Protein AF-0000000074017257 (afdb_homodimer)

InterPro domains:
  IPR003428 Mitochondrial glycoprotein [PF02330] (85-271)
  IPR003428 Mitochondrial glycoprotein [PTHR10826] (44-273)
  IPR036561 Mitochondrial glycoprotein superfamily [G3DSA:3.10.280.10] (73-273)
  IPR036561 Mitochondrial glycoprotein superfamily [SSF54529] (75-273)

Foldseek 3Di:
DDDDDPDPPDDPPPPDDDDDDPCPDDDDDDDPPPPDDPDDPPPDDPDPDDDPPPPPDDPPPPDPPVVPVPQPPQDPVLVVLLVVLVVVLVVLVVVLVVDDAQDDFPQWDWDDDQQKIWTWHDDVQKIKIKIWGQVPQWDQPPPPDDPPPPDRRQTWGWTWIKIWIAGNVQKIKIWTKGFDDPVVVVVVVVPPPPPPDFRMATAKIFMDGDDDDPPGDIDGPVPDDPVVRVVVQVVCVVVVNGRSRSVSVRSNSSSSVSVSVSVVSVVSSVVSSD/DDDPPDDDDDDDDPDDDDDDDDDDDDDDPPPDDDDDDDDDPDDDDDDDDDPPPPPPPDDDPPPPPPPVPVQPPQDPVLVVLLVVLVVVLVVLVVVLVVDDAQADFPQWDWDDDQQKIWTWHDDVQKIKIKIWGQVPQWDQPPPPDDDDPPDRGQTWGWTWIKIWIAGNVQKIKIWTKGFDDVVVVVVVVPPPDPPPDFRMATAKIFIDGDDDDPVGDIDGPVPDDPVVRVVVLVVCVVVVNGRSRSVSVRSNSSSSVSVSVSVVSVVSSVVSSD

Structure (mmCIF, N/CA/C/O backbone):
data_AF-0000000074017257-model_v1
#
loop_
_entity.id
_entity.type
_entity.pdbx_description
1 polymer 'Complement component 1 Q subcomponent-binding protein, mitochondrial'
#
loop_
_atom_site.group_PDB
_atom_site.id
_atom_site.type_symbol
_atom_site.label_atom_id
_atom_site.label_alt_id
_atom_site.label_comp_id
_atom_site.label_asym_id
_atom_site.label_entity_id
_atom_site.label_seq_id
_atom_site.pdbx_PDB_ins_code
_atom_site.Cartn_x
_atom_site.Cartn_y
_atom_site.Cartn_z
_atom_site.occupancy
_atom_site.B_iso_or_equiv
_atom_site.auth_seq_id
_atom_site.auth_comp_id
_atom_site.auth_asym_id
_atom_site.auth_atom_id
_atom_site.pdbx_PDB_model_num
ATOM 1 N N . MET A 1 1 ? 19.688 -17.719 0.436 1 17.77 1 MET A N 1
ATOM 2 C CA . MET A 1 1 ? 20.25 -18.703 1.352 1 17.77 1 MET A CA 1
ATOM 3 C C . MET A 1 1 ? 20.469 -18.094 2.736 1 17.77 1 MET A C 1
ATOM 5 O O . MET A 1 1 ? 20.266 -18.766 3.748 1 17.77 1 MET A O 1
ATOM 9 N N . ALA A 1 2 ? 21.375 -17.062 2.719 1 17.25 2 ALA A N 1
ATOM 10 C CA . ALA A 1 2 ? 22.328 -17.031 3.818 1 17.25 2 ALA A CA 1
ATOM 11 C C . ALA A 1 2 ? 21.625 -16.828 5.156 1 17.25 2 ALA A C 1
ATOM 13 O O . ALA A 1 2 ? 21.859 -17.594 6.102 1 17.25 2 ALA A O 1
ATOM 14 N N . ARG A 1 3 ? 21.875 -15.477 5.41 1 19.27 3 ARG A N 1
ATOM 15 C CA . ARG A 1 3 ? 22.281 -15.078 6.75 1 19.27 3 ARG A CA 1
ATOM 16 C C . ARG A 1 3 ? 21.219 -15.438 7.777 1 19.27 3 ARG A C 1
ATOM 18 O O . ARG A 1 3 ? 20.016 -15.227 7.539 1 19.27 3 ARG A O 1
ATOM 25 N N . CYS A 1 4 ? 21.656 -16.25 8.742 1 18.67 4 CYS A N 1
ATOM 26 C CA . CYS A 1 4 ? 21.375 -16.922 10.008 1 18.67 4 CYS A CA 1
ATOM 27 C C . CYS A 1 4 ? 20.562 -16.047 10.938 1 18.67 4 CYS A C 1
ATOM 29 O O . CYS A 1 4 ? 20.438 -14.836 10.711 1 18.67 4 CYS A O 1
ATOM 31 N N . MET A 1 5 ? 20.609 -16.5 12.227 1 19.69 5 MET A N 1
ATOM 32 C CA . MET A 1 5 ? 19.984 -16.891 13.484 1 19.69 5 MET A CA 1
ATOM 33 C C . MET A 1 5 ? 20 -15.734 14.477 1 19.69 5 MET A C 1
ATOM 35 O O . MET A 1 5 ? 21.078 -15.312 14.922 1 19.69 5 MET A O 1
ATOM 39 N N . ARG A 1 6 ? 19.344 -14.648 14.227 1 18.31 6 ARG A N 1
ATOM 40 C CA . ARG A 1 6 ? 19.359 -13.648 15.289 1 18.31 6 ARG A CA 1
ATOM 41 C C . ARG A 1 6 ? 19.188 -14.305 16.656 1 18.31 6 ARG A C 1
ATOM 43 O O . ARG A 1 6 ? 18.344 -15.188 16.828 1 18.31 6 ARG A O 1
ATOM 50 N N . TYR A 1 7 ? 20.391 -14.406 17.406 1 19.06 7 TYR A N 1
ATOM 51 C CA . TYR A 1 7 ? 20.703 -14.891 18.75 1 19.06 7 TYR A CA 1
ATOM 52 C C . TYR A 1 7 ? 19.625 -14.469 19.734 1 19.06 7 TYR A C 1
ATOM 54 O O . TYR A 1 7 ? 19 -13.422 19.562 1 19.06 7 TYR A O 1
ATOM 62 N N . SER A 1 8 ? 19.094 -15.539 20.469 1 19.53 8 SER A N 1
ATOM 63 C CA . SER A 1 8 ? 18.078 -15.75 21.5 1 19.53 8 SER A CA 1
ATOM 64 C C . SER A 1 8 ? 18.406 -14.961 22.75 1 19.53 8 SER A C 1
ATOM 66 O O . SER A 1 8 ? 19.406 -15.227 23.422 1 19.53 8 SER A O 1
ATOM 68 N N . LEU A 1 9 ? 18.562 -13.672 22.625 1 20.11 9 LEU A N 1
ATOM 69 C CA . LEU A 1 9 ? 18.969 -13.016 23.875 1 20.11 9 LEU A CA 1
ATOM 70 C C . LEU A 1 9 ? 18.062 -13.438 25.031 1 20.11 9 LEU A C 1
ATOM 72 O O . LEU A 1 9 ? 16.844 -13.445 24.891 1 20.11 9 LEU A O 1
ATOM 76 N N . PRO A 1 10 ? 18.625 -14.305 25.891 1 19.89 10 PRO A N 1
ATOM 77 C CA . PRO A 1 10 ? 17.969 -14.852 27.094 1 19.89 10 PRO A CA 1
ATOM 78 C C . PRO A 1 10 ? 17.297 -13.781 27.938 1 19.89 10 PRO A C 1
ATOM 80 O O . PRO A 1 10 ? 17.688 -12.609 27.875 1 19.89 10 PRO A O 1
ATOM 83 N N . ALA A 1 11 ? 16.109 -14.188 28.375 1 20.3 11 ALA A N 1
ATOM 84 C CA . ALA A 1 11 ? 15.016 -13.641 29.172 1 20.3 11 ALA A CA 1
ATOM 85 C C . ALA A 1 11 ? 15.484 -13.273 30.562 1 20.3 11 ALA A C 1
ATOM 87 O O . ALA A 1 11 ? 15.938 -14.141 31.328 1 20.3 11 ALA A O 1
ATOM 88 N N . VAL A 1 12 ? 16.344 -12.281 30.562 1 18.66 12 VAL A N 1
ATOM 89 C CA . VAL A 1 12 ? 16.781 -11.859 31.906 1 18.66 12 VAL A CA 1
ATOM 90 C C . VAL A 1 12 ? 15.555 -11.672 32.812 1 18.66 12 VAL A C 1
ATOM 92 O O . VAL A 1 12 ? 14.547 -11.102 32.375 1 18.66 12 VAL A O 1
ATOM 95 N N . SER A 1 13 ? 15.43 -12.516 33.781 1 19.48 13 SER A N 1
ATOM 96 C CA . SER A 1 13 ? 14.461 -12.781 34.844 1 19.48 13 SER A CA 1
ATOM 97 C C . SER A 1 13 ? 14.273 -11.555 35.75 1 19.48 13 SER A C 1
ATOM 99 O O . SER A 1 13 ? 14.367 -11.656 36.969 1 19.48 13 SER A O 1
ATOM 101 N N . LYS A 1 14 ? 14.352 -10.367 35.219 1 18.89 14 LYS A N 1
ATOM 102 C CA . LYS A 1 14 ? 14.445 -9.414 36.312 1 18.89 14 LYS A CA 1
ATOM 103 C C . LYS A 1 14 ? 13.188 -9.453 37.188 1 18.89 14 LYS A C 1
ATOM 105 O O . LYS A 1 14 ? 12.07 -9.422 36.688 1 18.89 14 LYS A O 1
ATOM 110 N N . TYR A 1 15 ? 13.219 -10 38.375 1 19.12 15 TYR A N 1
ATOM 111 C CA . TYR A 1 15 ? 12.25 -10.195 39.469 1 19.12 15 TYR A CA 1
ATOM 112 C C . TYR A 1 15 ? 11.758 -8.859 40 1 19.12 15 TYR A C 1
ATOM 114 O O . TYR A 1 15 ? 10.766 -8.805 40.719 1 19.12 15 TYR A O 1
ATOM 122 N N . VAL A 1 16 ? 12.07 -7.703 39.438 1 19.38 16 VAL A N 1
ATOM 123 C CA . VAL A 1 16 ? 12.016 -6.762 40.562 1 19.38 16 VAL A CA 1
ATOM 124 C C . VAL A 1 16 ? 10.578 -6.617 41.031 1 19.38 16 VAL A C 1
ATOM 126 O O . VAL A 1 16 ? 9.641 -6.602 40.219 1 19.38 16 VAL A O 1
ATOM 129 N N . PHE A 1 17 ? 10.32 -6.691 42.375 1 19.02 17 PHE A N 1
ATOM 130 C CA . PHE A 1 17 ? 9.242 -6.82 43.344 1 19.02 17 PHE A CA 1
ATOM 131 C C . PHE A 1 17 ? 8.383 -5.562 43.375 1 19.02 17 PHE A C 1
ATOM 133 O O . PHE A 1 17 ? 7.164 -5.637 43.531 1 19.02 17 PHE A O 1
ATOM 140 N N . GLY A 1 18 ? 8.914 -4.336 43.125 1 19.23 18 GLY A N 1
ATOM 141 C CA . GLY A 1 18 ? 8.43 -3.457 44.188 1 19.23 18 GLY A CA 1
ATOM 142 C C . GLY A 1 18 ? 6.957 -3.115 44.062 1 19.23 18 GLY A C 1
ATOM 143 O O . GLY A 1 18 ? 6.387 -3.215 42.969 1 19.23 18 GLY A O 1
ATOM 144 N N . SER A 1 19 ? 6.156 -2.879 45.188 1 18.86 19 SER A N 1
ATOM 145 C CA . SER A 1 19 ? 4.824 -2.885 45.75 1 18.86 19 SER A CA 1
ATOM 146 C C . SER A 1 19 ? 3.996 -1.7 45.281 1 18.86 19 SER A C 1
ATOM 148 O O . SER A 1 19 ? 2.768 -1.784 45.188 1 18.86 19 SER A O 1
ATOM 150 N N . ASN A 1 20 ? 4.594 -0.517 44.938 1 20.14 20 ASN A N 1
ATOM 151 C CA . ASN A 1 20 ? 3.883 0.557 45.625 1 20.14 20 ASN A CA 1
ATOM 152 C C . ASN A 1 20 ? 2.512 0.811 45 1 20.14 20 ASN A C 1
ATOM 154 O O . ASN A 1 20 ? 2.307 0.551 43.812 1 20.14 20 ASN A O 1
ATOM 158 N N . SER A 1 21 ? 1.463 1.253 45.844 1 21.31 21 SER A N 1
ATOM 159 C CA . SER A 1 21 ? 0.037 1.425 46.125 1 21.31 21 SER A CA 1
ATOM 160 C C . SER A 1 21 ? -0.552 2.533 45.25 1 21.31 21 SER A C 1
ATOM 162 O O . SER A 1 21 ? -0.272 3.715 45.469 1 21.31 21 SER A O 1
ATOM 164 N N . LEU A 1 22 ? -0.389 2.453 43.938 1 20.66 22 LEU A N 1
ATOM 165 C CA . LEU A 1 22 ? -0.933 3.559 43.156 1 20.66 22 LEU A CA 1
ATOM 166 C C . LEU A 1 22 ? -2.43 3.711 43.406 1 20.66 22 LEU A C 1
ATOM 168 O O . LEU A 1 22 ? -3.197 2.771 43.188 1 20.66 22 LEU A O 1
ATOM 172 N N . ARG A 1 23 ? -2.826 4.609 44.344 1 20.91 23 ARG A N 1
ATOM 173 C CA . ARG A 1 23 ? -4.145 5.066 44.75 1 20.91 23 ARG A CA 1
ATOM 174 C C . ARG A 1 23 ? -4.914 5.676 43.594 1 20.91 23 ARG A C 1
ATOM 176 O O . ARG A 1 23 ? -4.562 6.75 43.094 1 20.91 23 ARG A O 1
ATOM 183 N N . LEU A 1 24 ? -5.27 4.867 42.625 1 21.98 24 LEU A N 1
ATOM 184 C CA . LEU A 1 24 ? -6.055 5.305 41.469 1 21.98 24 LEU A CA 1
ATOM 185 C C . LEU A 1 24 ? -7.336 6 41.906 1 21.98 24 LEU A C 1
ATOM 187 O O . LEU A 1 24 ? -8.195 5.383 42.531 1 21.98 24 LEU A O 1
ATOM 191 N N . THR A 1 25 ? -7.215 7.23 42.375 1 21.48 25 THR A N 1
ATOM 192 C CA . THR A 1 25 ? -8.43 7.934 42.781 1 21.48 25 THR A CA 1
ATOM 193 C C . THR A 1 25 ? -9.422 7.98 41.594 1 21.48 25 THR A C 1
ATOM 195 O O . THR A 1 25 ? -9.023 7.934 40.438 1 21.48 25 THR A O 1
ATOM 198 N N . GLN A 1 26 ? -10.688 7.711 41.844 1 20.47 26 GLN A N 1
ATOM 199 C CA . GLN A 1 26 ? -12.016 7.398 41.344 1 20.47 26 GLN A CA 1
ATOM 200 C C . GLN A 1 26 ? -12.594 8.562 40.531 1 20.47 26 GLN A C 1
ATOM 202 O O . GLN A 1 26 ? -13.32 9.398 41.094 1 20.47 26 GLN A O 1
ATOM 207 N N . SER A 1 27 ? -11.867 9.352 39.656 1 20.64 27 SER A N 1
ATOM 208 C CA . SER A 1 27 ? -12.688 10.508 39.312 1 20.64 27 SER A CA 1
ATOM 209 C C . SER A 1 27 ? -13.938 10.078 38.531 1 20.64 27 SER A C 1
ATOM 211 O O . SER A 1 27 ? -13.883 9.156 37.719 1 20.64 27 SER A O 1
ATOM 213 N N . PRO A 1 28 ? -15.211 10.523 38.844 1 23.34 28 PRO A N 1
ATOM 214 C CA . PRO A 1 28 ? -16.578 10.219 38.469 1 23.34 28 PRO A CA 1
ATOM 215 C C . PRO A 1 28 ? -16.891 10.617 37.031 1 23.34 28 PRO A C 1
ATOM 217 O O . PRO A 1 28 ? -16.453 11.68 36.562 1 23.34 28 PRO A O 1
ATOM 220 N N . LEU A 1 29 ? -16.938 9.672 36.062 1 20.06 29 LEU A N 1
ATOM 221 C CA . LEU A 1 29 ? -17.359 9.695 34.656 1 20.06 29 LEU A CA 1
ATOM 222 C C . LEU A 1 29 ? -18.672 10.461 34.5 1 20.06 29 LEU A C 1
ATOM 224 O O . LEU A 1 29 ? -19.484 10.508 35.438 1 20.06 29 LEU A O 1
ATOM 228 N N . LYS A 1 30 ? -18.766 11.195 33.312 1 21.41 30 LYS A N 1
ATOM 229 C CA . LYS A 1 30 ? -19.625 12.023 32.469 1 21.41 30 LYS A CA 1
ATOM 230 C C . LYS A 1 30 ? -21 11.383 32.281 1 21.41 30 LYS A C 1
ATOM 232 O O . LYS A 1 30 ? -21.125 10.156 32.281 1 21.41 30 LYS A O 1
ATOM 237 N N . PHE A 1 31 ? -22.047 12.273 32.125 1 20.7 31 PHE A N 1
ATOM 238 C CA . PHE A 1 31 ? -23.5 12.5 32.094 1 20.7 31 PHE A CA 1
ATOM 239 C C . PHE A 1 31 ? -24.109 11.898 30.828 1 20.7 31 PHE A C 1
ATOM 241 O O . PHE A 1 31 ? -23.875 12.391 29.719 1 20.7 31 PHE A O 1
ATOM 248 N N . ILE A 1 32 ? -24.188 10.633 30.625 1 21.11 32 ILE A N 1
ATOM 249 C CA . ILE A 1 32 ? -24.875 9.992 29.5 1 21.11 32 ILE A CA 1
ATOM 250 C C . ILE A 1 32 ? -26.344 10.383 29.516 1 21.11 32 ILE A C 1
ATOM 252 O O . ILE A 1 32 ? -27.094 9.961 30.406 1 21.11 32 ILE A O 1
ATOM 256 N N . THR A 1 33 ? -26.719 11.656 29.281 1 20.84 33 THR A N 1
ATOM 257 C CA . THR A 1 33 ? -28.141 11.945 29.234 1 20.84 33 THR A CA 1
ATOM 258 C C . THR A 1 33 ? -28.859 11.055 28.219 1 20.84 33 THR A C 1
ATOM 260 O O . THR A 1 33 ? -28.453 11 27.047 1 20.84 33 THR A O 1
ATOM 263 N N . GLN A 1 34 ? -29.5 10 28.578 1 22.12 34 GLN A N 1
ATOM 264 C CA . GLN A 1 34 ? -30.375 9 28 1 22.12 34 GLN A CA 1
ATOM 265 C C . GLN A 1 34 ? -31.625 9.648 27.391 1 22.12 34 GLN A C 1
ATOM 267 O O . GLN A 1 34 ? -32.531 10.086 28.109 1 22.12 34 GLN A O 1
ATOM 272 N N . ILE A 1 35 ? -31.531 10.633 26.469 1 20.78 35 ILE A N 1
ATOM 273 C CA . ILE A 1 35 ? -32.812 11.148 25.984 1 20.78 35 ILE A CA 1
ATOM 274 C C . ILE A 1 35 ? -33.625 10.008 25.391 1 20.78 35 ILE A C 1
ATOM 276 O O . ILE A 1 35 ? -33.156 9.273 24.531 1 20.78 35 ILE A O 1
ATOM 280 N N . GLN A 1 36 ? -34.812 9.742 26.094 1 19.66 36 GLN A N 1
ATOM 281 C CA . GLN A 1 36 ? -35.938 8.82 26 1 19.66 36 GLN A CA 1
ATOM 282 C C . GLN A 1 36 ? -36.531 8.844 24.594 1 19.66 36 GLN A C 1
ATOM 284 O O . GLN A 1 36 ? -36.406 9.828 23.875 1 19.66 36 GLN A O 1
ATOM 289 N N . ASN A 1 37 ? -37.094 7.652 24.188 1 20.09 37 ASN A N 1
ATOM 290 C CA . ASN A 1 37 ? -37.719 6.844 23.141 1 20.09 37 ASN A CA 1
ATOM 291 C C . ASN A 1 37 ? -39.031 7.422 22.688 1 20.09 37 ASN A C 1
ATOM 293 O O . ASN A 1 37 ? -40.062 7.215 23.344 1 20.09 37 ASN A O 1
ATOM 297 N N . LEU A 1 38 ? -39.094 8.742 22.281 1 20.69 38 LEU A N 1
ATOM 298 C CA . LEU A 1 38 ? -40.375 9.266 21.844 1 20.69 38 LEU A CA 1
ATOM 299 C C . LEU A 1 38 ? -41.031 8.32 20.844 1 20.69 38 LEU A C 1
ATOM 301 O O . LEU A 1 38 ? -40.375 7.793 19.953 1 20.69 38 LEU A O 1
ATOM 305 N N . GLY A 1 39 ? -42.344 7.93 21.172 1 20.42 39 GLY A N 1
ATOM 306 C CA . GLY A 1 39 ? -43.438 7.086 20.75 1 20.42 39 GLY A CA 1
ATOM 307 C C . GLY A 1 39 ? -43.812 7.273 19.297 1 20.42 39 GLY A C 1
ATOM 308 O O . GLY A 1 39 ? -43.469 8.281 18.688 1 20.42 39 GLY A O 1
ATOM 309 N N . MET A 1 40 ? -44.438 6.148 18.75 1 20.31 40 MET A N 1
ATOM 310 C CA . MET A 1 40 ? -44.875 5.477 17.531 1 20.31 40 MET A CA 1
ATOM 311 C C . MET A 1 40 ? -46.031 6.246 16.859 1 20.31 40 MET A C 1
ATOM 313 O O . MET A 1 40 ? -47.188 6.172 17.312 1 20.31 40 MET A O 1
ATOM 317 N N . ARG A 1 41 ? -45.875 7.508 16.594 1 21.33 41 ARG A N 1
ATOM 318 C CA . ARG A 1 41 ? -47.094 8.148 16.078 1 21.33 41 ARG A CA 1
ATOM 319 C C . ARG A 1 41 ? -47.5 7.523 14.75 1 21.33 41 ARG A C 1
ATOM 321 O O . ARG A 1 41 ? -46.781 7.605 13.758 1 21.33 41 ARG A O 1
ATOM 328 N N . GLN A 1 42 ? -48.25 6.348 14.828 1 20.09 42 GLN A N 1
ATOM 329 C CA . GLN A 1 42 ? -48.781 5.66 13.648 1 20.09 42 GLN A CA 1
ATOM 330 C C . GLN A 1 42 ? -49.688 6.57 12.844 1 20.09 42 GLN A C 1
ATOM 332 O O . GLN A 1 42 ? -50.594 7.191 13.398 1 20.09 42 GLN A O 1
ATOM 337 N N . SER A 1 43 ? -49.156 7.195 11.781 1 22.34 43 SER A N 1
ATOM 338 C CA . SER A 1 43 ? -49.781 8.07 10.789 1 22.34 43 SER A CA 1
ATOM 339 C C . SER A 1 43 ? -50.938 7.363 10.078 1 22.34 43 SER A C 1
ATOM 341 O O . SER A 1 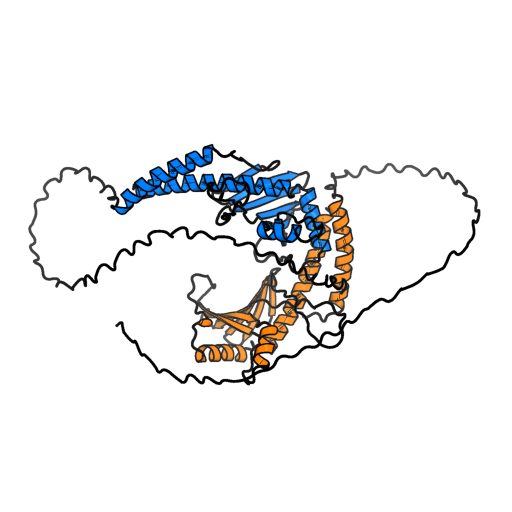43 ? -50.75 6.336 9.422 1 22.34 43 SER A O 1
ATOM 343 N N . SER A 1 44 ? -52.125 7.176 10.914 1 21.16 44 SER A N 1
ATOM 344 C CA . SER A 1 44 ? -53.25 6.598 10.203 1 21.16 44 SER A CA 1
ATOM 345 C C . SER A 1 44 ? -53.562 7.391 8.938 1 21.16 44 SER A C 1
ATOM 347 O O . SER A 1 44 ? -53.188 8.562 8.828 1 21.16 44 SER A O 1
ATOM 349 N N . SER A 1 45 ? -54.156 6.637 7.945 1 22.98 45 SER A N 1
ATOM 350 C CA . SER A 1 45 ? -54.5 6.578 6.531 1 22.98 45 SER A CA 1
ATOM 351 C C . SER A 1 45 ? -55.656 7.504 6.211 1 22.98 45 SER A C 1
ATOM 353 O O . SER A 1 45 ? -56.812 7.066 6.18 1 22.98 45 SER A O 1
ATOM 355 N N . ALA A 1 46 ? -55.688 8.758 6.848 1 24.11 46 AL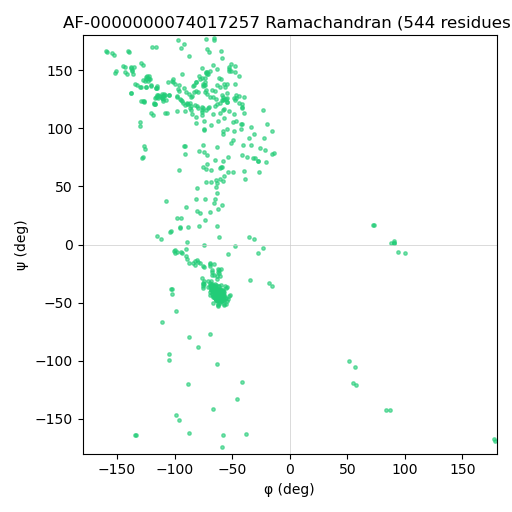A A N 1
ATOM 356 C CA . ALA A 1 46 ? -56.969 9.438 6.625 1 24.11 46 ALA A CA 1
ATOM 357 C C . ALA A 1 46 ? -57.281 9.562 5.133 1 24.11 46 ALA A C 1
ATOM 359 O O . ALA A 1 46 ? -56.344 9.773 4.324 1 24.11 46 ALA A O 1
ATOM 360 N N . LEU A 1 47 ? -58.469 9.031 4.875 1 24.69 47 LEU A N 1
ATOM 361 C CA . LEU A 1 47 ? -59.281 8.844 3.68 1 24.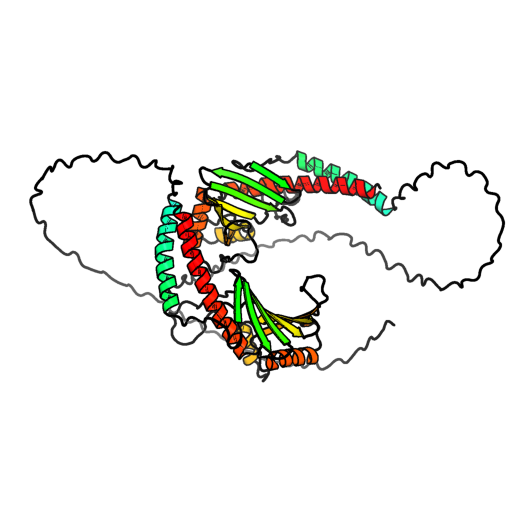69 47 LEU A CA 1
ATOM 362 C C . LEU A 1 47 ? -59.5 10.164 2.951 1 24.69 47 LEU A C 1
ATOM 364 O O . LEU A 1 47 ? -59.531 11.227 3.578 1 24.69 47 LEU A O 1
ATOM 368 N N . PHE A 1 48 ? -59.25 10.18 1.631 1 26.16 48 PHE A N 1
ATOM 369 C CA . PHE A 1 48 ? -59.094 11.016 0.448 1 26.16 48 PHE A CA 1
ATOM 370 C C . PHE A 1 48 ? -60.375 11.773 0.135 1 26.16 48 PHE A C 1
ATOM 372 O O . PHE A 1 48 ? -60.75 11.93 -1.032 1 26.16 48 PHE A O 1
ATOM 379 N N . GLY A 1 49 ? -61.219 12.133 1.259 1 23.69 49 GLY A N 1
ATOM 380 C CA . GLY A 1 49 ? -62.5 12.375 0.62 1 23.69 49 GLY A CA 1
ATOM 381 C C . GLY A 1 49 ? -62.5 13.625 -0.244 1 23.69 49 GLY A C 1
ATOM 382 O O . GLY A 1 49 ? -63.125 13.641 -1.31 1 23.69 49 GLY A O 1
ATOM 383 N N . PRO A 1 50 ? -61.875 14.922 0.202 1 24.67 50 PRO A N 1
ATOM 384 C CA . PRO A 1 50 ? -62.781 16.062 0.064 1 24.67 50 PRO A CA 1
ATOM 385 C C . PRO A 1 50 ? -63 16.484 -1.391 1 24.67 50 PRO A C 1
ATOM 387 O O . PRO A 1 50 ? -62.219 16.078 -2.27 1 24.67 50 PRO A O 1
ATOM 390 N N . PHE A 1 51 ? -63.969 17.594 -1.574 1 26.38 51 PHE A N 1
ATOM 391 C CA . PHE A 1 51 ? -64.938 18.422 -2.25 1 26.38 51 PHE A CA 1
ATOM 392 C C . PHE A 1 51 ? -64.312 19.359 -3.244 1 26.38 51 PHE A C 1
ATOM 394 O O . PHE A 1 51 ? -63.281 19.969 -2.938 1 26.38 51 PHE A O 1
ATOM 401 N N . LEU A 1 52 ? -64.688 19.094 -4.508 1 25.89 52 LEU A N 1
ATOM 402 C CA . LEU A 1 52 ? -64.25 19.641 -5.801 1 25.89 52 LEU A CA 1
ATOM 403 C C . LEU A 1 52 ? -64.562 21.125 -5.906 1 25.89 52 LEU A C 1
ATOM 405 O O . LEU A 1 52 ? -64.438 21.719 -6.973 1 25.89 52 LEU A O 1
ATOM 409 N N . ARG A 1 53 ? -64.875 21.906 -4.848 1 25.67 53 ARG A N 1
ATOM 410 C CA . ARG A 1 53 ? -65.562 23.141 -5.254 1 25.67 53 ARG A CA 1
ATOM 411 C C . ARG A 1 53 ? -64.625 24.047 -6.047 1 25.67 53 ARG A C 1
ATOM 413 O O . ARG A 1 53 ? -63.562 24.391 -5.578 1 25.67 53 ARG A O 1
ATOM 420 N N . LYS A 1 54 ? -65 24.156 -7.344 1 25.94 54 LYS A N 1
ATOM 421 C CA . LYS A 1 54 ? -64.312 24.922 -8.375 1 25.94 54 LYS A CA 1
ATOM 422 C C . LYS A 1 54 ? -64.375 26.422 -8.07 1 25.94 54 LYS A C 1
ATOM 424 O O . LYS A 1 54 ? -65.188 27.141 -8.609 1 25.94 54 LYS A O 1
ATOM 429 N N . LYS A 1 55 ? -64.312 26.891 -6.809 1 29.17 55 LYS A N 1
ATOM 430 C CA . LYS A 1 55 ? -64.5 28.328 -6.738 1 29.17 55 LYS A CA 1
ATOM 431 C C . LYS A 1 55 ? -63.531 29.078 -7.629 1 29.17 55 LYS A C 1
ATOM 433 O O . LYS A 1 55 ? -62.375 28.672 -7.754 1 29.17 55 LYS A O 1
ATOM 438 N N . SER A 1 56 ? -64 29.875 -8.539 1 27.88 56 SER A N 1
ATOM 439 C CA . SER A 1 56 ? -63.469 30.75 -9.555 1 27.88 56 SER A CA 1
ATOM 440 C C . SER A 1 56 ? -62.656 31.891 -8.922 1 27.88 56 SER A C 1
ATOM 442 O O . SER A 1 56 ? -63.219 32.781 -8.297 1 27.88 56 SER A O 1
ATOM 444 N N . ALA A 1 57 ? -61.812 31.688 -7.957 1 30.92 57 ALA A N 1
ATOM 445 C CA . ALA A 1 57 ? -61.25 32.812 -7.227 1 30.92 57 ALA A CA 1
ATOM 446 C C . ALA A 1 57 ? -60.531 33.781 -8.172 1 30.92 57 ALA A C 1
ATOM 448 O O . ALA A 1 57 ? -59.938 33.344 -9.156 1 30.92 57 ALA A O 1
ATOM 449 N N . THR A 1 58 ? -61.062 35 -8.227 1 35.12 58 THR A N 1
ATOM 450 C CA . THR A 1 58 ? -60.594 36.25 -8.766 1 35.12 58 THR A CA 1
ATOM 451 C C . THR A 1 58 ? -59.125 36.469 -8.453 1 35.12 58 THR A C 1
ATOM 453 O O . THR A 1 58 ? -58.656 36.188 -7.344 1 35.12 58 THR A O 1
ATOM 456 N N . LEU A 1 59 ? -58.344 36.562 -9.523 1 33.75 59 LEU A N 1
ATOM 457 C CA . LEU A 1 59 ? -56.906 36.719 -9.57 1 33.75 59 LEU A CA 1
ATOM 458 C C . LEU A 1 59 ? -56.5 38.062 -8.938 1 33.75 59 LEU A C 1
ATOM 460 O O . LEU A 1 59 ? -56.781 39.125 -9.484 1 33.75 59 LEU A O 1
ATOM 464 N N . THR A 1 60 ? -56.906 38.312 -7.691 1 33.06 60 THR A N 1
ATOM 465 C CA . THR A 1 60 ? -56.344 39.5 -7.113 1 33.06 60 THR A CA 1
ATOM 466 C C . THR A 1 60 ? -54.844 39.594 -7.398 1 33.06 60 THR A C 1
ATOM 468 O O . THR A 1 60 ? -54.188 38.562 -7.547 1 33.06 60 THR A O 1
ATOM 471 N N . ALA A 1 61 ? -54.469 40.719 -8.062 1 38.41 61 ALA A N 1
ATOM 472 C CA . ALA A 1 61 ? -53.094 41.156 -8.297 1 38.41 61 ALA A CA 1
ATOM 473 C C . ALA A 1 61 ? -52.219 40.938 -7.055 1 38.41 61 ALA A C 1
ATOM 475 O O . ALA A 1 61 ? -52.469 41.5 -5.996 1 38.41 61 ALA A O 1
ATOM 476 N N . VAL A 1 62 ? -51.844 39.812 -6.836 1 34.75 62 VAL A N 1
ATOM 477 C CA . VAL A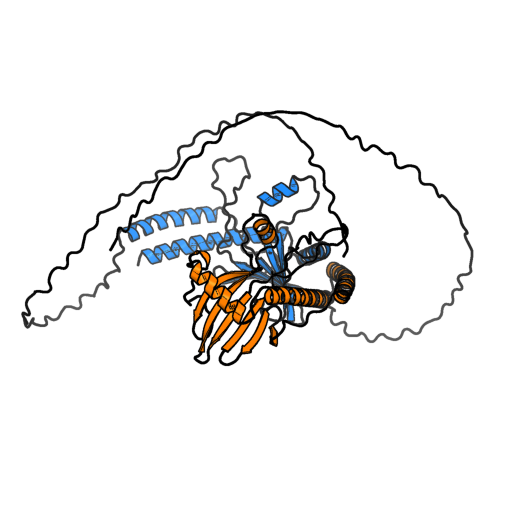 1 62 ? -50.906 39.531 -5.734 1 34.75 62 VAL A CA 1
ATOM 478 C C . VAL A 1 62 ? -49.719 40.5 -5.82 1 34.75 62 VAL A C 1
ATOM 480 O O . VAL A 1 62 ? -49.125 40.656 -6.879 1 34.75 62 VAL A O 1
ATOM 483 N N . LYS A 1 63 ? -49.844 41.719 -5.129 1 37.91 63 LYS A N 1
ATOM 484 C CA . LYS A 1 63 ? -48.656 42.469 -4.738 1 37.91 63 LYS A CA 1
ATOM 485 C C . LYS A 1 63 ? -47.438 41.531 -4.637 1 37.91 63 LYS A C 1
ATOM 487 O O . LYS A 1 63 ? -47.562 40.375 -4.215 1 37.91 63 LYS A O 1
ATOM 492 N N . SER A 1 64 ? -46.5 41.844 -5.547 1 38.62 64 SER A N 1
ATOM 493 C CA . SER A 1 64 ? -45.188 41.188 -5.496 1 38.62 64 SER A CA 1
ATOM 494 C C . SER A 1 64 ? -44.719 41.031 -4.059 1 38.62 64 SER A C 1
ATOM 496 O O . SER A 1 64 ? -44.469 42 -3.354 1 38.62 64 SER A O 1
ATOM 498 N N . SER A 1 65 ? -45.469 40.25 -3.268 1 37.5 65 SER A N 1
ATOM 499 C CA . SER A 1 65 ? -44.781 39.844 -2.055 1 37.5 65 SER A CA 1
ATOM 500 C C . SER A 1 65 ? -43.312 39.5 -2.336 1 37.5 65 SER A C 1
ATOM 502 O O . SER A 1 65 ? -43 38.781 -3.293 1 37.5 65 SER A O 1
ATOM 504 N N . THR A 1 66 ? -42.438 40.594 -2.311 1 40.25 66 THR A N 1
ATOM 505 C CA . THR A 1 66 ? -41.062 40.125 -2.135 1 40.25 66 THR A CA 1
ATOM 506 C C . THR A 1 66 ? -41.062 38.719 -1.537 1 40.25 66 THR A C 1
ATOM 508 O O . THR A 1 66 ? -41.594 38.5 -0.451 1 40.25 66 THR A O 1
ATOM 511 N N . CYS A 1 67 ? -41.469 37.75 -2.348 1 39.88 67 CYS A N 1
ATOM 512 C CA . CYS A 1 67 ? -41.219 36.375 -1.937 1 39.88 67 CYS A CA 1
ATOM 513 C C . CYS A 1 67 ? -40 36.281 -1.02 1 39.88 67 CYS A C 1
ATOM 515 O O . CYS A 1 67 ? -38.875 36.531 -1.454 1 39.88 67 CYS A O 1
ATOM 517 N N . ASP A 1 68 ? -40.094 36.938 0.144 1 40.19 68 ASP A N 1
ATOM 518 C CA . ASP A 1 68 ? -39.094 36.469 1.087 1 40.19 68 ASP A CA 1
ATOM 519 C C . ASP A 1 68 ? -38.719 35.031 0.796 1 40.19 68 ASP A C 1
ATOM 521 O O . ASP A 1 68 ? -39.562 34.156 0.783 1 40.19 68 ASP A O 1
ATOM 525 N N . TYR A 1 69 ? -37.969 34.75 -0.323 1 44.72 69 TYR A N 1
ATOM 526 C CA . TYR A 1 69 ? -37.406 33.406 -0.28 1 44.72 69 TYR A CA 1
ATOM 527 C C . TYR A 1 69 ? -37.469 32.812 1.124 1 44.72 69 TYR A C 1
ATOM 529 O O . TYR A 1 69 ? -37.156 33.5 2.107 1 44.72 69 TYR A O 1
ATOM 537 N N . PRO A 1 70 ? -38.469 32 1.42 1 45.88 70 PRO A N 1
ATOM 538 C CA . PRO A 1 70 ? -38.375 31.438 2.77 1 45.88 70 PRO A CA 1
ATOM 539 C C . PRO A 1 70 ? -36.906 31.375 3.27 1 45.88 70 PRO A C 1
ATOM 541 O O . PRO A 1 70 ? -36.031 30.891 2.559 1 45.88 70 PRO A O 1
ATOM 544 N N . ARG A 1 71 ? -36.219 32.344 3.809 1 48.69 71 ARG A N 1
ATOM 545 C CA . ARG A 1 71 ? -35.031 32.062 4.613 1 48.69 71 ARG A CA 1
ATOM 546 C C . ARG A 1 71 ? -34.969 30.594 5.023 1 48.69 71 ARG A C 1
ATOM 548 O O . ARG A 1 71 ? -35.906 30.078 5.641 1 48.69 71 ARG A O 1
ATOM 555 N N . ALA A 1 72 ? -34.594 29.781 4.184 1 54.28 72 ALA A N 1
ATOM 556 C CA . ALA A 1 72 ? -34.406 28.391 4.633 1 54.28 72 ALA A CA 1
ATOM 557 C C . ALA A 1 72 ? -34.406 28.312 6.156 1 54.28 72 ALA A C 1
ATOM 559 O O . ALA A 1 72 ? -33.594 28.953 6.816 1 54.28 72 ALA A O 1
ATOM 560 N N . LEU A 1 73 ? -35.469 28.344 6.785 1 60.78 73 LEU A N 1
ATOM 561 C CA . LEU A 1 73 ? -35.781 28.312 8.211 1 60.78 73 LEU A CA 1
ATOM 562 C C . LEU A 1 73 ? -34.781 27.391 8.953 1 60.78 73 LEU A C 1
ATOM 564 O O . LEU A 1 73 ? -34.719 26.203 8.648 1 60.78 73 LEU A O 1
ATOM 568 N N . GLN A 1 74 ? -33.719 27.891 9.453 1 75.31 74 GLN A N 1
ATOM 569 C CA . GLN A 1 74 ? -32.844 27.188 10.391 1 75.31 74 GLN A CA 1
ATOM 570 C C . GLN A 1 74 ? -33.688 26.406 11.422 1 75.31 74 GLN A C 1
ATOM 572 O O . GLN A 1 74 ? -34.594 26.969 12.031 1 75.31 74 GLN A O 1
ATOM 577 N N . THR A 1 75 ? -33.531 25.172 11.398 1 88.62 75 THR A N 1
ATOM 578 C CA . THR A 1 75 ? -34.125 24.406 12.469 1 88.62 75 THR A CA 1
ATOM 579 C C . THR A 1 75 ? -33.594 24.844 13.828 1 88.62 75 THR A C 1
ATOM 581 O O . THR A 1 75 ? -32.656 25.625 13.906 1 88.62 75 THR A O 1
ATOM 584 N N . GLU A 1 76 ? -34.25 24.547 14.805 1 91.5 76 GLU A N 1
ATOM 585 C CA . GLU A 1 76 ? -33.781 24.844 16.156 1 91.5 76 GLU A CA 1
ATOM 586 C C . GLU A 1 76 ? -32.406 24.266 16.391 1 91.5 76 GLU A C 1
ATOM 588 O O . GLU A 1 76 ? -31.578 24.891 17.062 1 91.5 76 GLU A O 1
ATOM 593 N N . VAL A 1 77 ? -32.219 23.109 15.82 1 95.06 77 VAL A N 1
ATOM 594 C CA . VAL A 1 77 ? -30.906 22.469 15.984 1 95.06 77 VAL A CA 1
ATOM 595 C C . VAL A 1 77 ? -29.844 23.25 15.219 1 95.06 77 VAL A C 1
ATOM 597 O O . VAL A 1 77 ? -28.703 23.391 15.68 1 95.06 77 VAL A O 1
ATOM 600 N N . ASP A 1 78 ? -30.172 23.812 14.102 1 96.12 78 ASP A N 1
ATOM 601 C CA . ASP A 1 78 ? -29.234 24.641 13.352 1 96.12 78 ASP A CA 1
ATOM 602 C C . ASP A 1 78 ? -28.812 25.859 14.156 1 96.12 78 ASP A C 1
ATOM 604 O O . ASP A 1 78 ? -27.641 26.266 14.125 1 96.12 78 ASP A O 1
ATOM 608 N N . LYS A 1 79 ? -29.672 26.375 14.805 1 94.69 79 LYS A N 1
ATOM 609 C CA . LYS A 1 79 ? -29.375 27.547 15.625 1 94.69 79 LYS A CA 1
ATOM 610 C C . LYS A 1 79 ? -28.438 27.188 16.781 1 94.69 79 LYS A C 1
ATOM 612 O O . LYS A 1 79 ? -27.5 27.922 17.062 1 94.69 79 LYS A O 1
ATOM 617 N N . GLU A 1 80 ? -28.766 26.078 17.406 1 97.12 80 GLU A N 1
ATOM 618 C CA . GLU A 1 80 ? -27.906 25.609 18.484 1 97.12 80 GLU A CA 1
ATOM 619 C C . GLU A 1 80 ? -26.5 25.297 17.984 1 97.12 80 GLU A C 1
ATOM 621 O O . GLU A 1 80 ? -25.516 25.609 18.656 1 97.12 80 GLU A O 1
ATOM 626 N N . LEU A 1 81 ? -26.469 24.688 16.812 1 97.81 81 LEU A N 1
ATOM 627 C CA . LEU A 1 81 ? -25.188 24.344 16.203 1 97.81 81 LEU A CA 1
ATOM 628 C C . LEU A 1 81 ? -24.375 25.594 15.898 1 97.81 81 LEU A C 1
ATOM 630 O O . LEU A 1 81 ? -23.172 25.656 16.203 1 97.81 81 LEU A O 1
ATOM 634 N N . THR A 1 82 ? -24.984 26.562 15.422 1 97.31 82 THR A N 1
ATOM 635 C CA . THR A 1 82 ? -24.328 27.812 15.07 1 97.31 82 THR A CA 1
ATOM 636 C C . THR A 1 82 ? -23.734 28.484 16.312 1 97.31 82 THR A C 1
ATOM 638 O O . THR A 1 82 ? -22.609 28.953 16.297 1 97.31 82 THR A O 1
ATOM 641 N N . LYS A 1 83 ? -24.469 28.453 17.359 1 97.12 83 LYS A N 1
ATOM 642 C CA . LYS A 1 83 ? -24 29.047 18.609 1 97.12 83 LYS A CA 1
ATOM 643 C C . LYS A 1 83 ? -22.797 28.297 19.172 1 97.12 83 LYS A C 1
ATOM 645 O O . LYS A 1 83 ? -21.828 28.906 19.625 1 97.12 83 LYS A O 1
ATOM 650 N N . PHE A 1 84 ? -22.938 27.016 19.125 1 98.25 84 PHE A N 1
ATOM 651 C CA . PHE A 1 84 ? -21.828 26.188 19.578 1 98.25 84 PHE A CA 1
ATOM 652 C C . PHE A 1 84 ? -20.562 26.453 18.766 1 98.25 84 PHE A C 1
ATOM 654 O O . PHE A 1 84 ? -19.484 26.609 19.312 1 98.25 84 PHE A O 1
ATOM 661 N N . LEU A 1 85 ? -20.734 26.578 17.438 1 98.5 85 LEU A N 1
ATOM 662 C CA . LEU A 1 85 ? -19.609 26.734 16.531 1 98.5 85 LEU A CA 1
ATOM 663 C C . LEU A 1 85 ? -18.938 28.094 16.719 1 98.5 85 LEU A C 1
ATOM 665 O O . LEU A 1 85 ? -17.719 28.203 16.609 1 98.5 85 LEU A O 1
ATOM 669 N N . GLU A 1 86 ? -19.688 29.062 17.047 1 97.81 86 GLU A N 1
ATOM 670 C CA . GLU A 1 86 ? -19.125 30.375 17.328 1 97.81 86 GLU A CA 1
ATOM 671 C C . GLU A 1 86 ? -18.156 30.312 18.5 1 97.81 86 GLU A C 1
ATOM 673 O O . GLU A 1 86 ? -17.047 30.844 18.422 1 97.81 86 GLU A O 1
ATOM 678 N N . LYS A 1 87 ? -18.547 29.625 19.516 1 97.75 87 LYS A N 1
ATOM 679 C CA . LYS A 1 87 ? -17.688 29.469 20.688 1 97.75 87 LYS A CA 1
ATOM 680 C C . LYS A 1 87 ? -16.453 28.625 20.359 1 97.75 87 LYS A C 1
ATOM 682 O O . LYS A 1 87 ? -15.344 28.969 20.766 1 97.75 87 LYS A O 1
ATOM 687 N N . GLU A 1 88 ? -16.625 27.547 19.609 1 97.88 88 GLU A N 1
ATOM 688 C CA . GLU A 1 88 ? -15.547 26.625 19.281 1 97.88 88 GLU A CA 1
ATOM 689 C C . GLU A 1 88 ? -14.508 27.297 18.391 1 97.88 88 GLU A C 1
ATOM 691 O O . GLU A 1 88 ? -13.305 27.109 18.578 1 97.88 88 GLU A O 1
ATOM 696 N N . ILE A 1 89 ? -15 28.062 17.469 1 98 89 ILE A N 1
ATOM 697 C CA . ILE A 1 89 ? -14.102 28.781 16.562 1 98 89 ILE A CA 1
ATOM 698 C C . ILE A 1 89 ? -13.227 29.75 17.359 1 98 89 ILE A C 1
ATOM 700 O O . ILE A 1 89 ? -12.008 29.781 17.172 1 98 89 ILE A O 1
ATOM 704 N N . THR A 1 90 ? -13.828 30.453 18.266 1 97.25 90 THR A N 1
ATOM 705 C CA . THR A 1 90 ? -13.094 31.406 19.094 1 97.25 90 THR A CA 1
ATOM 706 C C . THR A 1 90 ? -12.039 30.703 19.938 1 97.25 90 THR A C 1
ATOM 708 O O . THR A 1 90 ? -10.898 31.156 20.031 1 97.25 90 THR A O 1
ATOM 711 N N . PHE A 1 91 ? -12.398 29.609 20.422 1 95.38 91 PHE A N 1
ATOM 712 C CA . PHE A 1 91 ? -11.484 28.828 21.25 1 95.38 91 PHE A CA 1
ATOM 713 C C . PHE A 1 91 ? -10.305 28.328 20.422 1 95.38 91 PHE A C 1
ATOM 715 O O . PHE A 1 91 ? -9.148 28.516 20.797 1 95.38 91 PHE A O 1
ATOM 722 N N . GLU A 1 92 ? -10.594 27.719 19.297 1 94.94 92 GLU A N 1
ATOM 723 C CA . GLU A 1 92 ? -9.562 27.141 18.453 1 94.94 92 GLU A CA 1
ATOM 724 C C . GLU A 1 92 ? -8.633 28.203 17.891 1 94.94 92 GLU A C 1
ATOM 726 O O . GLU A 1 92 ? -7.426 27.969 17.75 1 94.94 92 GLU A O 1
ATOM 731 N N . GLU A 1 93 ? -9.18 29.312 17.594 1 94.69 93 GLU A N 1
ATOM 732 C CA . GLU A 1 93 ? -8.352 30.406 17.094 1 94.69 93 GLU A CA 1
ATOM 733 C C . GLU A 1 93 ? -7.41 30.922 18.188 1 94.69 93 GLU A C 1
ATOM 735 O O . GLU A 1 93 ? -6.266 31.297 17.891 1 94.69 93 GLU A O 1
ATOM 740 N N . SER A 1 94 ? -7.852 30.938 19.375 1 92.62 94 SER A N 1
ATOM 741 C CA . SER A 1 94 ? -7.012 31.375 20.484 1 92.62 94 SER A CA 1
ATOM 742 C C . SER A 1 94 ? -5.871 30.391 20.75 1 92.62 94 SER A C 1
ATOM 744 O O . SER A 1 94 ? -4.758 30.797 21.062 1 92.62 94 SER A O 1
ATOM 746 N N . GLU A 1 95 ? -6.168 29.156 20.562 1 88.56 95 GLU A N 1
ATOM 747 C CA . GLU A 1 95 ? -5.148 28.125 20.734 1 88.56 95 GLU A CA 1
ATOM 748 C C . GLU A 1 95 ? -4.117 28.172 19.609 1 88.56 95 GLU A C 1
ATOM 750 O O . GLU A 1 95 ? -2.928 27.938 19.844 1 88.56 95 GLU A O 1
ATOM 755 N N . ARG A 1 96 ? -4.582 28.469 18.453 1 87.06 96 ARG A N 1
ATOM 756 C CA . ARG A 1 96 ? -3.703 28.562 17.281 1 87.06 96 ARG A CA 1
ATOM 757 C C . ARG A 1 96 ? -2.717 29.719 17.438 1 87.06 96 ARG A C 1
ATOM 759 O O . ARG A 1 96 ? -1.556 29.594 17.031 1 87.06 96 ARG A O 1
ATOM 766 N N . LYS A 1 97 ? -3.197 30.766 18 1 83.62 97 LYS A N 1
ATOM 767 C CA . LYS A 1 97 ? -2.373 31.953 18.156 1 83.62 97 LYS A CA 1
ATOM 768 C C . LYS A 1 97 ? -1.236 31.703 19.156 1 83.62 97 LYS A C 1
ATOM 770 O O . LYS A 1 97 ? -0.178 32.344 19.062 1 83.62 97 LYS A O 1
ATOM 775 N N . LYS A 1 98 ? -1.464 30.703 20 1 80.12 98 LYS A N 1
ATOM 776 C CA . LYS A 1 98 ? -0.456 30.391 21 1 80.12 98 LYS A CA 1
ATOM 777 C C . LYS A 1 98 ? 0.65 29.516 20.406 1 80.12 98 LYS A C 1
ATOM 779 O O . LYS A 1 98 ? 1.734 29.406 20.984 1 80.12 98 LYS A O 1
ATOM 784 N N . GLN A 1 99 ? 0.375 29 19.297 1 79.81 99 GLN A N 1
ATOM 785 C CA . GLN A 1 99 ? 1.313 28.062 18.703 1 79.81 99 GLN A CA 1
ATOM 786 C C . GLN A 1 99 ? 2.141 28.719 17.594 1 79.81 99 GLN A C 1
ATOM 788 O O . GLN A 1 99 ? 1.674 29.641 16.938 1 79.81 99 GLN A O 1
ATOM 793 N N . VAL A 1 100 ? 3.434 28.328 17.609 1 76.38 100 VAL A N 1
ATOM 794 C CA . VAL A 1 100 ? 4.262 28.75 16.484 1 76.38 100 VAL A CA 1
ATOM 795 C C . VAL A 1 100 ? 3.732 28.141 15.195 1 76.38 100 VAL A C 1
ATOM 797 O O . VAL A 1 100 ? 3.547 26.922 15.109 1 76.38 100 VAL A O 1
ATOM 800 N N . GLN A 1 101 ? 3.395 29.094 14.297 1 80 101 GLN A N 1
ATOM 801 C CA . GLN A 1 101 ? 2.91 28.594 13.016 1 80 101 GLN A CA 1
ATOM 802 C C . GLN A 1 101 ? 4.07 28.188 12.109 1 80 101 GLN A C 1
ATOM 804 O O . GLN A 1 101 ? 4.965 29 11.844 1 80 101 GLN A O 1
ATOM 809 N N . VAL A 1 102 ? 4.047 26.906 11.781 1 85.31 102 VAL A N 1
ATOM 810 C CA . VAL A 1 102 ? 5.066 26.359 10.891 1 85.31 102 VAL A CA 1
ATOM 811 C C . VAL A 1 102 ? 4.566 26.406 9.445 1 85.31 102 VAL A C 1
ATOM 813 O O . VAL A 1 102 ? 3.506 25.859 9.133 1 85.31 102 VAL A O 1
ATOM 816 N N . LYS A 1 103 ? 5.348 27.109 8.609 1 84.75 103 LYS A N 1
ATOM 817 C CA . LYS A 1 103 ? 4.832 27.375 7.27 1 84.75 103 LYS A CA 1
ATOM 818 C C . LYS A 1 103 ? 5.387 26.375 6.262 1 84.75 103 LYS A C 1
ATOM 820 O O . LYS A 1 103 ? 4.934 26.328 5.117 1 84.75 103 LYS A O 1
ATOM 825 N N . GLY A 1 104 ? 6.273 25.609 6.738 1 92.94 104 GLY A N 1
ATOM 826 C CA . GLY A 1 104 ? 6.816 24.656 5.785 1 92.94 104 GLY A CA 1
ATOM 827 C C . GLY A 1 104 ? 7.914 23.797 6.375 1 92.94 104 GLY A C 1
ATOM 828 O O . GLY A 1 104 ? 8.016 23.656 7.594 1 92.94 104 GLY A O 1
ATOM 829 N N . VAL A 1 105 ? 8.617 23.094 5.512 1 95.94 105 VAL A N 1
ATOM 830 C CA . VAL A 1 105 ? 9.766 22.25 5.828 1 95.94 105 VAL A CA 1
ATOM 831 C C . VAL A 1 105 ? 11.016 22.797 5.145 1 95.94 105 VAL A C 1
ATOM 833 O O . VAL A 1 105 ? 10.984 23.125 3.955 1 95.94 105 VAL A O 1
ATOM 836 N N . ASP A 1 106 ? 12.109 22.875 5.871 1 95.06 106 ASP A N 1
ATOM 837 C CA . ASP A 1 106 ? 13.32 23.516 5.367 1 95.06 106 ASP A CA 1
ATOM 838 C C . ASP A 1 106 ? 13.797 22.844 4.078 1 95.06 106 ASP A C 1
ATOM 840 O O . ASP A 1 106 ? 13.898 21.625 4.008 1 95.06 106 ASP A O 1
ATOM 844 N N . GLY A 1 107 ? 13.984 23.672 3.062 1 95.44 107 GLY A N 1
ATOM 845 C CA . GLY A 1 107 ? 14.562 23.203 1.815 1 95.44 107 GLY A CA 1
ATOM 846 C C . GLY A 1 107 ? 13.523 22.734 0.818 1 95.44 107 GLY A C 1
ATOM 847 O O . GLY A 1 107 ? 13.859 22.328 -0.297 1 95.44 107 GLY A O 1
ATOM 848 N N . PHE A 1 108 ? 12.297 22.844 1.201 1 97.94 108 PHE A N 1
ATOM 849 C CA . PHE A 1 108 ? 11.258 22.344 0.318 1 97.94 108 PHE A CA 1
ATOM 850 C C . PHE A 1 108 ? 10.25 23.438 -0.022 1 97.94 108 PHE A C 1
ATOM 852 O O . PHE A 1 108 ? 9.906 24.25 0.833 1 97.94 108 PHE A O 1
ATOM 859 N N . GLU A 1 109 ? 9.836 23.422 -1.244 1 98.06 109 GLU A N 1
ATOM 860 C CA . GLU A 1 109 ? 8.672 24.203 -1.655 1 98.06 109 GLU A CA 1
ATOM 861 C C . GLU A 1 109 ? 7.379 23.453 -1.354 1 98.06 109 GLU A C 1
ATOM 863 O O . GLU A 1 109 ? 7.258 22.266 -1.651 1 98.06 109 GLU A O 1
ATOM 868 N N . VAL A 1 110 ? 6.383 24.219 -0.825 1 98.25 110 VAL A N 1
ATOM 869 C CA . VAL A 1 110 ? 5.145 23.594 -0.387 1 98.25 110 VAL A CA 1
ATOM 870 C C . VAL A 1 110 ? 4.031 23.875 -1.394 1 98.25 110 VAL A C 1
ATOM 872 O O . VAL A 1 110 ? 3.822 25.031 -1.782 1 98.25 110 VAL A O 1
ATOM 875 N N . THR A 1 111 ? 3.352 22.891 -1.839 1 98.31 111 THR A N 1
ATOM 876 C CA . THR A 1 111 ? 2.109 23 -2.596 1 98.31 111 THR A CA 1
ATOM 877 C C . THR A 1 111 ? 0.996 22.203 -1.927 1 98.31 111 THR A C 1
ATOM 879 O O . THR A 1 111 ? 1.224 21.078 -1.462 1 98.31 111 THR A O 1
ATOM 882 N N . THR A 1 112 ? -0.184 22.828 -1.852 1 97.56 112 THR A N 1
ATOM 883 C CA . THR A 1 112 ? -1.28 22.156 -1.17 1 97.56 112 THR A CA 1
ATOM 884 C C . THR A 1 112 ? -2.5 22.047 -2.08 1 97.56 112 THR A C 1
ATOM 886 O O . THR A 1 112 ? -2.725 22.906 -2.93 1 97.56 112 THR A O 1
ATOM 889 N N . ALA A 1 113 ? -3.205 20.984 -2.025 1 98.12 113 ALA A N 1
ATOM 890 C CA . ALA A 1 113 ? -4.543 20.781 -2.566 1 98.12 113 ALA A CA 1
ATOM 891 C C . ALA A 1 113 ? -5.496 20.266 -1.485 1 98.12 113 ALA A C 1
ATOM 893 O O . ALA A 1 113 ? -5.77 19.078 -1.398 1 98.12 113 ALA A O 1
ATOM 894 N N . ASP A 1 114 ? -6.023 21.234 -0.684 1 97.56 114 ASP A N 1
ATOM 895 C CA . ASP A 1 114 ? -6.855 20.984 0.487 1 97.56 114 ASP A CA 1
ATOM 896 C C . ASP A 1 114 ? -6.141 20.078 1.483 1 97.56 114 ASP A C 1
ATOM 898 O O . ASP A 1 114 ? -5.156 20.484 2.109 1 97.56 114 ASP A O 1
ATOM 902 N N . ALA A 1 115 ? -6.531 18.812 1.585 1 98.5 115 ALA A N 1
ATOM 903 C CA . ALA A 1 115 ? -5.918 17.969 2.6 1 98.5 115 ALA A CA 1
ATOM 904 C C . ALA A 1 115 ? -4.578 17.422 2.117 1 98.5 115 ALA A C 1
ATOM 906 O O . ALA A 1 115 ? -3.793 16.891 2.912 1 98.5 115 ALA A O 1
ATOM 907 N N . ASP A 1 116 ? -4.336 17.453 0.793 1 98.75 116 ASP A N 1
ATOM 908 C CA . ASP A 1 116 ? -3.143 16.859 0.206 1 98.75 116 ASP A CA 1
ATOM 909 C C . ASP A 1 116 ? -2.014 17.875 0.096 1 98.75 116 ASP A C 1
ATOM 911 O O . ASP A 1 116 ? -2.23 19.016 -0.357 1 98.75 116 ASP A O 1
ATOM 915 N N . ILE A 1 117 ? -0.771 17.484 0.496 1 98.69 117 ILE A N 1
ATOM 916 C CA . ILE A 1 117 ? 0.391 18.359 0.468 1 98.69 117 ILE A CA 1
ATOM 917 C C . ILE A 1 117 ? 1.523 17.703 -0.313 1 98.69 117 ILE A C 1
ATOM 919 O O . ILE A 1 117 ? 1.726 16.484 -0.216 1 98.69 117 ILE A O 1
ATOM 923 N N . THR A 1 118 ? 2.246 18.484 -1.096 1 98.75 118 THR A N 1
ATOM 924 C CA . THR A 1 118 ? 3.465 18.047 -1.772 1 98.75 118 THR A CA 1
ATOM 925 C C . THR A 1 118 ? 4.621 19 -1.457 1 98.75 118 THR A C 1
ATOM 927 O O . THR A 1 118 ? 4.512 20.203 -1.659 1 98.75 118 THR A O 1
ATOM 930 N N . LEU A 1 119 ? 5.664 18.438 -0.918 1 98.75 119 LEU A N 1
ATOM 931 C CA . LEU A 1 119 ? 6.934 19.141 -0.77 1 98.75 119 LEU A CA 1
ATOM 932 C C . LEU A 1 119 ? 7.871 18.812 -1.925 1 98.75 119 LEU A C 1
ATOM 934 O O . LEU A 1 119 ? 8.062 17.656 -2.266 1 98.75 119 LEU A O 1
ATOM 938 N N . THR A 1 120 ? 8.453 19.859 -2.496 1 98.69 120 THR A N 1
ATOM 939 C CA . THR A 1 120 ? 9.312 19.625 -3.654 1 98.69 120 THR A CA 1
ATOM 940 C C . THR A 1 120 ? 10.664 20.297 -3.463 1 98.69 120 THR A C 1
ATOM 942 O O . THR A 1 120 ? 10.742 21.438 -2.99 1 98.69 120 THR A O 1
ATOM 945 N N . ARG A 1 121 ? 11.734 19.594 -3.787 1 98.12 121 ARG A N 1
ATOM 946 C CA . ARG A 1 121 ? 13.094 20.125 -3.801 1 98.12 121 ARG A CA 1
ATOM 947 C C . ARG A 1 121 ? 13.859 19.641 -5.027 1 98.12 121 ARG A C 1
ATOM 949 O O . ARG A 1 121 ? 13.852 18.453 -5.34 1 98.12 121 ARG A O 1
ATOM 956 N N . LYS A 1 122 ? 14.445 20.562 -5.672 1 95.75 122 LYS A N 1
ATOM 957 C CA . LYS A 1 122 ? 15.352 20.219 -6.766 1 95.75 122 LYS A CA 1
ATOM 958 C C . LYS A 1 122 ? 16.797 20.156 -6.281 1 95.75 122 LYS A C 1
ATOM 960 O O . LYS A 1 122 ? 17.266 21.078 -5.598 1 95.75 122 LYS A O 1
ATOM 965 N N . SER A 1 123 ? 17.438 19.078 -6.488 1 88.19 123 SER A N 1
ATOM 966 C CA . SER A 1 123 ? 18.828 18.891 -6.109 1 88.19 123 SER A CA 1
ATOM 967 C C . SER A 1 123 ? 19.656 18.344 -7.273 1 88.19 123 SER A C 1
ATOM 969 O O . SER A 1 123 ? 19.719 17.125 -7.488 1 88.19 123 SER A O 1
ATOM 971 N N . GLY A 1 124 ? 20.391 19.203 -7.902 1 86.88 124 GLY A N 1
ATOM 972 C CA . GLY A 1 124 ? 21.125 18.766 -9.07 1 86.88 124 GLY A CA 1
ATOM 973 C C . GLY A 1 124 ? 20.234 18.188 -10.156 1 86.88 124 GLY A C 1
ATOM 974 O O . GLY A 1 124 ? 19.328 18.859 -10.641 1 86.88 124 GLY A O 1
ATOM 975 N N . ASN A 1 125 ? 20.578 16.953 -10.406 1 89 125 ASN A N 1
ATOM 976 C CA . ASN A 1 125 ? 19.828 16.281 -11.469 1 89 125 ASN A CA 1
ATOM 977 C C . ASN A 1 125 ? 18.672 15.469 -10.914 1 89 125 ASN A C 1
ATOM 979 O O . ASN A 1 125 ? 18.109 14.617 -11.602 1 89 125 ASN A O 1
ATOM 983 N N . GLU A 1 126 ? 18.312 15.719 -9.672 1 95.62 126 GLU A N 1
ATOM 984 C CA . GLU A 1 126 ? 17.219 14.992 -9.039 1 95.62 126 GLU A CA 1
ATOM 985 C C . GLU A 1 126 ? 16.125 15.938 -8.57 1 95.62 126 GLU A C 1
ATOM 987 O O . GLU A 1 126 ? 16.406 17.094 -8.227 1 95.62 126 GLU A O 1
ATOM 992 N N . ILE A 1 127 ? 14.961 15.492 -8.711 1 97.62 127 ILE A N 1
ATOM 993 C CA . ILE A 1 127 ? 13.828 16.141 -8.062 1 97.62 127 ILE A CA 1
ATOM 994 C C . ILE A 1 127 ? 13.297 15.25 -6.945 1 97.62 127 ILE A C 1
ATOM 996 O O . ILE A 1 127 ? 12.984 14.078 -7.172 1 97.62 127 ILE A O 1
ATOM 1000 N N . ILE A 1 128 ? 13.227 15.805 -5.758 1 98.31 128 ILE A N 1
ATOM 1001 C CA . ILE A 1 128 ? 12.703 15.07 -4.609 1 98.31 128 ILE A CA 1
ATOM 1002 C C . ILE A 1 128 ? 11.328 15.609 -4.23 1 98.31 128 ILE A C 1
ATOM 1004 O O . ILE A 1 128 ? 11.172 16.812 -4 1 98.31 128 ILE A O 1
ATOM 1008 N N . LYS A 1 129 ? 10.344 14.734 -4.191 1 98.62 129 LYS A N 1
ATOM 1009 C CA . LYS A 1 129 ? 9 15.094 -3.758 1 98.62 129 LYS A CA 1
ATOM 1010 C C . LYS A 1 129 ? 8.578 14.266 -2.543 1 98.62 129 LYS A C 1
ATOM 1012 O O . LYS A 1 129 ? 8.844 13.07 -2.477 1 98.62 129 LYS A O 1
ATOM 1017 N N . VAL A 1 130 ? 7.984 14.914 -1.628 1 98.81 130 VAL A N 1
ATOM 1018 C CA . VAL A 1 130 ? 7.328 14.25 -0.51 1 98.81 130 VAL A CA 1
ATOM 1019 C C . VAL A 1 130 ? 5.828 14.539 -0.546 1 98.81 130 VAL A C 1
ATOM 1021 O O . VAL A 1 130 ? 5.41 15.695 -0.482 1 98.81 130 VAL A O 1
ATOM 1024 N N . LYS A 1 131 ? 5.047 13.484 -0.631 1 98.81 131 LYS A N 1
ATOM 1025 C CA . LYS A 1 131 ? 3.598 13.602 -0.743 1 98.81 131 LYS A CA 1
ATOM 1026 C C . LYS A 1 131 ? 2.9 13.008 0.475 1 98.81 131 LYS A C 1
ATOM 1028 O O . LYS A 1 131 ? 3.254 11.914 0.925 1 98.81 131 LYS A O 1
ATOM 1033 N N . PHE A 1 132 ? 1.909 13.727 1.003 1 98.69 132 PHE A N 1
ATOM 1034 C CA . PHE A 1 132 ? 1.126 13.211 2.119 1 98.69 132 PHE A CA 1
ATOM 1035 C C . PHE A 1 132 ? -0.209 13.938 2.225 1 98.69 132 PHE A C 1
ATOM 1037 O O . PHE A 1 132 ? -0.437 14.93 1.534 1 98.69 132 PHE A O 1
ATOM 1044 N N . THR A 1 133 ? -1.111 13.359 3.016 1 98.75 133 THR A N 1
ATOM 1045 C CA . THR A 1 133 ? -2.404 13.961 3.32 1 98.75 133 THR A CA 1
ATOM 1046 C C . THR A 1 133 ? -2.592 14.109 4.828 1 98.75 133 THR A C 1
ATOM 1048 O O . THR A 1 133 ? -2.15 13.25 5.598 1 98.75 133 THR A O 1
ATOM 1051 N N . VAL A 1 134 ? -3.234 15.125 5.262 1 98 134 VAL A N 1
ATOM 1052 C CA . VAL A 1 134 ? -3.445 15.312 6.695 1 98 134 VAL A CA 1
ATOM 1053 C C . VAL A 1 134 ? -4.746 14.633 7.117 1 98 134 VAL A C 1
ATOM 1055 O O . VAL A 1 134 ? -5.027 14.5 8.312 1 98 134 VAL A O 1
ATOM 1058 N N . ASN A 1 135 ? -5.551 14.18 6.164 1 97.88 135 ASN A N 1
ATOM 1059 C CA . ASN A 1 135 ? -6.754 13.43 6.52 1 97.88 135 ASN A CA 1
ATOM 1060 C C . ASN A 1 135 ? -6.414 12.172 7.324 1 97.88 135 ASN A C 1
ATOM 1062 O O . ASN A 1 135 ? -5.582 11.367 6.902 1 97.88 135 ASN A O 1
ATOM 1066 N N . GLY A 1 136 ? -7.039 12.078 8.539 1 95.75 136 GLY A N 1
ATOM 1067 C CA . GLY A 1 136 ? -6.867 10.875 9.336 1 95.75 136 GLY A CA 1
ATOM 1068 C C . GLY A 1 136 ? -5.484 10.758 9.945 1 95.75 136 GLY A C 1
ATOM 1069 O O . GLY A 1 136 ? -5.082 9.672 10.375 1 95.75 136 GLY A O 1
ATOM 1070 N N . SER A 1 137 ? -4.723 11.758 10.023 1 95.5 137 SER A N 1
ATOM 1071 C CA . SER A 1 137 ? -3.32 11.672 10.422 1 95.5 137 SER A CA 1
ATOM 1072 C C . SER A 1 137 ? -3.137 12.055 11.883 1 95.5 137 SER A C 1
ATOM 1074 O O . SER A 1 137 ? -2.025 11.992 12.414 1 95.5 137 SER A O 1
ATOM 1076 N N . VAL A 1 138 ? -4.152 12.492 12.57 1 93.19 138 VAL A N 1
ATOM 1077 C CA . VAL A 1 138 ? -4.012 13.039 13.914 1 93.19 138 VAL A CA 1
ATOM 1078 C C . VAL A 1 138 ? -4.184 11.93 14.953 1 93.19 138 VAL A C 1
ATOM 1080 O O . VAL A 1 138 ? -5.148 11.164 14.891 1 93.19 138 VAL A O 1
ATOM 1083 N N . ASP A 1 139 ? -3.137 11.719 15.594 1 80.69 139 ASP A N 1
ATOM 1084 C CA . ASP A 1 139 ? -3.229 10.859 16.766 1 80.69 139 ASP A CA 1
ATOM 1085 C C . ASP A 1 139 ? -3.285 11.688 18.047 1 80.69 139 ASP A C 1
ATOM 1087 O O . ASP A 1 139 ? -2.814 12.828 18.078 1 80.69 139 ASP A O 1
ATOM 1091 N N . ALA A 1 140 ? -4.168 11.219 18.938 1 64.31 140 ALA A N 1
ATOM 1092 C CA . ALA A 1 140 ? -4.176 11.898 20.234 1 64.31 140 ALA A CA 1
ATOM 1093 C C . ALA A 1 140 ? -2.941 11.539 21.047 1 64.31 140 ALA A C 1
ATOM 1095 O O . ALA A 1 140 ? -2.643 10.359 21.25 1 64.31 140 ALA A O 1
ATOM 1096 N N . GLU A 1 141 ? -1.777 11.914 20.594 1 58.25 141 GLU A N 1
ATOM 1097 C CA . GLU A 1 141 ? -0.585 11.609 21.391 1 58.25 141 GLU A CA 1
ATOM 1098 C C . GLU A 1 141 ? -0.734 12.094 22.828 1 58.25 141 GLU A C 1
ATOM 1100 O O . GLU A 1 141 ? -1.171 13.219 23.062 1 58.25 141 GLU A O 1
ATOM 1105 N N . ALA A 1 142 ? -0.757 11.039 23.703 1 49.09 142 ALA A N 1
ATOM 1106 C CA . ALA A 1 142 ? -0.681 11.336 25.125 1 49.09 142 ALA A CA 1
ATOM 1107 C C . ALA A 1 142 ? 0.577 12.133 25.453 1 49.09 142 ALA A C 1
ATOM 1109 O O . ALA A 1 142 ? 1.695 11.664 25.219 1 49.09 142 ALA A O 1
ATOM 1110 N N . SER A 1 143 ? 0.716 13.281 24.844 1 44.81 143 SER A N 1
ATOM 1111 C CA . SER A 1 143 ? 1.882 14.023 25.312 1 44.81 143 SER A CA 1
ATOM 1112 C C . SER A 1 143 ? 2.164 13.742 26.781 1 44.81 143 SER A C 1
ATOM 1114 O O . SER A 1 143 ? 1.376 14.117 27.656 1 44.81 143 SER A O 1
ATOM 1116 N N . MET A 1 144 ? 2.656 12.641 26.984 1 41.66 144 MET A N 1
ATOM 1117 C CA . MET A 1 144 ? 3.166 12.406 28.328 1 41.66 144 MET A CA 1
ATOM 1118 C C . MET A 1 144 ? 4.152 13.492 28.734 1 41.66 144 MET A C 1
ATOM 1120 O O . MET A 1 144 ? 5.008 13.273 29.594 1 41.66 144 MET A O 1
ATOM 1124 N N . GLN A 1 145 ? 4.566 14.359 27.891 1 40.47 145 GLN A N 1
ATOM 1125 C CA . GLN A 1 145 ? 5.641 15.109 28.531 1 40.47 145 GLN A CA 1
ATOM 1126 C C . GLN A 1 145 ? 5.25 15.523 29.953 1 40.47 145 GLN A C 1
ATOM 1128 O O . GLN A 1 145 ? 5.953 15.203 30.922 1 40.47 145 GLN A O 1
ATOM 1133 N N . ALA A 1 146 ? 5.559 17.062 30.312 1 41.12 146 ALA A N 1
ATOM 1134 C CA . ALA A 1 146 ? 5.918 17.688 31.578 1 41.12 146 ALA A CA 1
ATOM 1135 C C . ALA A 1 146 ? 4.836 17.469 32.625 1 41.12 146 ALA A C 1
ATOM 1137 O O . ALA A 1 146 ? 3.695 17.141 32.281 1 41.12 146 ALA A O 1
ATOM 1138 N N . ASP A 1 147 ? 5.105 17.734 33.969 1 41.22 147 ASP A N 1
ATOM 1139 C CA . ASP A 1 147 ? 4.531 17.891 35.312 1 41.22 147 ASP A CA 1
ATOM 1140 C C . ASP A 1 147 ? 3.145 18.531 35.219 1 41.22 147 ASP A C 1
ATOM 1142 O O . ASP A 1 147 ? 2.516 18.781 36.25 1 41.22 147 ASP A O 1
ATOM 1146 N N . ASP A 1 148 ? 2.854 19.406 34.219 1 42.25 148 ASP A N 1
ATOM 1147 C CA . ASP A 1 148 ? 1.614 20.141 34.438 1 42.25 148 ASP A CA 1
ATOM 1148 C C . ASP A 1 148 ? 0.396 19.281 34.094 1 42.25 148 ASP A C 1
ATOM 1150 O O . ASP A 1 148 ? 0.148 18.984 32.906 1 42.25 148 ASP A O 1
ATOM 1154 N N . GLN A 1 149 ? -0.108 18.391 34.875 1 47.19 149 GLN A N 1
ATOM 1155 C CA . GLN A 1 149 ? -1.333 17.609 35 1 47.19 149 GLN A CA 1
ATOM 1156 C C . GLN A 1 149 ? -2.451 18.188 34.125 1 47.19 149 GLN A C 1
ATOM 1158 O O . GLN A 1 149 ? -3.393 17.484 33.781 1 47.19 149 GLN A O 1
ATOM 1163 N N . GLU A 1 150 ? -2.621 19.516 33.906 1 49 150 GLU A N 1
ATOM 1164 C CA . GLU A 1 150 ? -3.852 20.125 33.406 1 49 150 GLU A CA 1
ATOM 1165 C C . GLU A 1 150 ? -3.807 20.281 31.891 1 49 150 GLU A C 1
ATOM 1167 O O . GLU A 1 150 ? -4.797 20.688 31.281 1 49 150 GLU A O 1
ATOM 1172 N N . ALA A 1 151 ? -2.709 20.031 31.203 1 51.22 151 ALA A N 1
ATOM 1173 C CA . ALA A 1 151 ? -2.73 20.438 29.797 1 51.22 151 ALA A CA 1
ATOM 1174 C C . ALA A 1 151 ? -3.344 19.359 28.906 1 51.22 151 ALA A C 1
ATOM 1176 O O . ALA A 1 151 ? -3.084 18.172 29.109 1 51.22 151 ALA A O 1
ATOM 1177 N N . GLU A 1 152 ? -4.477 19.609 28.25 1 58.56 152 GLU A N 1
ATOM 1178 C CA . GLU A 1 152 ? -5.148 18.766 27.266 1 58.56 152 GLU A CA 1
ATOM 1179 C C . GLU A 1 152 ? -4.152 18.188 26.281 1 58.56 152 GLU A C 1
ATOM 1181 O O . GLU A 1 152 ? -3.209 18.859 25.859 1 58.56 152 GLU A O 1
ATOM 1186 N N . PRO A 1 153 ? -4.145 16.938 26.094 1 65.94 153 PRO A N 1
ATOM 1187 C CA . PRO A 1 153 ? -3.234 16.281 25.156 1 65.94 153 PRO A CA 1
ATOM 1188 C C . PRO A 1 153 ? -3.203 16.969 23.797 1 65.94 153 PRO A C 1
ATOM 1190 O O . PRO A 1 153 ? -4.242 17.406 23.297 1 65.94 153 PRO A O 1
ATOM 1193 N N . GLU A 1 154 ? -1.989 17.328 23.438 1 74.25 154 GLU A N 1
ATOM 1194 C CA . GLU A 1 154 ? -1.834 17.984 22.141 1 74.25 154 GLU A CA 1
ATOM 1195 C C . GLU A 1 154 ? -2.088 17 21 1 74.25 154 GLU A C 1
ATOM 1197 O O . GLU A 1 154 ? -1.64 15.859 21.031 1 74.25 154 GLU A O 1
ATOM 1202 N N . MET A 1 155 ? -2.982 17.344 20.062 1 85.19 155 MET A N 1
ATOM 1203 C CA . MET A 1 155 ? -3.236 16.594 18.828 1 85.19 155 MET A CA 1
ATOM 1204 C C . MET A 1 155 ? -2.086 16.75 17.844 1 85.19 155 MET A C 1
ATOM 1206 O O . MET A 1 155 ? -1.686 17.875 17.531 1 85.19 155 MET A O 1
ATOM 1210 N N . VAL A 1 156 ? -1.416 15.633 17.562 1 91.62 156 VAL A N 1
ATOM 1211 C CA . VAL A 1 156 ? -0.245 15.672 16.688 1 91.62 156 VAL A CA 1
ATOM 1212 C C . VAL A 1 156 ? -0.538 14.906 15.398 1 91.62 156 VAL A C 1
ATOM 1214 O O . VAL A 1 156 ? -1.044 13.781 15.438 1 91.62 156 VAL A O 1
ATOM 1217 N N . SER A 1 157 ? -0.322 15.602 14.289 1 94.56 157 SER A N 1
ATOM 1218 C CA . SER A 1 157 ? -0.498 14.984 12.977 1 94.56 157 SER A CA 1
ATOM 1219 C C . SER A 1 157 ? 0.774 14.273 12.531 1 94.56 157 SER A C 1
ATOM 1221 O O . SER A 1 157 ? 1.83 14.898 12.406 1 94.56 157 SER A O 1
ATOM 1223 N N . ARG A 1 158 ? 0.673 12.969 12.273 1 95.69 158 ARG A N 1
ATOM 1224 C CA . ARG A 1 158 ? 1.759 12.133 11.773 1 95.69 158 ARG A CA 1
ATOM 1225 C C . ARG A 1 158 ? 1.329 11.367 10.523 1 95.69 158 ARG A C 1
ATOM 1227 O O . ARG A 1 158 ? 1.145 10.148 10.57 1 95.69 158 ARG A O 1
ATOM 1234 N N . PRO A 1 159 ? 1.253 12.031 9.406 1 97.56 159 PRO A N 1
ATOM 1235 C CA . PRO A 1 159 ? 0.75 11.375 8.203 1 97.56 159 PRO A CA 1
ATOM 1236 C C . PRO A 1 159 ? 1.757 10.398 7.602 1 97.56 159 PRO A C 1
ATOM 1238 O O . PRO A 1 159 ? 2.959 10.672 7.586 1 97.56 159 PRO A O 1
ATOM 1241 N N . PRO A 1 160 ? 1.258 9.242 7.188 1 98.06 160 PRO A N 1
ATOM 1242 C CA . PRO A 1 160 ? 2.129 8.531 6.246 1 98.06 160 PRO A CA 1
ATOM 1243 C C . PRO A 1 160 ? 2.553 9.406 5.066 1 98.06 160 PRO A C 1
ATOM 1245 O O . PRO A 1 160 ? 1.828 10.328 4.684 1 98.06 160 PRO A O 1
ATOM 1248 N N . PHE A 1 161 ? 3.736 9.141 4.555 1 98.75 161 PHE A N 1
ATOM 1249 C CA . PHE A 1 161 ? 4.215 9.969 3.455 1 98.75 161 PHE A CA 1
ATOM 1250 C C . PHE A 1 161 ? 4.996 9.141 2.445 1 98.75 161 PHE A C 1
ATOM 1252 O O . PHE A 1 161 ? 5.543 8.094 2.789 1 98.75 161 PHE A O 1
ATOM 1259 N N . THR A 1 162 ? 5.008 9.578 1.233 1 98.88 162 THR A N 1
ATOM 1260 C CA . THR A 1 162 ? 5.754 8.938 0.156 1 98.88 162 THR A CA 1
ATOM 1261 C C . THR A 1 162 ? 6.855 9.852 -0.362 1 98.88 162 THR A C 1
ATOM 1263 O O . THR A 1 162 ? 6.598 11.008 -0.707 1 98.88 162 THR A O 1
ATOM 1266 N N . VAL A 1 163 ? 8.047 9.352 -0.392 1 98.88 163 VAL A N 1
ATOM 1267 C CA . VAL A 1 163 ? 9.172 10.07 -0.968 1 98.88 163 VAL A CA 1
ATOM 1268 C C . VAL A 1 163 ? 9.422 9.594 -2.396 1 98.88 163 VAL A C 1
ATOM 1270 O O . VAL A 1 163 ? 9.555 8.391 -2.641 1 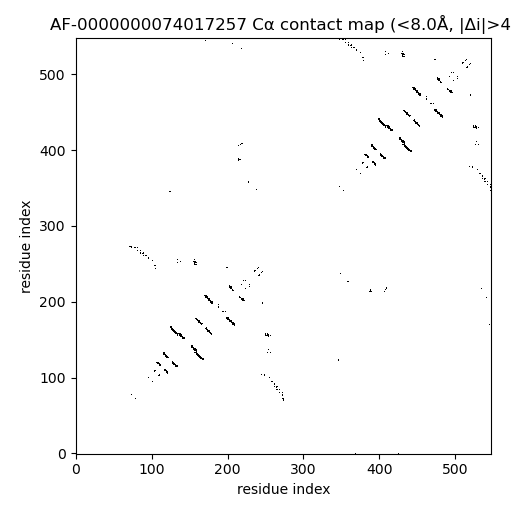98.88 163 VAL A O 1
ATOM 1273 N N . GLU A 1 164 ? 9.477 10.531 -3.273 1 98.75 164 GLU A N 1
ATOM 1274 C CA . GLU A 1 164 ? 9.781 10.227 -4.668 1 98.75 164 GLU A CA 1
ATOM 1275 C C . GLU A 1 164 ? 11.07 10.906 -5.113 1 98.75 164 GLU A C 1
ATOM 1277 O O . GLU A 1 164 ? 11.195 12.133 -5.035 1 98.75 164 GLU A O 1
ATOM 1282 N N . ILE A 1 165 ? 12.008 10.148 -5.531 1 98.25 165 ILE A N 1
ATOM 1283 C CA . ILE A 1 165 ? 13.258 10.641 -6.102 1 98.25 165 ILE A CA 1
ATOM 1284 C C . ILE A 1 165 ? 13.266 10.414 -7.613 1 98.25 165 ILE A C 1
ATOM 1286 O O . ILE A 1 165 ? 13.305 9.266 -8.07 1 98.25 165 ILE A O 1
ATOM 1290 N N . THR A 1 166 ? 13.242 11.445 -8.359 1 98.06 166 THR A N 1
ATOM 1291 C CA . THR A 1 166 ? 13.211 11.344 -9.82 1 98.06 166 THR A CA 1
ATOM 1292 C C . THR A 1 166 ? 14.539 11.789 -10.422 1 98.06 166 THR A C 1
ATOM 1294 O O . THR A 1 166 ? 15.047 12.867 -10.094 1 98.06 166 THR A O 1
ATOM 1297 N N . LYS A 1 167 ? 15.031 10.938 -11.266 1 95.75 167 LYS A N 1
ATOM 1298 C CA . LYS A 1 167 ? 16.281 11.266 -11.945 1 95.75 167 LYS A CA 1
ATOM 1299 C C . LYS A 1 167 ? 16.016 11.906 -13.305 1 95.75 167 LYS A C 1
ATOM 1301 O O . LYS A 1 167 ? 14.875 11.953 -13.758 1 95.75 167 LYS A O 1
ATOM 1306 N N . GLY A 1 168 ? 17.078 12.445 -13.914 1 92.88 168 GLY A N 1
ATOM 1307 C CA . GLY A 1 168 ? 16.984 13.172 -15.172 1 92.88 168 GLY A CA 1
ATOM 1308 C C . GLY A 1 168 ? 16.422 12.328 -16.297 1 92.88 168 GLY A C 1
ATOM 1309 O O . GLY A 1 168 ? 15.867 12.867 -17.266 1 92.88 168 GLY A O 1
ATOM 1310 N N . ASP A 1 169 ? 16.469 11.008 -16.203 1 93 169 ASP A N 1
ATOM 1311 C CA . ASP A 1 169 ? 15.969 10.133 -17.25 1 93 169 ASP A CA 1
ATOM 1312 C C . ASP A 1 169 ? 14.492 9.812 -17.062 1 93 169 ASP A C 1
ATOM 1314 O O . ASP A 1 169 ? 13.922 9.016 -17.812 1 93 169 ASP A O 1
ATOM 1318 N N . GLY A 1 170 ? 13.914 10.359 -16.078 1 94.88 170 GLY A N 1
ATOM 1319 C CA . GLY A 1 170 ? 12.477 10.234 -15.875 1 94.88 170 GLY A CA 1
ATOM 1320 C C . GLY A 1 170 ? 12.102 9.094 -14.945 1 94.88 170 GLY A C 1
ATOM 1321 O O . GLY A 1 170 ? 10.938 8.953 -14.57 1 94.88 170 GLY A O 1
ATOM 1322 N N . ARG A 1 171 ? 13.055 8.266 -14.523 1 97.25 171 ARG A N 1
ATOM 1323 C CA . ARG A 1 171 ? 12.773 7.188 -13.586 1 97.25 171 ARG A CA 1
ATOM 1324 C C . ARG A 1 171 ? 12.609 7.719 -12.172 1 97.25 171 ARG A C 1
ATOM 1326 O O . ARG A 1 171 ? 13.344 8.617 -11.75 1 97.25 171 ARG A O 1
ATOM 1333 N N . THR A 1 172 ? 11.664 7.098 -11.445 1 98.56 172 THR A N 1
ATOM 1334 C CA . THR A 1 172 ? 11.344 7.559 -10.102 1 98.56 172 THR A CA 1
ATOM 1335 C C . THR A 1 172 ? 11.375 6.402 -9.102 1 98.56 172 THR A C 1
ATOM 1337 O O . THR A 1 172 ? 10.742 5.367 -9.328 1 98.56 172 THR A O 1
ATOM 1340 N N . LEU A 1 173 ? 12.172 6.543 -8.086 1 98.62 173 LEU A N 1
ATOM 1341 C CA . LEU A 1 173 ? 12.109 5.66 -6.922 1 98.62 173 LEU A CA 1
ATOM 1342 C C . LEU A 1 173 ? 11.125 6.191 -5.887 1 98.62 173 LEU A C 1
ATOM 1344 O O . LEU A 1 173 ? 11.273 7.312 -5.398 1 98.62 173 LEU A O 1
ATOM 1348 N N . SER A 1 174 ? 10.141 5.383 -5.598 1 98.88 174 SER A N 1
ATOM 1349 C CA . SER A 1 174 ? 9.117 5.777 -4.637 1 98.88 174 SER A CA 1
ATOM 1350 C C . SER A 1 174 ? 9.227 4.957 -3.354 1 98.88 174 SER A C 1
ATOM 1352 O O . SER A 1 174 ? 9.227 3.727 -3.393 1 98.88 174 SER A O 1
ATOM 1354 N N . LEU A 1 175 ? 9.328 5.617 -2.232 1 98.88 175 LEU A N 1
ATOM 1355 C CA . LEU A 1 175 ? 9.391 4.992 -0.917 1 98.88 175 LEU A CA 1
ATOM 1356 C C . LEU A 1 175 ? 8.219 5.434 -0.049 1 98.88 175 LEU A C 1
ATOM 1358 O O . LEU A 1 175 ? 8.117 6.605 0.322 1 98.88 175 LEU A O 1
ATOM 1362 N N . HIS A 1 176 ? 7.352 4.469 0.201 1 98.69 176 HIS A N 1
ATOM 1363 C CA . HIS A 1 176 ? 6.23 4.746 1.095 1 98.69 176 HIS A CA 1
ATOM 1364 C C . HIS A 1 176 ? 6.633 4.559 2.555 1 98.69 176 HIS A C 1
ATOM 1366 O O . HIS A 1 176 ? 7.102 3.484 2.938 1 98.69 176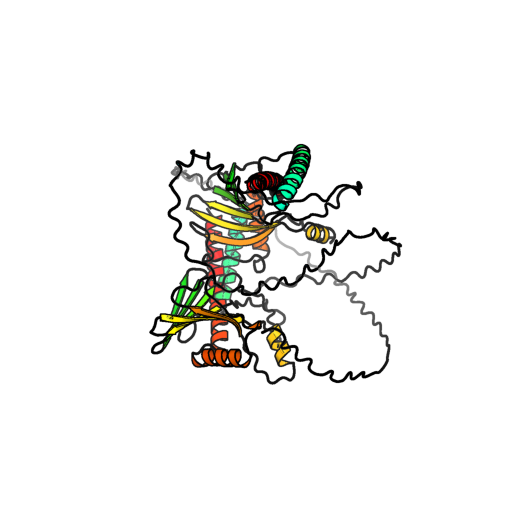 HIS A O 1
ATOM 1372 N N . CYS A 1 177 ? 6.355 5.598 3.346 1 98.56 177 CYS A N 1
ATOM 1373 C CA . CYS A 1 177 ? 6.875 5.613 4.707 1 98.56 177 CYS A CA 1
ATOM 1374 C C . CYS A 1 177 ? 5.766 5.906 5.711 1 98.56 177 CYS A C 1
ATOM 1376 O O . CYS A 1 177 ? 4.742 6.496 5.355 1 98.56 177 CYS A O 1
ATOM 1378 N N . THR A 1 178 ? 6.023 5.449 6.949 1 97.5 178 THR A N 1
ATOM 1379 C CA . THR A 1 178 ? 5.141 5.746 8.07 1 97.5 178 THR A CA 1
ATOM 1380 C C . THR A 1 178 ? 5.945 6.113 9.312 1 97.5 178 THR A C 1
ATOM 1382 O O . THR A 1 178 ? 7.082 5.668 9.477 1 97.5 178 THR A O 1
ATOM 1385 N N . PHE A 1 179 ? 5.328 6.938 10.086 1 95.5 179 PHE A N 1
ATOM 1386 C CA . PHE A 1 179 ? 5.973 7.285 11.344 1 95.5 179 PHE A CA 1
ATOM 1387 C C . PHE A 1 179 ? 5.895 6.125 12.328 1 95.5 179 PHE A C 1
ATOM 1389 O O . PHE A 1 179 ? 4.898 5.398 12.367 1 95.5 179 PHE A O 1
ATOM 1396 N N . VAL A 1 180 ? 6.922 5.98 13.07 1 90 180 VAL A N 1
ATOM 1397 C CA . VAL A 1 180 ? 6.938 5.004 14.148 1 90 180 VAL A CA 1
ATOM 1398 C C . VAL A 1 180 ? 6.281 5.598 15.398 1 90 180 VAL A C 1
ATOM 1400 O O . VAL A 1 180 ? 6.539 6.75 15.75 1 90 180 VAL A O 1
ATOM 1403 N N . SER A 1 181 ? 5.418 4.848 15.938 1 78.38 181 SER A N 1
ATOM 1404 C CA . SER A 1 181 ? 4.707 5.367 17.109 1 78.38 181 SER A CA 1
ATOM 1405 C C . SER A 1 181 ? 5.672 5.656 18.25 1 78.38 181 SER A C 1
ATOM 1407 O O . SER A 1 181 ? 6.656 4.941 18.438 1 78.38 181 SER A O 1
ATOM 1409 N N . PRO A 1 182 ? 5.383 6.715 18.969 1 70.25 182 PRO A N 1
ATOM 1410 C CA . PRO A 1 182 ? 6.23 7.035 20.109 1 70.25 182 PRO A CA 1
ATOM 1411 C C . PRO A 1 182 ? 6.34 5.879 21.109 1 70.25 182 PRO A C 1
ATOM 1413 O O . PRO A 1 182 ? 7.406 5.656 21.688 1 70.25 182 PRO A O 1
ATOM 1416 N N . ALA A 1 183 ? 5.207 5.188 21.234 1 65.38 183 ALA A N 1
ATOM 1417 C CA . ALA A 1 183 ? 5.227 4.047 22.156 1 65.38 183 ALA A CA 1
ATOM 1418 C C . ALA A 1 183 ? 6.246 3.006 21.703 1 65.38 183 ALA A C 1
ATOM 1420 O O . ALA A 1 183 ? 6.941 2.412 22.531 1 65.38 183 ALA A O 1
ATOM 1421 N N . GLU A 1 184 ? 6.34 2.881 20.484 1 65.31 184 GLU A N 1
ATOM 1422 C CA . GLU A 1 184 ? 7.289 1.917 19.938 1 65.31 184 GLU A CA 1
ATOM 1423 C C . GLU A 1 184 ? 8.727 2.426 20.062 1 65.31 184 GLU A C 1
ATOM 1425 O O . GLU A 1 184 ? 9.656 1.642 20.266 1 65.31 184 GLU A O 1
ATOM 1430 N N . LEU A 1 185 ? 8.914 3.721 19.938 1 63.5 185 LEU A N 1
ATOM 1431 C CA . LEU A 1 185 ? 10.227 4.332 20.062 1 63.5 185 LEU A CA 1
ATOM 1432 C C . LEU A 1 185 ? 10.773 4.176 21.484 1 63.5 185 LEU A C 1
ATOM 1434 O O . LEU A 1 185 ? 11.969 3.939 21.672 1 63.5 185 LEU A O 1
ATOM 1438 N N . GLU A 1 186 ? 9.883 4.301 22.438 1 62.81 186 GLU A N 1
ATOM 1439 C CA . GLU A 1 186 ? 10.273 4.168 23.844 1 62.81 186 GLU A CA 1
ATOM 1440 C C . GLU A 1 186 ? 10.672 2.732 24.172 1 62.81 186 GLU A C 1
ATOM 1442 O O . GLU A 1 186 ? 11.609 2.5 24.938 1 62.81 186 GLU A O 1
ATOM 1447 N N . GLN A 1 187 ? 9.914 1.853 23.594 1 57.62 187 GLN A N 1
ATOM 1448 C CA . GLN A 1 187 ? 10.188 0.446 23.875 1 57.62 187 GLN A CA 1
ATOM 1449 C C . GLN A 1 187 ? 11.523 0.017 23.281 1 57.62 187 GLN A C 1
ATOM 1451 O O . GLN A 1 187 ? 12.258 -0.773 23.875 1 57.62 187 GLN A O 1
ATOM 1456 N N . GLU A 1 188 ? 11.766 0.531 22.203 1 57.69 188 GLU A N 1
ATOM 1457 C CA . GLU A 1 188 ? 13.008 0.14 21.531 1 57.69 188 GLU A CA 1
ATOM 1458 C C . GLU A 1 188 ? 14.211 0.806 22.188 1 57.69 188 GLU A C 1
ATOM 1460 O O . GLU A 1 188 ? 15.305 0.229 22.219 1 57.69 188 GLU A O 1
ATOM 1465 N N . THR A 1 189 ? 14.07 2.055 22.656 1 55.25 189 THR A N 1
ATOM 1466 C CA . THR A 1 189 ? 15.172 2.736 23.328 1 55.25 189 THR A CA 1
ATOM 1467 C C . THR A 1 189 ? 15.469 2.096 24.672 1 55.25 189 THR A C 1
ATOM 1469 O O . THR A 1 189 ? 16.594 2.17 25.172 1 55.25 189 THR A O 1
ATOM 1472 N N . SER A 1 190 ? 14.328 1.626 25.328 1 49.53 190 SER A N 1
ATOM 1473 C CA . SER A 1 190 ? 14.57 1.009 26.625 1 49.53 190 SER A CA 1
ATOM 1474 C C . SER A 1 190 ? 15.359 -0.291 26.469 1 49.53 190 SER A C 1
ATOM 1476 O O . SER A 1 190 ? 15.938 -0.783 27.453 1 49.53 190 SER A O 1
ATOM 1478 N N . GLN A 1 191 ? 15.023 -0.889 25.391 1 48.38 191 GLN A N 1
ATOM 1479 C CA . GLN A 1 191 ? 15.852 -2.086 25.266 1 48.38 191 GLN A CA 1
ATOM 1480 C C . GLN A 1 191 ? 17.266 -1.732 24.812 1 48.38 191 GLN A C 1
ATOM 1482 O O . GLN A 1 191 ? 17.469 -0.749 24.109 1 48.38 191 GLN A O 1
ATOM 1487 N N . ASP A 1 192 ? 18.266 -1.908 25.734 1 46.47 192 ASP A N 1
ATOM 1488 C CA . ASP A 1 192 ? 19.703 -1.654 25.688 1 46.47 192 ASP A CA 1
ATOM 1489 C C . ASP A 1 192 ? 20.203 -1.653 24.25 1 46.47 192 ASP A C 1
ATOM 1491 O O . ASP A 1 192 ? 21.406 -1.777 24 1 46.47 192 ASP A O 1
ATOM 1495 N N . THR A 1 193 ? 19.297 -1.944 23.297 1 47.84 193 THR A N 1
ATOM 1496 C CA . THR A 1 193 ? 19.953 -2.061 22 1 47.84 193 THR A CA 1
ATOM 1497 C C . THR A 1 193 ? 20.172 -0.685 21.375 1 47.84 193 THR A C 1
ATOM 1499 O O . THR A 1 193 ? 19.25 0.141 21.344 1 47.84 193 THR A O 1
ATOM 1502 N N . GLU A 1 194 ? 21.359 -0.121 21.359 1 47.53 194 GLU A N 1
ATOM 1503 C CA . GLU A 1 194 ? 21.984 1.006 20.672 1 47.53 194 GLU A CA 1
ATOM 1504 C C . GLU A 1 194 ? 21.375 1.21 19.281 1 47.53 194 GLU A C 1
ATOM 1506 O O . GLU A 1 194 ? 21.922 1.961 18.469 1 47.53 194 GLU A O 1
ATOM 1511 N N . ALA A 1 195 ? 20.328 0.384 19.031 1 50.12 195 ALA A N 1
ATOM 1512 C CA . ALA A 1 195 ? 19.906 0.578 17.641 1 50.12 195 ALA A CA 1
ATOM 1513 C C . ALA A 1 195 ? 19.156 1.901 17.469 1 50.12 195 ALA A C 1
ATOM 1515 O O . ALA A 1 195 ? 18.266 2.217 18.25 1 50.12 195 ALA A O 1
ATOM 1516 N N . ILE A 1 196 ? 19.828 2.963 16.984 1 56.41 196 ILE A N 1
ATOM 1517 C CA . ILE A 1 196 ? 19.219 4.238 16.609 1 56.41 196 ILE A CA 1
ATOM 1518 C C . ILE A 1 196 ? 17.922 3.99 15.859 1 56.41 196 ILE A C 1
ATOM 1520 O O . ILE A 1 196 ? 17.922 3.395 14.781 1 56.41 196 ILE A O 1
ATOM 1524 N N . VAL A 1 197 ? 16.812 4.102 16.578 1 68.56 197 VAL A N 1
ATOM 1525 C CA . VAL A 1 197 ? 15.492 3.912 15.977 1 68.56 197 VAL A CA 1
ATOM 1526 C C . VAL A 1 197 ? 15.047 5.203 15.289 1 68.56 197 VAL A C 1
ATOM 1528 O O . VAL A 1 197 ? 15.008 6.266 15.914 1 68.56 197 VAL A O 1
ATOM 1531 N N . ASP A 1 198 ? 14.812 5.137 14.023 1 85.69 198 ASP A N 1
ATOM 1532 C CA . ASP A 1 198 ? 14.344 6.262 13.227 1 85.69 198 ASP A CA 1
ATOM 1533 C C . ASP A 1 198 ? 12.875 6.578 13.523 1 85.69 198 ASP A C 1
ATOM 1535 O O . ASP A 1 198 ? 12.125 5.699 13.953 1 85.69 198 ASP A O 1
ATOM 1539 N N . ASN A 1 199 ? 12.539 7.809 13.43 1 91.75 199 ASN A N 1
ATOM 1540 C CA . ASN A 1 199 ? 11.18 8.289 13.68 1 91.75 199 ASN A CA 1
ATOM 1541 C C . ASN A 1 199 ? 10.203 7.766 12.641 1 91.75 199 ASN A C 1
ATOM 1543 O O . ASN A 1 199 ? 8.984 7.891 12.805 1 91.75 199 ASN A O 1
ATOM 1547 N N . PHE A 1 200 ? 10.766 7.297 11.57 1 97.06 200 PHE A N 1
ATOM 1548 C CA . PHE A 1 200 ? 9.906 6.75 10.523 1 97.06 200 PHE A CA 1
ATOM 1549 C C . PHE A 1 200 ? 10.508 5.484 9.93 1 97.06 200 PHE A C 1
ATOM 1551 O O . PHE A 1 200 ? 11.68 5.176 10.172 1 97.06 200 PHE A O 1
ATOM 1558 N N . GLU A 1 201 ? 9.656 4.766 9.188 1 97.06 201 GLU A N 1
ATOM 1559 C CA . GLU A 1 201 ? 10.086 3.529 8.547 1 97.06 201 GLU A CA 1
ATOM 1560 C C . GLU A 1 201 ? 9.555 3.438 7.117 1 97.06 201 GLU A C 1
ATOM 1562 O O . GLU A 1 201 ? 8.5 4 6.805 1 97.06 201 GLU A O 1
ATOM 1567 N N . ILE A 1 202 ? 10.32 2.771 6.281 1 98.25 202 ILE A N 1
ATOM 1568 C CA . ILE A 1 202 ? 9.867 2.451 4.93 1 98.25 202 ILE A CA 1
ATOM 1569 C C . ILE A 1 202 ? 8.945 1.237 4.969 1 98.25 202 ILE A C 1
ATOM 1571 O O . ILE A 1 202 ? 9.266 0.223 5.594 1 98.25 202 ILE A O 1
ATOM 1575 N N . GLN A 1 203 ? 7.84 1.354 4.332 1 97.81 203 GLN A N 1
ATOM 1576 C CA . GLN A 1 203 ? 6.902 0.239 4.273 1 97.81 203 GLN A CA 1
ATOM 1577 C C . GLN A 1 203 ? 6.98 -0.476 2.928 1 97.81 203 GLN A C 1
ATOM 1579 O O . GLN A 1 203 ? 6.836 -1.699 2.859 1 97.81 203 GLN A O 1
ATOM 1584 N N . GLU A 1 204 ? 7.141 0.292 1.943 1 98.12 204 GLU A N 1
ATOM 1585 C CA . GLU A 1 204 ? 7.098 -0.229 0.581 1 98.12 204 GLU A CA 1
ATOM 1586 C C . GLU A 1 204 ? 7.965 0.606 -0.358 1 98.12 204 GLU A C 1
ATOM 1588 O O . GLU A 1 204 ? 8.078 1.822 -0.19 1 98.12 204 GLU A O 1
ATOM 1593 N N . VAL A 1 205 ? 8.531 -0.069 -1.395 1 98.75 205 VAL A N 1
ATOM 1594 C CA . VAL A 1 205 ? 9.398 0.602 -2.357 1 98.75 205 VAL A CA 1
ATOM 1595 C C . VAL A 1 205 ? 9.016 0.183 -3.775 1 98.75 205 VAL A C 1
ATOM 1597 O O . VAL A 1 205 ? 8.766 -0.996 -4.035 1 98.75 205 VAL A O 1
ATOM 1600 N N . ALA A 1 206 ? 8.992 1.108 -4.688 1 98.75 206 ALA A N 1
ATOM 1601 C CA . ALA A 1 206 ? 8.688 0.834 -6.09 1 98.75 206 ALA A CA 1
ATOM 1602 C C . ALA A 1 206 ? 9.539 1.708 -7.016 1 98.75 206 ALA A C 1
ATOM 1604 O O . ALA A 1 206 ? 9.93 2.818 -6.641 1 98.75 206 ALA A O 1
ATOM 1605 N N . LEU A 1 207 ? 9.867 1.233 -8.125 1 98.69 207 LEU A N 1
ATOM 1606 C CA . LEU A 1 207 ? 10.555 1.96 -9.188 1 98.69 207 LEU A CA 1
ATOM 1607 C C . LEU A 1 207 ? 9.68 2.051 -10.438 1 98.69 207 LEU A C 1
ATOM 1609 O O . LEU A 1 207 ? 9.156 1.037 -10.914 1 98.69 207 LEU A O 1
ATOM 1613 N N . HIS A 1 208 ? 9.469 3.238 -10.938 1 98.06 208 HIS A N 1
ATOM 1614 C CA . HIS A 1 208 ? 8.523 3.395 -12.039 1 98.06 208 HIS A CA 1
ATOM 1615 C C . HIS A 1 208 ? 8.883 4.598 -12.906 1 98.06 208 HIS A C 1
ATOM 1617 O O . HIS A 1 208 ? 9.734 5.406 -12.531 1 98.06 208 HIS A O 1
ATOM 1623 N N . THR A 1 209 ? 8.312 4.578 -14.055 1 96.44 209 THR A N 1
ATOM 1624 C CA . THR A 1 209 ? 8.297 5.742 -14.93 1 96.44 209 THR A CA 1
ATOM 1625 C C . THR A 1 209 ? 6.891 6.316 -15.047 1 96.44 209 THR A C 1
ATOM 1627 O O . THR A 1 209 ? 5.926 5.578 -15.234 1 96.44 209 THR A O 1
ATOM 1630 N N . GLY A 1 210 ? 6.723 7.562 -14.859 1 93.06 210 GLY A N 1
ATOM 1631 C CA . GLY A 1 210 ? 5.395 8.156 -14.875 1 93.06 210 GLY A CA 1
ATOM 1632 C C . GLY A 1 210 ? 4.676 8.047 -13.547 1 93.06 210 GLY A C 1
ATOM 1633 O O . GLY A 1 210 ? 5.301 8.133 -12.484 1 93.06 210 GLY A O 1
ATOM 1634 N N . GLU A 1 211 ? 3.4 7.828 -13.641 1 93.38 211 GLU A N 1
ATOM 1635 C CA . GLU A 1 211 ? 2.592 7.812 -12.422 1 93.38 211 GLU A CA 1
ATOM 1636 C C . GLU A 1 211 ? 2.691 6.469 -11.711 1 93.38 211 GLU A C 1
ATOM 1638 O O . GLU A 1 211 ? 2.703 5.418 -12.359 1 93.38 211 GLU A O 1
ATOM 1643 N N . LEU A 1 212 ? 2.758 6.582 -10.414 1 95.44 212 LEU A N 1
ATOM 1644 C CA . LEU A 1 212 ? 2.717 5.363 -9.609 1 95.44 212 LEU A CA 1
ATOM 1645 C C . LEU A 1 212 ? 1.299 4.812 -9.523 1 95.44 212 LEU A C 1
ATOM 1647 O O . LEU A 1 212 ? 0.398 5.473 -9.008 1 95.44 212 LEU A O 1
ATOM 1651 N N . THR A 1 213 ? 1.09 3.625 -10.016 1 95.69 213 THR A N 1
ATOM 1652 C CA . THR A 1 213 ? -0.197 2.939 -9.953 1 95.69 213 THR A CA 1
ATOM 1653 C C . THR A 1 213 ? -0.077 1.63 -9.18 1 95.69 213 THR A C 1
ATOM 1655 O O . THR A 1 213 ? 1.03 1.188 -8.867 1 95.69 213 THR A O 1
ATOM 1658 N N . GLU A 1 214 ? -1.248 1.05 -8.906 1 94.69 214 GLU A N 1
ATOM 1659 C CA . GLU A 1 214 ? -1.257 -0.196 -8.141 1 94.69 214 GLU A CA 1
ATOM 1660 C C . GLU A 1 214 ? -0.669 -1.344 -8.961 1 94.69 214 GLU A C 1
ATOM 1662 O O . GLU A 1 214 ? -0.292 -2.377 -8.406 1 94.69 214 GLU A O 1
ATOM 1667 N N . THR A 1 215 ? -0.607 -1.166 -10.281 1 96.81 215 THR A N 1
ATOM 1668 C CA . THR A 1 215 ? -0.122 -2.221 -11.164 1 96.81 215 THR A CA 1
ATOM 1669 C C . THR A 1 215 ? 1.401 -2.295 -11.133 1 96.81 215 THR A C 1
ATOM 1671 O O . THR A 1 215 ? 1.988 -3.291 -11.555 1 96.81 215 THR A O 1
ATOM 1674 N N . VAL A 1 216 ? 2.008 -1.245 -10.617 1 98.38 216 VAL A N 1
ATOM 1675 C CA . VAL A 1 216 ? 3.465 -1.214 -10.555 1 98.38 216 VAL A CA 1
ATOM 1676 C C . VAL A 1 216 ? 3.955 -2.172 -9.469 1 98.38 216 VAL A C 1
ATOM 1678 O O . VAL A 1 216 ? 3.43 -2.178 -8.352 1 98.38 216 VAL A O 1
ATOM 1681 N N . TYR A 1 217 ? 4.93 -2.963 -9.82 1 98.31 217 TYR A N 1
ATOM 1682 C CA . TYR A 1 217 ? 5.516 -3.873 -8.844 1 98.31 217 TYR A CA 1
ATOM 1683 C C . TYR A 1 217 ? 6.172 -3.104 -7.707 1 98.31 217 TYR A C 1
ATOM 1685 O O . TYR A 1 217 ? 6.855 -2.104 -7.938 1 98.31 217 TYR A O 1
ATOM 1693 N N . SER A 1 218 ? 5.953 -3.588 -6.484 1 98.5 218 SER A N 1
ATOM 1694 C CA . SER A 1 218 ? 6.543 -2.99 -5.293 1 98.5 218 SER A CA 1
ATOM 1695 C C . SER A 1 218 ? 7.051 -4.062 -4.332 1 98.5 218 SER A C 1
ATOM 1697 O O . SER A 1 218 ? 6.57 -5.195 -4.348 1 98.5 218 SER A O 1
ATOM 1699 N N . VAL A 1 219 ? 8.016 -3.689 -3.59 1 97.62 219 VAL A N 1
ATOM 1700 C CA . VAL A 1 219 ? 8.594 -4.586 -2.592 1 97.62 219 VAL A CA 1
ATOM 1701 C C . VAL A 1 219 ? 8.211 -4.109 -1.19 1 97.62 219 VAL A C 1
ATOM 1703 O O . VAL A 1 219 ? 8.445 -2.951 -0.839 1 97.62 219 VAL A O 1
ATOM 1706 N N . SER A 1 220 ? 7.656 -5.051 -0.43 1 96.25 220 SER A N 1
ATOM 1707 C CA . SER A 1 220 ? 7.391 -4.75 0.974 1 96.25 220 SER A CA 1
ATOM 1708 C C . SER A 1 220 ? 8.672 -4.777 1.799 1 96.25 220 SER A C 1
ATOM 1710 O O . SER A 1 220 ? 9.492 -5.688 1.655 1 96.25 220 SER A O 1
ATOM 1712 N N . ALA A 1 221 ? 8.75 -3.816 2.668 1 95.56 221 ALA A N 1
ATOM 1713 C CA . ALA A 1 221 ? 9.914 -3.777 3.555 1 95.56 221 ALA A CA 1
ATOM 1714 C C . ALA A 1 221 ? 9.953 -5.004 4.461 1 95.56 221 ALA A C 1
ATOM 1716 O O . ALA A 1 221 ? 11.023 -5.422 4.906 1 95.56 221 ALA A O 1
ATOM 1717 N N . ASP A 1 222 ? 8.867 -5.598 4.758 1 92.19 222 ASP A N 1
ATOM 1718 C CA . ASP A 1 222 ? 8.75 -6.727 5.672 1 92.19 222 ASP A CA 1
ATOM 1719 C C . ASP A 1 222 ? 9.555 -7.922 5.18 1 92.19 222 ASP A C 1
ATOM 1721 O O . ASP A 1 222 ? 9.992 -8.758 5.977 1 92.19 222 ASP A O 1
ATOM 1725 N N . ILE A 1 223 ? 9.75 -8.031 3.896 1 89 223 ILE A N 1
ATOM 1726 C CA . ILE A 1 223 ? 10.445 -9.195 3.346 1 89 223 ILE A CA 1
ATOM 1727 C C . ILE A 1 223 ? 11.758 -8.758 2.703 1 89 223 ILE A C 1
ATOM 1729 O O . ILE A 1 223 ? 12.391 -9.531 1.981 1 89 223 ILE A O 1
ATOM 1733 N N . MET A 1 224 ? 12.078 -7.527 2.881 1 92.94 224 MET A N 1
ATOM 1734 C CA . MET A 1 224 ? 13.281 -6.961 2.273 1 92.94 224 MET A CA 1
ATOM 1735 C C . MET A 1 224 ? 14.523 -7.344 3.066 1 92.94 224 MET A C 1
ATOM 1737 O O . MET A 1 224 ? 14.484 -7.426 4.297 1 92.94 224 MET A O 1
ATOM 1741 N N . ASP A 1 225 ? 15.602 -7.547 2.42 1 93.5 225 ASP A N 1
ATOM 1742 C CA . ASP A 1 225 ? 16.891 -7.742 3.072 1 93.5 225 ASP A CA 1
ATOM 1743 C C . ASP A 1 225 ? 17.234 -6.559 3.973 1 93.5 225 ASP A C 1
ATOM 1745 O O . ASP A 1 225 ? 17.109 -5.402 3.564 1 93.5 225 ASP A O 1
ATOM 1749 N N . GLY A 1 226 ? 17.766 -6.852 5.16 1 95.62 226 GLY A N 1
ATOM 1750 C CA . GLY A 1 226 ? 18.062 -5.801 6.121 1 95.62 226 GLY A CA 1
ATOM 1751 C C . GLY A 1 226 ? 19.125 -4.828 5.633 1 95.62 226 GLY A C 1
ATOM 1752 O O . GLY A 1 226 ? 19.047 -3.631 5.91 1 95.62 226 GLY A O 1
ATOM 1753 N N . ASN A 1 227 ? 20.156 -5.328 4.984 1 96.44 227 ASN A N 1
ATOM 1754 C CA . ASN A 1 227 ? 21.188 -4.438 4.465 1 96.44 227 ASN A CA 1
ATOM 1755 C C . ASN A 1 227 ? 20.625 -3.506 3.391 1 96.44 227 ASN A C 1
ATOM 1757 O O . ASN A 1 227 ? 20.984 -2.324 3.344 1 96.44 227 ASN A O 1
ATOM 1761 N N . LEU A 1 228 ? 19.859 -4.055 2.498 1 97.69 228 LEU A N 1
ATOM 1762 C CA . LEU A 1 228 ? 19.203 -3.215 1.498 1 97.69 228 LEU A CA 1
ATOM 1763 C C . LEU A 1 228 ? 18.359 -2.137 2.162 1 97.69 228 LEU A C 1
ATOM 1765 O O . LEU A 1 228 ? 18.422 -0.967 1.773 1 97.69 228 LEU A O 1
ATOM 1769 N N . TYR A 1 229 ? 17.594 -2.518 3.131 1 97.56 229 TYR A N 1
ATOM 1770 C CA . TYR A 1 229 ? 16.781 -1.573 3.879 1 97.56 229 TYR A CA 1
ATOM 1771 C C . TYR A 1 229 ? 17.625 -0.446 4.449 1 97.56 229 TYR A C 1
ATOM 1773 O O . TYR A 1 229 ? 17.312 0.732 4.285 1 97.56 229 TYR A O 1
ATOM 1781 N N . ASP A 1 230 ? 18.688 -0.778 5.07 1 97.19 230 ASP A N 1
ATOM 1782 C CA . ASP A 1 230 ? 19.578 0.205 5.688 1 97.19 230 ASP A CA 1
ATOM 1783 C C . ASP A 1 230 ? 20.156 1.157 4.641 1 97.19 230 ASP A C 1
ATOM 1785 O O . ASP A 1 230 ? 20.25 2.363 4.879 1 97.19 230 ASP A O 1
ATOM 1789 N N . LEU A 1 231 ? 20.531 0.603 3.561 1 97.94 231 LEU A N 1
ATOM 1790 C CA . LEU A 1 231 ? 21.125 1.423 2.504 1 97.94 231 LEU A CA 1
ATOM 1791 C C . LEU A 1 231 ? 20.078 2.373 1.916 1 97.94 231 LEU A C 1
ATOM 1793 O O . LEU A 1 231 ? 20.406 3.498 1.532 1 97.94 231 LEU A O 1
ATOM 1797 N N . LEU A 1 232 ? 18.844 1.939 1.813 1 98.44 232 LEU A N 1
ATOM 1798 C CA . LEU A 1 232 ? 17.781 2.82 1.354 1 98.44 232 LEU A CA 1
ATOM 1799 C C . LEU A 1 232 ? 17.531 3.938 2.359 1 98.44 232 LEU A C 1
ATOM 1801 O O . LEU A 1 232 ? 17.312 5.09 1.975 1 98.44 232 LEU A O 1
ATOM 1805 N N . MET A 1 233 ? 17.562 3.639 3.611 1 97.69 233 MET A N 1
ATOM 1806 C CA . MET A 1 233 ? 17.438 4.66 4.648 1 97.69 233 MET A CA 1
ATOM 1807 C C . MET A 1 233 ? 18.594 5.66 4.57 1 97.69 233 MET A C 1
ATOM 1809 O O . MET A 1 233 ? 18.375 6.863 4.715 1 97.69 233 MET A O 1
ATOM 1813 N N . ASP A 1 234 ? 19.75 5.129 4.395 1 97.56 234 ASP A N 1
ATOM 1814 C CA . ASP A 1 234 ? 20.906 6.004 4.23 1 97.56 234 ASP A CA 1
ATOM 1815 C C . ASP A 1 234 ? 20.75 6.895 3.002 1 97.56 234 ASP A C 1
ATOM 1817 O O . ASP A 1 234 ? 21.172 8.055 3.01 1 97.56 234 ASP A O 1
ATOM 1821 N N . MET A 1 235 ? 20.219 6.332 1.943 1 97.56 235 MET A N 1
ATOM 1822 C CA . MET A 1 235 ? 19.984 7.113 0.733 1 97.56 235 MET A CA 1
ATOM 1823 C C . MET A 1 235 ? 19.031 8.273 1.02 1 97.56 235 MET A C 1
ATOM 1825 O O . MET A 1 235 ? 19.266 9.398 0.555 1 97.56 235 MET A O 1
ATOM 1829 N N . LEU A 1 236 ? 18.016 8.008 1.755 1 97.81 236 LEU A N 1
ATOM 1830 C CA . LEU A 1 236 ? 17.109 9.07 2.168 1 97.81 236 LEU A CA 1
ATOM 1831 C C . LEU A 1 236 ? 17.844 10.109 3.006 1 97.81 236 LEU A C 1
ATOM 1833 O O . LEU A 1 236 ? 17.703 11.312 2.77 1 97.81 236 LEU A O 1
ATOM 1837 N N . ASP A 1 237 ? 18.578 9.68 3.936 1 97.19 237 ASP A N 1
ATOM 1838 C CA . ASP A 1 237 ? 19.312 10.578 4.824 1 97.19 237 ASP A CA 1
ATOM 1839 C C . ASP A 1 237 ? 20.234 11.508 4.035 1 97.19 237 ASP A C 1
ATOM 1841 O O . ASP A 1 237 ? 20.266 12.719 4.293 1 97.19 237 ASP A O 1
ATOM 1845 N N . GLU A 1 238 ? 20.875 10.969 3.119 1 95.44 238 GLU A N 1
ATOM 1846 C CA . GLU A 1 238 ? 21.781 11.742 2.285 1 95.44 238 GLU A CA 1
ATOM 1847 C C . GLU A 1 238 ? 21.031 12.828 1.512 1 95.44 238 GLU A C 1
ATOM 1849 O O . GLU A 1 238 ? 21.625 13.828 1.104 1 95.44 238 GLU A O 1
ATOM 1854 N N . ARG A 1 239 ? 19.812 12.648 1.317 1 95.62 239 ARG A N 1
ATOM 1855 C CA . ARG A 1 239 ? 19 13.586 0.554 1 95.62 239 ARG A CA 1
ATOM 1856 C C . ARG A 1 239 ? 18.141 14.445 1.478 1 95.62 239 ARG A C 1
ATOM 1858 O O . ARG A 1 239 ? 17.203 15.102 1.027 1 95.62 239 ARG A O 1
ATOM 1865 N N . GLY A 1 240 ? 18.406 14.414 2.744 1 95.75 240 GLY A N 1
ATOM 1866 C CA . GLY A 1 240 ? 17.797 15.312 3.711 1 95.75 240 GLY A CA 1
ATOM 1867 C C . GLY A 1 240 ? 16.516 14.766 4.312 1 95.75 240 GLY A C 1
ATOM 1868 O O . GLY A 1 240 ? 15.805 15.477 5.023 1 95.75 240 GLY A O 1
ATOM 1869 N N . ILE A 1 241 ? 16.172 13.586 3.908 1 97.94 241 ILE A N 1
ATOM 1870 C CA . ILE A 1 241 ? 15.016 12.93 4.516 1 97.94 241 ILE A CA 1
ATOM 1871 C C . ILE A 1 241 ? 15.469 12.094 5.711 1 97.94 241 ILE A C 1
ATOM 1873 O O . ILE A 1 241 ? 15.75 10.898 5.57 1 97.94 241 ILE A O 1
ATOM 1877 N N . ASN A 1 242 ? 15.586 12.734 6.836 1 96.94 242 ASN A N 1
ATOM 1878 C CA . ASN A 1 242 ? 16.078 12.141 8.078 1 96.94 242 ASN A CA 1
ATOM 1879 C C . ASN A 1 242 ? 15.195 12.508 9.266 1 96.94 242 ASN A C 1
ATOM 1881 O O . ASN A 1 242 ? 14.07 12.984 9.086 1 96.94 242 ASN A O 1
ATOM 1885 N N . ASP A 1 243 ? 15.688 12.32 10.461 1 94.81 243 ASP A N 1
ATOM 1886 C CA . ASP A 1 243 ? 14.875 12.562 11.648 1 94.81 243 ASP A CA 1
ATOM 1887 C C . ASP A 1 243 ? 14.531 14.039 11.797 1 94.81 243 ASP A C 1
ATOM 1889 O O . ASP A 1 243 ? 13.445 14.391 12.258 1 94.81 243 ASP A O 1
ATOM 1893 N N . GLU A 1 244 ? 15.477 14.867 11.5 1 95.5 244 GLU A N 1
ATOM 1894 C CA . GLU A 1 244 ? 15.203 16.297 11.531 1 95.5 244 GLU A CA 1
ATOM 1895 C C . GLU A 1 244 ? 14.07 16.656 10.57 1 95.5 244 GLU A C 1
ATOM 1897 O O . GLU A 1 244 ? 13.156 17.406 10.938 1 95.5 244 GLU A O 1
ATOM 1902 N N . PHE A 1 245 ? 14.156 16.172 9.406 1 97.31 245 PHE A N 1
ATOM 1903 C CA . PHE A 1 245 ? 13.086 16.359 8.438 1 97.31 245 PHE A CA 1
ATOM 1904 C C . PHE A 1 245 ? 11.766 15.836 8.984 1 97.31 245 PHE A C 1
ATOM 1906 O O . PHE A 1 245 ? 10.734 16.5 8.891 1 97.31 245 PHE A O 1
ATOM 1913 N N . ALA A 1 246 ? 11.773 14.625 9.438 1 96.5 246 ALA A N 1
ATOM 1914 C CA . ALA A 1 246 ? 10.57 14 9.984 1 96.5 246 ALA A CA 1
ATOM 1915 C C . ALA A 1 246 ? 9.93 14.883 11.055 1 96.5 246 ALA A C 1
ATOM 1917 O O . ALA A 1 246 ? 8.711 15.062 11.078 1 96.5 246 ALA A O 1
ATOM 1918 N N . ASN A 1 247 ? 10.719 15.422 11.898 1 94.5 247 ASN A N 1
ATOM 1919 C CA . ASN A 1 247 ? 10.211 16.312 12.938 1 94.5 247 ASN A CA 1
ATOM 1920 C C . ASN A 1 247 ? 9.586 17.578 12.352 1 94.5 247 ASN A C 1
ATOM 1922 O O . ASN A 1 247 ? 8.516 18.016 12.789 1 94.5 247 ASN A O 1
ATOM 1926 N N . GLN A 1 248 ? 10.258 18.125 11.438 1 96.88 248 GLN A N 1
ATOM 1927 C CA . GLN A 1 248 ? 9.703 19.297 10.773 1 96.88 248 GLN A CA 1
ATOM 1928 C C . GLN A 1 248 ? 8.391 18.969 10.07 1 96.88 248 GLN A C 1
ATOM 1930 O O . GLN A 1 248 ? 7.465 19.781 10.07 1 96.88 248 GLN A O 1
ATOM 1935 N N . LEU A 1 249 ? 8.352 17.812 9.469 1 97.62 249 LEU A N 1
ATOM 1936 C CA . LEU A 1 249 ? 7.137 17.391 8.781 1 97.62 249 LEU A CA 1
ATOM 1937 C C . LEU A 1 249 ? 5.977 17.25 9.766 1 97.62 249 LEU A C 1
ATOM 1939 O O . LEU A 1 249 ? 4.859 17.688 9.477 1 97.62 249 LEU A O 1
ATOM 1943 N N . VAL A 1 250 ? 6.23 16.703 10.859 1 95 250 VAL A N 1
ATOM 1944 C CA . VAL A 1 250 ? 5.211 16.547 11.898 1 95 250 VAL A CA 1
ATOM 1945 C C . VAL A 1 250 ? 4.734 17.922 12.359 1 95 250 VAL A C 1
ATOM 1947 O O . VAL A 1 250 ? 3.527 18.156 12.469 1 95 250 VAL A O 1
ATOM 1950 N N . ASP A 1 251 ? 5.68 18.844 12.641 1 94.19 251 ASP A N 1
ATOM 1951 C CA . ASP A 1 251 ? 5.328 20.188 13.062 1 94.19 251 ASP A CA 1
ATOM 1952 C C . ASP A 1 251 ? 4.473 20.891 12.008 1 94.19 251 ASP A C 1
ATOM 1954 O O . ASP A 1 251 ? 3.439 21.484 12.328 1 94.19 251 ASP A O 1
ATOM 1958 N N . PHE A 1 252 ? 4.895 20.812 10.852 1 97 252 PHE A N 1
ATOM 1959 C CA . PHE A 1 252 ? 4.172 21.453 9.758 1 97 252 PHE A CA 1
ATOM 1960 C C . PHE A 1 252 ? 2.783 20.859 9.602 1 97 252 PHE A C 1
ATOM 1962 O O . PHE A 1 252 ? 1.79 21.578 9.523 1 97 252 PHE A O 1
ATOM 1969 N N . SER A 1 253 ? 2.748 19.531 9.508 1 96.81 253 SER A N 1
ATOM 1970 C CA . SER A 1 253 ? 1.478 18.844 9.305 1 96.81 253 SER A CA 1
ATOM 1971 C C . SER A 1 253 ? 0.499 19.141 10.43 1 96.81 253 SER A C 1
ATOM 1973 O O . SER A 1 253 ? -0.702 19.297 10.195 1 96.81 253 SER A O 1
ATOM 1975 N N . SER A 1 254 ? 1.007 19.203 11.633 1 94.19 254 SER A N 1
ATOM 1976 C CA . SER A 1 254 ? 0.149 19.516 12.773 1 94.19 254 SER A CA 1
ATOM 1977 C C . SER A 1 254 ? -0.438 20.922 12.664 1 94.19 254 SER A C 1
ATOM 1979 O O . SER A 1 254 ? -1.636 21.109 12.875 1 94.19 254 SER A O 1
ATOM 1981 N N . SER A 1 255 ? 0.392 21.828 12.383 1 94.44 255 SER A N 1
ATOM 1982 C CA . SER A 1 255 ? -0.054 23.203 12.211 1 94.44 255 SER A CA 1
ATOM 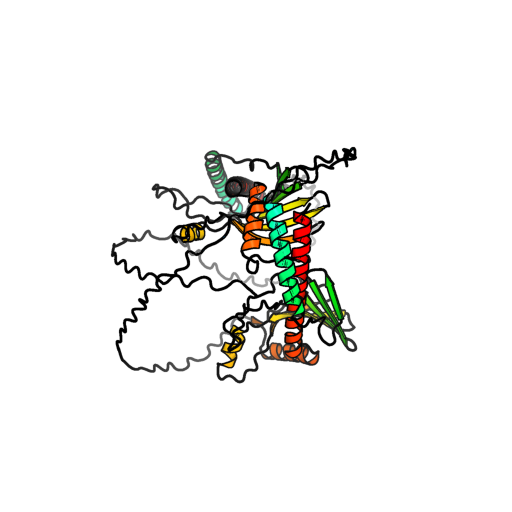1983 C C . SER A 1 255 ? -1.045 23.328 11.062 1 94.44 255 SER A C 1
ATOM 1985 O O . SER A 1 255 ? -2.084 23.984 11.195 1 94.44 255 SER A O 1
ATOM 1987 N N . TYR A 1 256 ? -0.75 22.719 9.969 1 96.38 256 TYR A N 1
ATOM 1988 C CA . TYR A 1 256 ? -1.595 22.781 8.781 1 96.38 256 TYR A CA 1
ATOM 1989 C C . TYR A 1 256 ? -2.949 22.141 9.039 1 96.38 256 TYR A C 1
ATOM 1991 O O . TYR A 1 256 ? -3.99 22.688 8.688 1 96.38 256 TYR A O 1
ATOM 1999 N N . GLU A 1 257 ? -2.93 20.953 9.625 1 96 257 GLU A N 1
ATOM 2000 C CA . GLU A 1 257 ? -4.164 20.25 9.961 1 96 257 GLU A CA 1
ATOM 2001 C C . GLU A 1 257 ? -5.051 21.094 10.867 1 96 257 GLU A C 1
ATOM 2003 O O . GLU A 1 257 ? -6.27 21.156 10.68 1 96 257 GLU A O 1
ATOM 2008 N N . HIS A 1 258 ? -4.477 21.719 11.867 1 94.19 258 HIS A N 1
ATOM 2009 C CA . HIS A 1 258 ? -5.25 22.578 12.758 1 94.19 258 HIS A CA 1
ATOM 2010 C C . HIS A 1 258 ? -5.863 23.75 11.992 1 94.19 258 HIS A C 1
ATOM 2012 O O . HIS A 1 258 ? -7.02 24.109 12.234 1 94.19 258 HIS A O 1
ATOM 2018 N N . SER A 1 259 ? -5.156 24.328 11.172 1 95.31 259 SER A N 1
ATOM 2019 C CA . SER A 1 259 ? -5.684 25.422 10.352 1 95.31 259 SER A CA 1
ATOM 2020 C C . SER A 1 259 ? -6.871 24.953 9.516 1 95.31 259 SER A C 1
ATOM 2022 O O . SER A 1 259 ? -7.867 25.672 9.398 1 95.31 259 SER A O 1
ATOM 2024 N N . LYS A 1 260 ? -6.758 23.812 8.938 1 96.69 260 LYS A N 1
ATOM 2025 C CA . LYS A 1 260 ? -7.848 23.25 8.148 1 96.69 260 LYS A CA 1
ATOM 2026 C C . LYS A 1 260 ? -9.07 22.953 9.023 1 96.69 260 LYS A C 1
ATOM 2028 O O . LYS A 1 260 ? -10.211 23.125 8.578 1 96.69 260 LYS A O 1
ATOM 2033 N N . TYR A 1 261 ? -8.789 22.547 10.227 1 96.69 261 TYR A N 1
ATOM 2034 C CA . TYR A 1 261 ? -9.875 22.281 11.172 1 96.69 261 TYR A CA 1
ATOM 2035 C C . TYR A 1 261 ? -10.648 23.562 11.477 1 96.69 261 TYR A C 1
ATOM 2037 O O . TYR A 1 261 ? -11.883 23.578 11.414 1 96.69 261 TYR A O 1
ATOM 2045 N N . VAL A 1 262 ? -9.984 24.609 11.75 1 96.94 262 VAL A N 1
ATOM 2046 C CA . VAL A 1 262 ? -10.633 25.891 12.031 1 96.94 262 VAL A CA 1
ATOM 2047 C C . VAL A 1 262 ? -11.438 26.344 10.812 1 96.94 262 VAL A C 1
ATOM 2049 O O . VAL A 1 262 ? -12.578 26.797 10.945 1 96.94 262 VAL A O 1
ATOM 2052 N N . GLU A 1 263 ? -10.836 26.219 9.625 1 97.88 263 GLU A N 1
ATOM 2053 C CA . GLU A 1 263 ? -11.539 26.547 8.391 1 97.88 263 GLU A CA 1
ATOM 2054 C C . GLU A 1 263 ? -12.812 25.719 8.242 1 97.88 263 GLU A C 1
ATOM 2056 O O . GLU A 1 263 ? -13.852 26.234 7.828 1 97.88 263 GLU A O 1
ATOM 2061 N N . PHE A 1 264 ? -12.68 24.5 8.547 1 98.31 264 PHE A N 1
ATOM 2062 C CA . PHE A 1 264 ? -13.82 23.594 8.492 1 98.31 264 PHE A CA 1
ATOM 2063 C C . PHE A 1 264 ? -14.938 24.078 9.414 1 98.31 264 PHE A C 1
ATOM 2065 O O . PHE A 1 264 ? -16.094 24.141 9.008 1 98.31 264 PHE A O 1
ATOM 2072 N N . LEU A 1 265 ? -14.641 24.438 10.664 1 98.5 265 LEU A N 1
ATOM 2073 C CA . LEU A 1 265 ? -15.617 24.938 11.625 1 98.5 265 LEU A CA 1
ATOM 2074 C C . LEU A 1 265 ? -16.312 26.188 11.109 1 98.5 265 LEU A C 1
ATOM 2076 O O . LEU A 1 265 ? -17.531 26.312 11.227 1 98.5 265 LEU A O 1
ATOM 2080 N N . LYS A 1 266 ? -15.602 27.031 10.531 1 98.38 266 LYS A N 1
ATOM 2081 C CA . LYS A 1 266 ? -16.172 28.25 9.984 1 98.38 266 LYS A CA 1
ATOM 2082 C C . LYS A 1 266 ? -17.141 27.953 8.836 1 98.38 266 LYS A C 1
ATOM 2084 O O . LYS A 1 266 ? -18.219 28.516 8.773 1 98.38 266 LYS A O 1
ATOM 2089 N N . ASN A 1 267 ? -16.703 27.094 7.973 1 98.31 267 ASN A N 1
ATOM 2090 C CA . ASN A 1 267 ? -17.562 26.719 6.848 1 98.31 267 ASN A CA 1
ATOM 2091 C C . ASN A 1 267 ? -18.828 26 7.316 1 98.31 267 ASN A C 1
ATOM 2093 O O . ASN A 1 267 ? -19.891 26.203 6.746 1 98.31 267 ASN A O 1
ATOM 2097 N N . LEU A 1 268 ? -18.641 25.172 8.312 1 98.25 268 LEU A N 1
ATOM 2098 C CA . LEU A 1 268 ? -19.781 24.484 8.883 1 98.25 268 LEU A CA 1
ATOM 2099 C C . LEU A 1 268 ? -20.781 25.469 9.484 1 98.25 268 LEU A C 1
ATOM 2101 O O . LEU A 1 268 ? -21.984 25.312 9.344 1 98.25 268 LEU A O 1
ATOM 2105 N N . LYS A 1 269 ? -20.312 26.422 10.188 1 98 269 LYS A N 1
ATOM 2106 C CA . LYS A 1 269 ? -21.172 27.469 10.727 1 98 269 LYS A CA 1
ATOM 2107 C C . LYS A 1 269 ? -21.953 28.172 9.617 1 98 269 LYS A C 1
ATOM 2109 O O . LYS A 1 269 ? -23.156 28.344 9.719 1 98 269 LYS A O 1
ATOM 2114 N N . SER A 1 270 ? -21.281 28.531 8.594 1 97.44 270 SER A N 1
ATOM 2115 C CA . SER A 1 270 ? -21.922 29.188 7.457 1 97.44 270 SER A CA 1
ATOM 2116 C C . SER A 1 270 ? -22.984 28.297 6.82 1 97.44 270 SER A C 1
ATOM 2118 O O . SER A 1 270 ? -24.031 28.797 6.398 1 97.44 270 SER A O 1
ATOM 2120 N N . PHE A 1 271 ? -22.625 27.078 6.699 1 97.56 271 PHE A N 1
ATOM 2121 C CA . PHE A 1 271 ? -23.562 26.109 6.168 1 97.56 271 PHE A CA 1
ATOM 2122 C C . PHE A 1 271 ? -24.844 26.062 7.004 1 97.56 271 PHE A C 1
ATOM 2124 O O . PHE A 1 271 ? -25.938 26.078 6.457 1 97.56 271 PHE A O 1
ATOM 2131 N N . ALA A 1 272 ? -24.672 25.984 8.328 1 96.12 272 ALA A N 1
ATOM 2132 C CA . ALA A 1 272 ? -25.797 25.859 9.258 1 96.12 272 ALA A CA 1
ATOM 2133 C C . ALA A 1 272 ? -26.641 27.141 9.281 1 96.12 272 ALA A C 1
ATOM 2135 O O . ALA A 1 272 ? -27.828 27.094 9.578 1 96.12 272 ALA A O 1
ATOM 2136 N N . GLU A 1 273 ? -26.094 28.156 8.992 1 93.56 273 GLU A N 1
ATOM 2137 C CA . GLU A 1 273 ? -26.781 29.438 9.023 1 93.56 273 GLU A CA 1
ATOM 2138 C C . GLU A 1 273 ? -27.719 29.594 7.824 1 93.56 273 GLU A C 1
ATOM 2140 O O . GLU A 1 273 ? -28.594 30.469 7.824 1 93.56 273 GLU A O 1
ATOM 2145 N N . LYS A 1 274 ? -27.531 28.797 6.762 1 86.94 274 LYS A N 1
ATOM 2146 C CA . LYS A 1 274 ? -28.344 28.922 5.555 1 86.94 274 LYS A CA 1
ATOM 2147 C C . LYS A 1 274 ? -29.469 27.906 5.547 1 86.94 274 LYS A C 1
ATOM 2149 O O . LYS A 1 274 ? -30.547 28.172 5.027 1 86.94 274 LYS A O 1
ATOM 2154 N N . MET B 1 1 ? -44.281 -6.535 9.203 1 15.85 1 MET B N 1
ATOM 2155 C CA . MET B 1 1 ? -44.344 -7.906 9.711 1 15.85 1 MET B CA 1
ATOM 2156 C C . MET B 1 1 ? -43.062 -8.25 10.477 1 15.85 1 MET B C 1
ATOM 2158 O O . MET B 1 1 ? -42 -8.344 9.883 1 15.85 1 MET B O 1
ATOM 2162 N N . ALA B 1 2 ? -42.906 -7.902 11.828 1 18.12 2 ALA B N 1
ATOM 2163 C CA . ALA B 1 2 ? -41.969 -7.723 12.938 1 18.12 2 ALA B CA 1
ATOM 2164 C C . ALA B 1 2 ? -41.406 -9.062 13.391 1 18.12 2 ALA B C 1
ATOM 2166 O O . ALA B 1 2 ? -40.188 -9.234 13.461 1 18.12 2 ALA B O 1
ATOM 2167 N N . ARG B 1 3 ? -42.094 -9.953 14.164 1 16.81 3 ARG B N 1
ATOM 2168 C CA . ARG B 1 3 ? -41.781 -10.516 15.469 1 16.81 3 ARG B CA 1
ATOM 2169 C C . ARG B 1 3 ? -41.156 -11.898 15.336 1 16.81 3 ARG B C 1
ATOM 2171 O O . ARG B 1 3 ? -41.594 -12.844 16 1 16.81 3 ARG B O 1
ATOM 2178 N N . CYS B 1 4 ? -40.562 -12.375 14.336 1 17.98 4 CYS B N 1
ATOM 2179 C CA . CYS B 1 4 ? -40.375 -13.812 14.438 1 17.98 4 CYS B CA 1
ATOM 2180 C C . CYS B 1 4 ? -39.312 -14.148 15.477 1 17.98 4 CYS B C 1
ATOM 2182 O O . CYS B 1 4 ? -38.125 -13.891 15.273 1 17.98 4 CYS B O 1
ATOM 2184 N N . MET B 1 5 ? -39.594 -14.102 16.844 1 17.55 5 MET B N 1
ATOM 2185 C CA . MET B 1 5 ? -38.844 -14.211 18.094 1 17.55 5 MET B CA 1
ATOM 2186 C C . MET B 1 5 ? -38.438 -15.648 18.359 1 17.55 5 MET B C 1
ATOM 2188 O O . MET B 1 5 ? -37.969 -15.977 19.453 1 17.55 5 MET B O 1
ATOM 2192 N N . ARG B 1 6 ? -38.344 -16.641 17.469 1 16.98 6 ARG B N 1
ATOM 2193 C CA . ARG B 1 6 ? -38.406 -17.938 18.109 1 16.98 6 ARG B CA 1
ATOM 2194 C C . ARG B 1 6 ? -37.188 -18.172 18.984 1 16.98 6 ARG B C 1
ATOM 2196 O O . ARG B 1 6 ? -36.062 -17.891 18.562 1 16.98 6 ARG B O 1
ATOM 2203 N N . TYR B 1 7 ? -37.25 -18.562 20.391 1 17.38 7 TYR B N 1
ATOM 2204 C CA . TYR B 1 7 ? -36.656 -18.766 21.719 1 17.38 7 TYR B CA 1
ATOM 2205 C C . TYR B 1 7 ? -35.906 -20.094 21.781 1 17.38 7 TYR B C 1
ATOM 2207 O O . TYR B 1 7 ? -35.406 -20.469 22.828 1 17.38 7 TYR B O 1
ATOM 2215 N N . SER B 1 8 ? -35.312 -20.734 20.797 1 18.06 8 SER B N 1
ATOM 2216 C CA . SER B 1 8 ? -35.188 -22.141 21.156 1 18.06 8 SER B CA 1
ATOM 2217 C C . SER B 1 8 ? -34.25 -22.328 22.344 1 18.06 8 SER B C 1
ATOM 2219 O O . SER B 1 8 ? -33.438 -21.438 22.641 1 18.06 8 SER B O 1
ATOM 2221 N N . LEU B 1 9 ? -34.062 -23.594 22.844 1 18.19 9 LEU B N 1
ATOM 2222 C CA . LEU B 1 9 ? -33.969 -24.328 24.094 1 18.19 9 LEU B CA 1
ATOM 2223 C C . LEU B 1 9 ? -32.531 -24.328 24.594 1 18.19 9 LEU B C 1
ATOM 2225 O O . LEU B 1 9 ? -31.578 -24.188 23.812 1 18.19 9 LEU B O 1
ATOM 2229 N N . PRO B 1 10 ? -32.219 -24.625 25.922 1 19.08 10 PRO B N 1
ATOM 2230 C CA . PRO B 1 10 ? -31.359 -24.422 27.094 1 19.08 10 PRO B CA 1
ATOM 2231 C C . PRO B 1 10 ? -30.234 -25.438 27.219 1 19.08 10 PRO B C 1
ATOM 2233 O O . PRO B 1 10 ? -29.422 -25.375 28.141 1 19.08 10 PRO B O 1
ATOM 2236 N N . ALA B 1 11 ? -29.734 -26.156 26.156 1 18.3 11 ALA B N 1
ATOM 2237 C CA . ALA B 1 11 ? -29.234 -27.438 26.641 1 18.3 11 ALA B CA 1
ATOM 2238 C C . ALA B 1 11 ? -28.141 -27.234 27.703 1 18.3 11 ALA B C 1
ATOM 2240 O O . ALA B 1 11 ? -27.516 -26.172 27.766 1 18.3 11 ALA B O 1
ATOM 2241 N N . VAL B 1 12 ? -27.516 -28.422 28.141 1 17.48 12 VAL B N 1
ATOM 2242 C CA . VAL B 1 12 ? -27.078 -29.078 29.375 1 17.48 12 VAL B CA 1
ATOM 2243 C C . VAL B 1 12 ? -25.641 -28.688 29.688 1 17.48 12 VAL B C 1
ATOM 2245 O O . VAL B 1 12 ? -24.812 -28.578 28.766 1 17.48 12 VAL B O 1
ATOM 2248 N N . SER B 1 13 ? -25.297 -28.297 30.828 1 17.19 13 SER B N 1
ATOM 2249 C CA . SER B 1 13 ? -24.375 -27.672 31.766 1 17.19 13 SER B CA 1
ATOM 2250 C C . SER B 1 13 ? -23.25 -28.641 32.125 1 17.19 13 SER B C 1
ATOM 2252 O O . SER B 1 13 ? -22.453 -28.359 33.031 1 17.19 13 SER B O 1
ATOM 2254 N N . LYS B 1 14 ? -22.828 -29.625 31.297 1 16.62 14 LYS B N 1
ATOM 2255 C CA . LYS B 1 14 ? -22.156 -30.594 32.156 1 16.62 14 LYS B CA 1
ATOM 2256 C C . LYS B 1 14 ? -20.922 -29.984 32.812 1 16.62 14 LYS B C 1
ATOM 2258 O O . LYS B 1 14 ? -20.109 -29.344 32.156 1 16.62 14 LYS B O 1
ATOM 2263 N N . TYR B 1 15 ? -20.75 -29.984 34.125 1 17.27 15 TYR B N 1
ATOM 2264 C CA . TYR B 1 15 ? -19.938 -29.469 35.219 1 17.27 15 TYR B CA 1
ATOM 2265 C C . TYR B 1 15 ? -18.625 -30.25 35.344 1 17.27 15 TYR B C 1
ATOM 2267 O O . TYR B 1 15 ? -17.766 -29.906 36.156 1 17.27 15 TYR B O 1
ATOM 2275 N N . VAL B 1 16 ? -18.172 -31.031 34.375 1 17.44 16 VAL B N 1
ATOM 2276 C CA . VAL B 1 16 ? -17.406 -31.984 35.188 1 17.44 16 VAL B CA 1
ATOM 2277 C C . VAL B 1 16 ? -16.219 -31.281 35.844 1 17.44 16 VAL B C 1
ATOM 2279 O O . VAL B 1 16 ? -15.672 -30.328 35.281 1 17.44 16 VAL B O 1
ATOM 2282 N N . PHE B 1 17 ? -15.797 -31.875 36.969 1 16.94 17 PHE B N 1
ATOM 2283 C CA . PHE B 1 17 ? -15.156 -31.625 38.25 1 16.94 17 PHE B CA 1
ATOM 2284 C C . PHE B 1 17 ? -13.648 -31.5 38.094 1 16.94 17 PHE B C 1
ATOM 2286 O O . PHE B 1 17 ? -13.055 -30.516 38.531 1 16.94 17 PHE B O 1
ATOM 2293 N N . GLY B 1 18 ? -12.875 -32.594 38.156 1 15.74 18 GLY B N 1
ATOM 2294 C CA . GLY B 1 18 ? -12.078 -32.781 39.344 1 15.74 18 GLY B CA 1
ATOM 2295 C C . GLY B 1 18 ? -10.719 -32.125 39.281 1 15.74 18 GLY B C 1
ATOM 2296 O O . GLY B 1 18 ? -10.352 -31.562 38.219 1 15.74 18 GLY B O 1
ATOM 2297 N N . SER B 1 19 ? -9.531 -32.938 39.406 1 15.98 19 SER B N 1
ATOM 2298 C CA . SER B 1 19 ? -8.57 -32.969 40.5 1 15.98 19 SER B CA 1
ATOM 2299 C C . SER B 1 19 ? -7.344 -32.125 40.156 1 15.98 19 SER B C 1
ATOM 2301 O O . SER B 1 19 ? -7.137 -31.734 39.031 1 15.98 19 SER B O 1
ATOM 2303 N N . ASN B 1 20 ? -6.113 -32.594 40.688 1 15.91 20 ASN B N 1
ATOM 2304 C CA . ASN B 1 20 ? -5.168 -32.156 41.719 1 15.91 20 ASN B CA 1
ATOM 2305 C C . ASN B 1 20 ? -3.91 -31.547 41.125 1 15.91 20 ASN B C 1
ATOM 2307 O O . ASN B 1 20 ? -3.533 -30.422 41.469 1 15.91 20 ASN B O 1
ATOM 2311 N N . SER B 1 21 ? -2.717 -32.312 41 1 16.33 21 SER B N 1
ATOM 2312 C CA . SER B 1 21 ? -1.521 -32.188 41.812 1 16.33 21 SER B CA 1
ATOM 2313 C C . SER B 1 21 ? -0.474 -31.312 41.125 1 16.33 21 SER B C 1
ATOM 2315 O O . SER B 1 21 ? -0.516 -31.125 39.906 1 16.33 21 SER B O 1
ATOM 2317 N N . LEU B 1 22 ? 0.689 -31.031 41.812 1 16.83 22 LEU B N 1
ATOM 2318 C CA . LEU B 1 22 ? 1.676 -30.094 42.312 1 16.83 22 LEU B CA 1
ATOM 2319 C C . LEU B 1 22 ? 2.898 -30.031 41.406 1 16.83 22 LEU B C 1
ATOM 2321 O O . LEU B 1 22 ? 3.373 -28.953 41.062 1 16.83 22 LEU B O 1
ATOM 2325 N N . ARG B 1 23 ? 3.734 -31.125 41.031 1 16.77 23 ARG B N 1
ATOM 2326 C CA . ARG B 1 23 ? 5.059 -31.062 41.656 1 16.77 23 ARG B CA 1
ATOM 2327 C C . ARG B 1 23 ? 6.012 -30.234 40.781 1 16.77 23 ARG B C 1
ATOM 2329 O O . ARG B 1 23 ? 5.797 -30.062 39.594 1 16.77 23 ARG B O 1
ATOM 2336 N N . LEU B 1 24 ? 7.418 -30.359 41 1 16.83 24 LEU B N 1
ATOM 2337 C CA . LEU B 1 24 ? 8.609 -29.703 41.531 1 16.83 24 LEU B CA 1
ATOM 2338 C C . LEU B 1 24 ? 9.57 -29.328 40.406 1 16.83 24 LEU B C 1
ATOM 2340 O O . LEU B 1 24 ? 10.047 -28.203 40.344 1 16.83 24 LEU B O 1
ATOM 2344 N N . THR B 1 25 ? 10.305 -30.219 39.562 1 17.53 25 THR B N 1
ATOM 2345 C CA . THR B 1 25 ? 11.742 -30.328 39.812 1 17.53 25 THR B CA 1
ATOM 2346 C C . THR B 1 25 ? 12.516 -29.359 38.906 1 17.53 25 THR B C 1
ATOM 2348 O O . THR B 1 25 ? 12.055 -29.016 37.812 1 17.53 25 THR B O 1
ATOM 2351 N N . GLN B 1 26 ? 13.695 -28.766 39.375 1 16.78 26 GLN B N 1
ATOM 2352 C CA . GLN B 1 26 ? 14.695 -27.703 39.5 1 16.78 26 GLN B CA 1
ATOM 2353 C C . GLN B 1 26 ? 15.758 -27.812 38.406 1 16.78 26 GLN B C 1
ATOM 2355 O O . GLN B 1 26 ? 16.469 -26.844 38.125 1 16.78 26 GLN B O 1
ATOM 2360 N N . SER B 1 27 ? 16.141 -28.797 37.531 1 17.3 27 SER B N 1
ATOM 2361 C CA . SER B 1 27 ? 17.578 -29.047 37.531 1 17.3 27 SER B CA 1
ATOM 2362 C C . SER B 1 27 ? 18.344 -27.953 36.781 1 17.3 27 SER B C 1
ATOM 2364 O O . SER B 1 27 ? 17.797 -27.359 35.844 1 17.3 27 SER B O 1
ATOM 2366 N N . PRO B 1 28 ? 19.766 -27.609 37.125 1 18.77 28 PRO B N 1
ATOM 2367 C CA . PRO B 1 28 ? 20.844 -26.594 37.156 1 18.77 28 PRO B CA 1
ATOM 2368 C C . PRO B 1 28 ? 21.688 -26.578 35.875 1 18.77 28 PRO B C 1
ATOM 2370 O O . PRO B 1 28 ? 22.578 -25.75 35.75 1 18.77 28 PRO B O 1
ATOM 2373 N N . LEU B 1 29 ? 21.438 -26.812 34.656 1 16.45 29 LEU B N 1
ATOM 2374 C CA . LEU B 1 29 ? 22.578 -27.234 33.844 1 16.45 29 LEU B CA 1
ATOM 2375 C C . LEU B 1 29 ? 23.5 -26.062 33.531 1 16.45 29 LEU B C 1
ATOM 2377 O O . LEU B 1 29 ? 23.062 -25.078 32.938 1 16.45 29 LEU B O 1
ATOM 2381 N N . LYS B 1 30 ? 24.781 -25.922 34.188 1 17.75 30 LYS B N 1
ATOM 2382 C CA . LYS B 1 30 ? 25.969 -25.078 34.281 1 17.75 30 LYS B CA 1
ATOM 2383 C C . LYS B 1 30 ? 26.781 -25.125 33 1 17.75 30 LYS B C 1
ATOM 2385 O O . LYS B 1 30 ? 27.406 -26.141 32.656 1 17.75 30 LYS B O 1
ATOM 2390 N N . PHE B 1 31 ? 26.5 -24.734 31.766 1 16.7 31 PHE B N 1
ATOM 2391 C CA . PHE B 1 31 ? 27.375 -25 30.625 1 16.7 31 PHE B CA 1
ATOM 2392 C C . PHE B 1 31 ? 28.594 -24.078 30.641 1 16.7 31 PHE B C 1
ATOM 2394 O O . PHE B 1 31 ? 28.469 -22.875 30.469 1 16.7 31 PHE B O 1
ATOM 2401 N N . ILE B 1 32 ? 29.828 -24.344 31.375 1 16.94 32 ILE B N 1
ATOM 2402 C CA . ILE B 1 32 ? 31.047 -23.625 31.703 1 16.94 32 ILE B CA 1
ATOM 2403 C C . ILE B 1 32 ? 31.953 -23.562 30.469 1 16.94 32 ILE B C 1
ATOM 2405 O O . ILE B 1 32 ? 32.719 -22.625 30.297 1 16.94 32 ILE B O 1
ATOM 2409 N N . THR B 1 33 ? 32.125 -24.438 29.469 1 17.67 33 THR B N 1
ATOM 2410 C CA . THR B 1 33 ? 33.5 -24.859 29.188 1 17.67 33 THR B CA 1
ATOM 2411 C C . THR B 1 33 ? 34.281 -23.734 28.531 1 17.67 33 THR B C 1
ATOM 2413 O O . THR B 1 33 ? 33.719 -22.922 27.797 1 17.67 33 THR B O 1
ATOM 2416 N N . GLN B 1 34 ? 35.719 -23.547 28.781 1 17.92 34 GLN B N 1
ATOM 2417 C CA . GLN B 1 34 ? 37.031 -22.875 28.844 1 17.92 34 GLN B CA 1
ATOM 2418 C C . GLN B 1 34 ? 37.719 -22.859 27.484 1 17.92 34 GLN B C 1
ATOM 2420 O O . GLN B 1 34 ? 38.438 -23.781 27.141 1 17.92 34 GLN B O 1
ATOM 2425 N N . ILE B 1 35 ? 37.156 -22.484 26.312 1 17.61 35 ILE B N 1
ATOM 2426 C CA . ILE B 1 35 ? 37.969 -22.828 25.156 1 17.61 35 ILE B CA 1
ATOM 2427 C C . ILE B 1 35 ? 39.219 -21.953 25.109 1 17.61 35 ILE B C 1
ATOM 2429 O O . ILE B 1 35 ? 39.125 -20.719 25.109 1 17.61 35 ILE B O 1
ATOM 2433 N N . GLN B 1 36 ? 40.469 -22.609 25.203 1 16.67 36 GLN B N 1
ATOM 2434 C CA . GLN B 1 36 ? 41.906 -22.422 25.328 1 16.67 36 GLN B CA 1
ATOM 2435 C C . GLN B 1 36 ? 42.469 -21.578 24.172 1 16.67 36 GLN B C 1
ATOM 2437 O O . GLN B 1 36 ? 41.781 -21.438 23.141 1 16.67 36 GLN B O 1
ATOM 2442 N N . ASN B 1 37 ? 43.906 -21.625 24 1 17.42 37 ASN B N 1
ATOM 2443 C CA . ASN B 1 37 ? 45.219 -20.953 23.953 1 17.42 37 ASN B CA 1
ATOM 2444 C C . ASN B 1 37 ? 45.75 -20.875 22.531 1 17.42 37 ASN B C 1
ATOM 2446 O O . ASN B 1 37 ? 46.906 -21.234 22.297 1 17.42 37 ASN B O 1
ATOM 2450 N N . LEU B 1 38 ? 44.938 -20.656 21.516 1 16.05 38 LEU B N 1
ATOM 2451 C CA . LEU B 1 38 ? 45.625 -21.016 20.281 1 16.05 38 LEU B CA 1
ATOM 2452 C C . LEU B 1 38 ? 46.844 -20.125 20.062 1 16.05 38 LEU B C 1
ATOM 2454 O O . LEU B 1 38 ? 46.781 -18.922 20.328 1 16.05 38 LEU B O 1
ATOM 2458 N N . GLY B 1 39 ? 47.938 -20.672 19.344 1 16.56 39 GLY B N 1
ATOM 2459 C CA . GLY B 1 39 ? 49.344 -20.828 19.141 1 16.56 39 GLY B CA 1
ATOM 2460 C C . GLY B 1 39 ? 49.938 -19.75 18.25 1 16.56 39 GLY B C 1
ATOM 2461 O O . GLY B 1 39 ? 50.938 -19.109 18.625 1 16.56 39 GLY B O 1
ATOM 2462 N N . MET B 1 40 ? 49.875 -19.719 16.812 1 16.09 40 MET B N 1
ATOM 2463 C CA . MET B 1 40 ? 51.062 -20 15.992 1 16.09 40 MET B CA 1
ATOM 2464 C C . MET B 1 40 ? 51.719 -18.688 15.555 1 16.09 40 MET B C 1
ATOM 2466 O O . MET B 1 40 ? 51.094 -17.844 14.93 1 16.09 40 MET B O 1
ATOM 2470 N N . ARG B 1 41 ? 52.969 -18.391 16.016 1 17.14 41 ARG B N 1
ATOM 2471 C CA . ARG B 1 41 ? 53.906 -17.281 15.961 1 17.14 41 ARG B CA 1
ATOM 2472 C C . ARG B 1 41 ? 54.562 -17.188 14.586 1 17.14 41 ARG B C 1
ATOM 2474 O O . ARG B 1 41 ? 55.406 -16.328 14.352 1 17.14 41 ARG B O 1
ATOM 2481 N N . GLN B 1 42 ? 54.25 -18.094 13.57 1 15.93 42 GLN B N 1
ATOM 2482 C CA . GLN B 1 42 ? 55.562 -18.344 12.945 1 15.93 42 GLN B CA 1
ATOM 2483 C C . GLN B 1 42 ? 56.094 -17.094 12.258 1 15.93 42 GLN B C 1
ATOM 2485 O O . GLN B 1 42 ? 55.344 -16.141 12.023 1 15.93 42 GLN B O 1
ATOM 2490 N N . SER B 1 43 ? 56.812 -17.312 10.938 1 16.28 43 SER B N 1
ATOM 2491 C CA . SER B 1 43 ? 58.188 -17.188 10.477 1 16.28 43 SER B CA 1
ATOM 2492 C C . SER B 1 43 ? 58.375 -15.93 9.625 1 16.28 43 SER B C 1
ATOM 2494 O O . SER B 1 43 ? 59.25 -15.109 9.906 1 16.28 43 SER B O 1
ATOM 2496 N N . SER B 1 44 ? 58.281 -15.969 8.18 1 16.34 44 SER B N 1
ATOM 2497 C CA . SER B 1 44 ? 59.469 -15.984 7.312 1 16.34 44 SER B CA 1
ATOM 2498 C C . SER B 1 44 ? 59.812 -14.578 6.832 1 16.34 44 SER B C 1
ATOM 2500 O O . SER B 1 44 ? 59 -13.656 6.941 1 16.34 44 SER B O 1
ATOM 2502 N N . SER B 1 45 ? 60.5 -14.562 5.492 1 17.3 45 SER B N 1
ATOM 2503 C CA . SER B 1 45 ? 61.75 -14.133 4.84 1 17.3 45 SER B CA 1
ATOM 2504 C C . SER B 1 45 ? 61.531 -12.836 4.066 1 17.3 45 SER B C 1
ATOM 2506 O O . SER B 1 45 ? 60.469 -12.609 3.494 1 17.3 45 SER B O 1
ATOM 2508 N N . ALA B 1 46 ? 62.531 -11.883 4.105 1 19.72 46 ALA B N 1
ATOM 2509 C CA . ALA B 1 46 ? 62.781 -10.461 3.904 1 19.72 46 ALA B CA 1
ATOM 2510 C C . ALA B 1 46 ? 63.125 -10.164 2.447 1 19.72 46 ALA B C 1
ATOM 2512 O O . ALA B 1 46 ? 63.438 -9.023 2.092 1 19.72 46 ALA B O 1
ATOM 2513 N N . LEU B 1 47 ? 62.844 -11.148 1.451 1 18.28 47 LEU B N 1
ATOM 2514 C CA . LEU B 1 47 ? 63.875 -10.883 0.427 1 18.28 47 LEU B CA 1
ATOM 2515 C C . LEU B 1 47 ? 63.656 -9.516 -0.211 1 18.28 47 LEU B C 1
ATOM 2517 O O . LEU B 1 47 ? 62.531 -8.977 -0.176 1 18.28 47 LEU B O 1
ATOM 2521 N N . PHE B 1 48 ? 64.688 -9.086 -1.204 1 19.27 48 PHE B N 1
ATOM 2522 C CA . PHE B 1 48 ? 65.625 -7.992 -1.594 1 19.27 48 PHE B CA 1
ATOM 2523 C C . PHE B 1 48 ? 65 -7.219 -2.771 1 19.27 48 PHE B C 1
ATOM 2525 O O . PHE B 1 48 ? 65.125 -5.992 -2.816 1 19.27 48 PHE B O 1
ATOM 2532 N N . GLY B 1 49 ? 64.375 -7.797 -3.824 1 20.06 49 GLY B N 1
ATOM 2533 C CA . GLY B 1 49 ? 64.938 -7.43 -5.102 1 20.06 49 GLY B CA 1
ATOM 2534 C C . GLY B 1 49 ? 64.625 -6 -5.512 1 20.06 49 GLY B C 1
ATOM 2535 O O . GLY B 1 49 ? 63.719 -5.375 -4.969 1 20.06 49 GLY B O 1
ATOM 2536 N N . PRO B 1 50 ? 65.438 -5.52 -6.711 1 23.58 50 PRO B N 1
ATOM 2537 C CA . PRO B 1 50 ? 65.938 -4.262 -7.277 1 23.58 50 PRO B CA 1
ATOM 2538 C C . PRO B 1 50 ? 64.875 -3.527 -8.094 1 23.58 50 PRO B C 1
ATOM 2540 O O . PRO B 1 50 ? 64.125 -4.152 -8.852 1 23.58 50 PRO B O 1
ATOM 2543 N N . PHE B 1 51 ? 64.375 -2.477 -7.676 1 20.44 51 PHE B N 1
ATOM 2544 C CA . PHE B 1 51 ? 63.344 -1.655 -8.227 1 20.44 51 PHE B CA 1
ATOM 2545 C C . PHE B 1 51 ? 63.844 -0.838 -9.414 1 20.44 51 PHE B C 1
ATOM 2547 O O . PHE B 1 51 ? 64.625 0.071 -9.242 1 20.44 51 PHE B O 1
ATOM 2554 N N . LEU B 1 52 ? 64.188 -1.615 -10.523 1 21.75 52 LEU B N 1
ATOM 2555 C CA . LEU B 1 52 ? 64.562 -0.845 -11.688 1 21.75 52 LEU B CA 1
ATOM 2556 C C . LEU B 1 52 ? 63.531 0.16 -12.094 1 21.75 52 LEU B C 1
ATOM 2558 O O . LEU B 1 52 ? 62.344 -0.176 -12.141 1 21.75 52 LEU B O 1
ATOM 2562 N N . ARG B 1 53 ? 63.906 1.45 -12.156 1 20.09 53 ARG B N 1
ATOM 2563 C CA . ARG B 1 53 ? 63.219 2.734 -12.312 1 20.09 53 ARG B CA 1
ATOM 2564 C C . ARG B 1 53 ? 62.906 3.008 -13.781 1 20.09 53 ARG B C 1
ATOM 2566 O O . ARG B 1 53 ? 63.375 4 -14.344 1 20.09 53 ARG B O 1
ATOM 2573 N N . LYS B 1 54 ? 62.5 2.006 -14.625 1 21.19 54 LYS B N 1
ATOM 2574 C CA . LYS B 1 54 ? 62.344 2.508 -15.984 1 21.19 54 LYS B CA 1
ATOM 2575 C C . LYS B 1 54 ? 61.344 3.672 -16.031 1 21.19 54 LYS B C 1
ATOM 2577 O O . LYS B 1 54 ? 60.219 3.549 -15.57 1 21.19 54 LYS B O 1
ATOM 2582 N N . LYS B 1 55 ? 61.875 4.883 -16.266 1 23.23 55 LYS B N 1
ATOM 2583 C CA . LYS B 1 55 ? 61.219 6.184 -16.406 1 23.23 55 LYS B CA 1
ATOM 2584 C C . LYS B 1 55 ? 60.406 6.266 -17.688 1 23.23 55 LYS B C 1
ATOM 2586 O O . LYS B 1 55 ? 59.906 7.332 -18.047 1 23.23 55 LYS B O 1
ATOM 2591 N N . SER B 1 56 ? 59.844 5.184 -18.297 1 20.84 56 SER B N 1
ATOM 2592 C CA . SER B 1 56 ? 59.375 5.535 -19.641 1 20.84 56 SER B CA 1
ATOM 2593 C C . SER B 1 56 ? 58.375 6.688 -19.609 1 20.84 56 SER B C 1
ATOM 2595 O O . SER B 1 56 ? 57.594 6.785 -18.672 1 20.84 56 SER B O 1
ATOM 2597 N N . ALA B 1 57 ? 58.688 7.754 -20.406 1 25.95 57 ALA B N 1
ATOM 2598 C CA . ALA B 1 57 ? 58.125 9.062 -20.75 1 25.95 57 ALA B CA 1
ATOM 2599 C C . ALA B 1 57 ? 56.781 8.922 -21.469 1 25.95 57 ALA B C 1
ATOM 2601 O O . ALA B 1 57 ? 56.75 8.445 -22.609 1 25.95 57 ALA B O 1
ATOM 2602 N N . THR B 1 58 ? 55.844 8.172 -20.984 1 23.83 58 THR B N 1
ATOM 2603 C CA . THR B 1 58 ? 54.656 8.047 -21.797 1 23.83 58 THR B CA 1
ATOM 2604 C C . THR B 1 58 ? 54.094 9.422 -22.125 1 23.83 58 THR B C 1
ATOM 2606 O O . THR B 1 58 ? 54.125 10.344 -21.312 1 23.83 58 THR B O 1
ATOM 2609 N N . LEU B 1 59 ? 53.906 9.641 -23.453 1 29.36 59 LEU B N 1
ATOM 2610 C CA . LEU B 1 59 ? 53.219 10.602 -24.312 1 29.36 59 LEU B CA 1
ATOM 2611 C C . LEU B 1 59 ? 51.781 10.852 -23.797 1 29.36 59 LEU B C 1
ATOM 2613 O O . LEU B 1 59 ? 51.031 9.906 -23.609 1 29.36 59 LEU B O 1
ATOM 2617 N N . THR B 1 60 ? 51.688 12.008 -23.234 1 24.91 60 THR B N 1
ATOM 2618 C CA . THR B 1 60 ? 50.438 12.508 -22.641 1 24.91 60 THR B CA 1
ATOM 2619 C C . THR B 1 60 ? 49.375 12.703 -23.719 1 24.91 60 THR B C 1
ATOM 2621 O O . THR B 1 60 ? 49.594 13.461 -24.672 1 24.91 60 THR B O 1
ATOM 2624 N N . ALA B 1 61 ? 48.719 11.672 -24.359 1 30.78 61 ALA B N 1
ATOM 2625 C CA . ALA B 1 61 ? 47.531 11.859 -25.172 1 30.78 61 ALA B CA 1
ATOM 2626 C C . ALA B 1 61 ? 46.594 12.883 -24.547 1 30.78 61 ALA B C 1
ATOM 2628 O O . ALA B 1 61 ? 46.344 12.844 -23.344 1 30.78 61 ALA B O 1
ATOM 2629 N N . VAL B 1 62 ? 46.469 13.961 -25.234 1 30.03 62 VAL B N 1
ATOM 2630 C CA . VAL B 1 62 ? 45.469 14.992 -24.938 1 30.03 62 VAL B CA 1
ATOM 2631 C C . VAL B 1 62 ? 44.094 14.359 -24.812 1 30.03 62 VAL B C 1
ATOM 2633 O O . VAL B 1 62 ? 43.594 13.711 -25.75 1 30.03 62 VAL B O 1
ATOM 2636 N N . LYS B 1 63 ? 43.75 13.93 -23.703 1 29.3 63 LYS B N 1
ATOM 2637 C CA . LYS B 1 63 ? 42.406 13.453 -23.359 1 29.3 63 LYS B CA 1
ATOM 2638 C C . LYS B 1 63 ? 41.344 14.453 -23.812 1 29.3 63 LYS B C 1
ATOM 2640 O O . LYS B 1 63 ? 41.469 15.648 -23.547 1 29.3 63 LYS B O 1
ATOM 2645 N N . SER B 1 64 ? 40.719 14.227 -24.984 1 33.22 64 SER B N 1
ATOM 2646 C CA . SER B 1 64 ? 39.438 14.789 -25.344 1 33.22 64 SER B CA 1
ATOM 2647 C C . SER B 1 64 ? 38.531 14.945 -24.125 1 33.22 64 SER B C 1
ATOM 2649 O O . SER B 1 64 ? 38.438 14.031 -23.312 1 33.22 64 SER B O 1
ATOM 2651 N N . SER B 1 65 ? 38.5 16.141 -23.688 1 30.92 65 SER B N 1
ATOM 2652 C CA . SER B 1 65 ? 37.594 16.516 -22.609 1 30.92 65 SER B CA 1
ATOM 2653 C C . SER B 1 65 ? 36.156 16.031 -22.891 1 30.92 65 SER B C 1
ATOM 2655 O O . SER B 1 65 ? 35.531 16.484 -23.828 1 30.92 65 SER B O 1
ATOM 2657 N N . THR B 1 66 ? 35.938 14.711 -22.984 1 33.88 66 THR B N 1
ATOM 2658 C CA . THR B 1 66 ? 34.562 14.305 -22.891 1 33.88 66 THR B CA 1
ATOM 2659 C C . THR B 1 66 ? 33.75 15.25 -22 1 33.88 66 THR B C 1
ATOM 2661 O O . THR B 1 66 ? 34.25 15.664 -20.938 1 33.88 66 THR B O 1
ATOM 2664 N N . CYS B 1 67 ? 33.094 16.219 -22.625 1 33.62 67 CYS B N 1
ATOM 2665 C CA . CYS B 1 67 ? 32.094 17 -21.922 1 33.62 67 CYS B CA 1
ATOM 2666 C C . CYS B 1 67 ? 31.469 16.188 -20.797 1 33.62 67 CYS B C 1
ATOM 2668 O O . CYS B 1 67 ? 30.797 15.18 -21.047 1 33.62 67 CYS B O 1
ATOM 2670 N N . ASP B 1 68 ? 32.25 15.992 -19.797 1 33.78 68 ASP B N 1
ATOM 2671 C CA . ASP B 1 68 ? 31.703 15.398 -18.578 1 33.78 68 ASP B CA 1
ATOM 2672 C C . ASP B 1 68 ? 30.297 15.938 -18.281 1 33.78 68 ASP B C 1
ATOM 2674 O O . ASP B 1 68 ? 30.141 17.125 -17.969 1 33.78 68 ASP B O 1
ATOM 2678 N N . TYR B 1 69 ? 29.359 15.805 -19.203 1 36.97 69 TYR B N 1
ATOM 2679 C CA . TYR B 1 69 ? 28.047 16.047 -18.594 1 36.97 69 TYR B CA 1
ATOM 2680 C C . TYR B 1 69 ? 28.109 15.891 -17.078 1 36.97 69 TYR B C 1
ATOM 2682 O O . TYR B 1 69 ? 28.766 14.969 -16.578 1 36.97 69 TYR B O 1
ATOM 2690 N N . PRO B 1 70 ? 28.109 16.906 -16.375 1 40.09 70 PRO B N 1
ATOM 2691 C CA . PRO B 1 70 ? 28.172 16.641 -14.93 1 40.09 70 PRO B CA 1
ATOM 2692 C C . PRO B 1 70 ? 27.516 15.32 -14.555 1 40.09 70 PRO B C 1
ATOM 2694 O O . PRO B 1 70 ? 26.328 15.102 -14.859 1 40.09 70 PRO B O 1
ATOM 2697 N N . ARG B 1 71 ? 28.094 14.125 -14.797 1 43.5 71 ARG B N 1
ATOM 2698 C CA . ARG B 1 71 ? 27.672 12.844 -14.242 1 43.5 71 ARG B CA 1
ATOM 2699 C C . ARG B 1 71 ? 26.875 13.023 -12.953 1 43.5 71 ARG B C 1
ATOM 2701 O O . ARG B 1 71 ? 27.328 13.711 -12.039 1 43.5 71 ARG B O 1
ATOM 2708 N N . ALA B 1 72 ? 25.625 13.117 -12.945 1 51.22 72 ALA B N 1
ATOM 2709 C CA . ALA B 1 72 ? 24.859 13.086 -11.703 1 51.22 72 ALA B CA 1
ATOM 2710 C C . ALA B 1 72 ? 25.656 12.422 -10.586 1 51.22 72 ALA B C 1
ATOM 2712 O O . ALA B 1 72 ? 26.094 11.273 -10.727 1 51.22 72 ALA B O 1
ATOM 2713 N N . LEU B 1 73 ? 26.578 13.094 -9.898 1 59.91 73 LEU B N 1
ATOM 2714 C CA . LEU B 1 73 ? 27.484 12.703 -8.828 1 59.91 73 LEU B CA 1
ATOM 2715 C C . LEU B 1 73 ? 26.844 11.656 -7.926 1 59.91 73 LEU B C 1
ATOM 2717 O O . LEU B 1 73 ? 25.844 11.938 -7.266 1 59.91 73 LEU B O 1
ATOM 2721 N N . GLN B 1 74 ? 26.984 10.438 -8.352 1 77.38 74 GLN B N 1
ATOM 2722 C CA . GLN B 1 74 ? 26.672 9.352 -7.434 1 77.38 74 GLN B CA 1
ATOM 2723 C C . GLN B 1 74 ? 27.188 9.641 -6.027 1 77.38 74 GLN B C 1
ATOM 2725 O O . GLN B 1 74 ? 28.359 9.969 -5.852 1 77.38 74 GLN B O 1
ATOM 2730 N N . THR B 1 75 ? 26.312 9.664 -5.105 1 88.38 75 THR B N 1
ATOM 2731 C CA . THR B 1 75 ? 26.719 9.867 -3.719 1 88.38 75 THR B CA 1
ATOM 2732 C C . THR B 1 75 ? 27.469 8.648 -3.195 1 88.38 75 THR B C 1
ATOM 2734 O O . THR B 1 75 ? 27.562 7.625 -3.877 1 88.38 75 THR B O 1
ATOM 2737 N N . GLU B 1 76 ? 28.109 8.844 -2.107 1 92.25 76 GLU B N 1
ATOM 2738 C CA . GLU B 1 76 ? 28.812 7.723 -1.479 1 92.25 76 GLU B CA 1
ATOM 2739 C C . GLU B 1 76 ? 27.844 6.578 -1.17 1 92.25 76 GLU B C 1
ATOM 2741 O O . GLU B 1 76 ? 28.188 5.41 -1.335 1 92.25 76 GLU B O 1
ATOM 2746 N N . VAL B 1 77 ? 26.688 6.918 -0.734 1 94.94 77 VAL B N 1
ATOM 2747 C CA . VAL B 1 77 ? 25.688 5.902 -0.411 1 94.94 77 VAL B CA 1
ATOM 2748 C C . VAL B 1 77 ? 25.234 5.199 -1.688 1 94.94 77 VAL B C 1
ATOM 2750 O O . VAL B 1 77 ? 25.047 3.98 -1.7 1 94.94 77 VAL B O 1
ATOM 2753 N N . ASP B 1 78 ? 25.094 5.918 -2.775 1 95.62 78 ASP B N 1
ATOM 2754 C CA . ASP B 1 78 ? 24.719 5.305 -4.047 1 95.62 78 ASP B CA 1
ATOM 2755 C C . ASP B 1 78 ? 25.766 4.266 -4.477 1 95.62 78 ASP B C 1
ATOM 2757 O O . ASP B 1 78 ? 25.406 3.219 -5.023 1 95.62 78 ASP B O 1
ATOM 2761 N N . LYS B 1 79 ? 27.016 4.59 -4.223 1 96.25 79 LYS B N 1
ATOM 2762 C CA . LYS B 1 79 ? 28.078 3.654 -4.566 1 96.25 79 LYS B CA 1
ATOM 2763 C C . LYS B 1 79 ? 27.984 2.383 -3.729 1 96.25 79 LYS B C 1
ATOM 2765 O O . LYS B 1 79 ? 28.125 1.275 -4.254 1 96.25 79 LYS B O 1
ATOM 2770 N N . GLU B 1 80 ? 27.781 2.574 -2.461 1 97.5 80 GLU B N 1
ATOM 2771 C CA . GLU B 1 80 ? 27.625 1.431 -1.567 1 97.5 80 GLU B CA 1
ATOM 2772 C C . GLU B 1 80 ? 26.422 0.583 -1.952 1 97.5 80 GLU B C 1
ATOM 2774 O O . GLU B 1 80 ? 26.484 -0.647 -1.938 1 97.5 80 GLU B O 1
ATOM 2779 N N . LEU B 1 81 ? 25.359 1.21 -2.273 1 98.06 81 LEU B N 1
ATOM 2780 C CA . LEU B 1 81 ? 24.141 0.534 -2.686 1 98.06 81 LEU B CA 1
ATOM 2781 C C . LEU B 1 81 ? 24.375 -0.272 -3.959 1 98.06 81 LEU B C 1
ATOM 2783 O O . LEU B 1 81 ? 23.969 -1.434 -4.043 1 98.06 81 LEU B O 1
ATOM 2787 N N . THR B 1 82 ? 25.094 0.328 -4.852 1 97.94 82 THR B N 1
ATOM 2788 C CA . THR B 1 82 ? 25.375 -0.338 -6.117 1 97.94 82 THR B CA 1
ATOM 2789 C C . THR B 1 82 ? 26.188 -1.605 -5.891 1 97.94 82 THR B C 1
ATOM 2791 O O . THR B 1 82 ? 25.891 -2.656 -6.461 1 97.94 82 THR B O 1
ATOM 2794 N N . LYS B 1 83 ? 27.172 -1.491 -5.051 1 97.81 83 LYS B N 1
ATOM 2795 C CA . LYS B 1 83 ? 28.016 -2.643 -4.746 1 97.81 83 LYS B CA 1
ATOM 2796 C C . LYS B 1 83 ? 27.219 -3.754 -4.082 1 97.81 83 LYS B C 1
ATOM 2798 O O . LYS B 1 83 ? 27.344 -4.926 -4.441 1 97.81 83 LYS B O 1
ATOM 2803 N N . PHE B 1 84 ? 26.5 -3.373 -3.121 1 98.44 84 PHE B N 1
ATOM 2804 C CA . PHE B 1 84 ? 25.656 -4.344 -2.436 1 98.44 84 PHE B CA 1
ATOM 2805 C C . PHE B 1 84 ? 24.734 -5.043 -3.42 1 98.44 84 PHE B C 1
ATOM 2807 O O . PHE B 1 84 ? 24.578 -6.266 -3.375 1 98.44 84 PHE B O 1
ATOM 2814 N N . LEU B 1 85 ? 24.062 -4.266 -4.332 1 98.5 85 LEU B N 1
ATOM 2815 C CA . LEU B 1 85 ? 23.078 -4.781 -5.27 1 98.5 85 LEU B CA 1
ATOM 2816 C C . LEU B 1 85 ? 23.719 -5.742 -6.262 1 98.5 85 LEU B C 1
ATOM 2818 O O . LEU B 1 85 ? 23.094 -6.727 -6.676 1 98.5 85 LEU B O 1
ATOM 2822 N N . GLU B 1 86 ? 24.953 -5.469 -6.613 1 98 86 GLU B N 1
ATOM 2823 C CA . GLU B 1 86 ? 25.656 -6.387 -7.504 1 98 86 GLU B CA 1
ATOM 2824 C C . GLU B 1 86 ? 25.766 -7.781 -6.891 1 98 86 GLU B C 1
ATOM 2826 O O . GLU B 1 86 ? 25.469 -8.781 -7.551 1 98 86 GLU B O 1
ATOM 2831 N N . LYS B 1 87 ? 26.125 -7.789 -5.684 1 97.5 87 LYS B N 1
ATOM 2832 C CA . LYS B 1 87 ? 26.25 -9.062 -4.977 1 97.5 87 LYS B CA 1
ATOM 2833 C C . LYS B 1 87 ? 24.875 -9.727 -4.816 1 97.5 87 LYS B C 1
ATOM 2835 O O . LYS B 1 87 ? 24.75 -10.938 -5.012 1 97.5 87 LYS B O 1
ATOM 2840 N N . GLU B 1 88 ? 23.875 -8.93 -4.418 1 96.94 88 GLU B N 1
ATOM 2841 C CA . GLU B 1 88 ? 22.531 -9.453 -4.16 1 96.94 88 GLU B CA 1
ATOM 2842 C C . GLU B 1 88 ? 21.906 -10.023 -5.43 1 96.94 88 GLU B C 1
ATOM 2844 O O . GLU B 1 88 ? 21.281 -11.078 -5.395 1 96.94 88 GLU B O 1
ATOM 2849 N N . ILE B 1 89 ? 22.141 -9.367 -6.57 1 97.81 89 ILE B N 1
ATOM 2850 C CA . ILE B 1 89 ? 21.609 -9.82 -7.852 1 97.81 89 ILE B CA 1
ATOM 2851 C C . ILE B 1 89 ? 22.219 -11.172 -8.211 1 97.81 89 ILE B C 1
ATOM 2853 O O . ILE B 1 89 ? 21.5 -12.102 -8.594 1 97.81 89 ILE B O 1
ATOM 2857 N N . THR B 1 90 ? 23.516 -11.273 -8.047 1 97.19 90 THR B N 1
ATOM 2858 C CA . THR B 1 90 ? 24.203 -12.523 -8.352 1 97.19 90 THR B CA 1
ATOM 2859 C C . THR B 1 90 ? 23.672 -13.656 -7.477 1 97.19 90 THR B C 1
ATOM 2861 O O . THR B 1 90 ? 23.391 -14.75 -7.973 1 97.19 90 THR B O 1
ATOM 2864 N N . PHE B 1 91 ? 23.5 -13.336 -6.246 1 95.12 91 PHE B N 1
ATOM 2865 C CA . PHE B 1 91 ? 22.984 -14.328 -5.309 1 95.12 91 PHE B CA 1
ATOM 2866 C C . PHE B 1 91 ? 21.578 -14.773 -5.703 1 95.12 91 PHE B C 1
ATOM 2868 O O . PHE B 1 91 ? 21.312 -15.969 -5.816 1 95.12 91 PHE B O 1
ATOM 2875 N N . GLU B 1 92 ? 20.641 -13.812 -5.895 1 94.44 92 GLU B N 1
ATOM 2876 C CA . GLU B 1 92 ? 19.234 -14.102 -6.211 1 94.44 92 GLU B CA 1
ATOM 2877 C C . GLU B 1 92 ? 19.109 -14.844 -7.535 1 94.44 92 GLU B C 1
ATOM 2879 O O . GLU B 1 92 ? 18.266 -15.727 -7.688 1 94.44 92 GLU B O 1
ATOM 2884 N N . GLU B 1 93 ? 19.984 -14.508 -8.5 1 95.06 93 GLU B N 1
ATOM 2885 C CA . GLU B 1 93 ? 19.969 -15.203 -9.781 1 95.06 93 GLU B CA 1
ATOM 2886 C C . GLU B 1 93 ? 20.406 -16.656 -9.625 1 95.06 93 GLU B C 1
ATOM 2888 O O . GLU B 1 93 ? 19.875 -17.547 -10.289 1 95.06 93 GLU B O 1
ATOM 2893 N N . SER B 1 94 ? 21.344 -16.875 -8.781 1 93.44 94 SER B N 1
ATOM 2894 C CA . SER B 1 94 ? 21.812 -18.234 -8.531 1 93.44 94 SER B CA 1
ATOM 2895 C C . SER B 1 94 ? 20.734 -19.078 -7.855 1 93.44 94 SER B C 1
ATOM 2897 O O . SER B 1 94 ? 20.594 -20.266 -8.148 1 93.44 94 SER B O 1
ATOM 2899 N N . GLU B 1 95 ? 20.016 -18.453 -6.969 1 89.25 95 GLU B N 1
ATOM 2900 C CA . GLU B 1 95 ? 18.922 -19.156 -6.293 1 89.25 95 GLU B CA 1
ATOM 2901 C C . GLU B 1 95 ? 17.781 -19.453 -7.262 1 89.25 95 GLU B C 1
ATOM 2903 O O . GLU B 1 95 ? 17.141 -20.5 -7.16 1 89.25 95 GLU B O 1
ATOM 2908 N N . ARG B 1 96 ? 17.516 -18.562 -8.164 1 87.62 96 ARG B N 1
ATOM 2909 C CA . ARG B 1 96 ? 16.453 -18.734 -9.156 1 87.62 96 ARG B CA 1
ATOM 2910 C C . ARG B 1 96 ? 16.766 -19.891 -10.086 1 87.62 96 ARG B C 1
ATOM 2912 O O . ARG B 1 96 ? 15.867 -20.641 -10.477 1 87.62 96 ARG B O 1
ATOM 2919 N N . LYS B 1 97 ? 18.016 -20 -10.375 1 84.56 97 LYS B N 1
ATOM 2920 C CA . LYS B 1 97 ? 18.438 -21.062 -11.289 1 84.56 97 LYS B CA 1
ATOM 2921 C C . LYS B 1 97 ? 18.25 -22.438 -10.672 1 84.56 97 LYS B C 1
ATOM 2923 O O . LYS B 1 97 ? 18.047 -23.422 -11.383 1 84.56 97 LYS B O 1
ATOM 2928 N N . LYS B 1 98 ? 18.234 -22.438 -9.352 1 81.94 98 LYS B N 1
ATOM 2929 C CA . LYS B 1 98 ? 18.062 -23.703 -8.648 1 81.94 98 LYS B CA 1
ATOM 2930 C C . LYS B 1 98 ? 16.594 -24.125 -8.609 1 81.94 98 LYS B C 1
ATOM 2932 O O . LYS B 1 98 ? 16.297 -25.281 -8.336 1 81.94 98 LYS B O 1
ATOM 2937 N N . GLN B 1 99 ? 15.805 -23.219 -8.898 1 82 99 GLN B N 1
ATOM 2938 C CA . GLN B 1 99 ? 14.375 -23.484 -8.773 1 82 99 GLN B CA 1
ATOM 2939 C C . GLN B 1 99 ? 13.75 -23.781 -10.133 1 82 99 GLN B C 1
ATOM 2941 O O . GLN B 1 99 ? 14.219 -23.297 -11.164 1 82 99 GLN B O 1
ATOM 2946 N N . VAL B 1 100 ? 12.812 -24.719 -10.062 1 78.31 100 VAL B N 1
ATOM 2947 C CA . VAL B 1 100 ? 12.023 -24.953 -11.273 1 78.31 100 VAL B CA 1
ATOM 2948 C C . VAL B 1 100 ? 11.203 -23.719 -11.602 1 78.31 100 VAL B C 1
ATOM 2950 O O . VAL B 1 100 ? 10.461 -23.203 -10.758 1 78.31 100 VAL B O 1
ATOM 2953 N N . GLN B 1 101 ? 11.5 -23.203 -12.797 1 81.81 101 GLN B N 1
ATOM 2954 C CA . GLN B 1 101 ? 10.734 -22.031 -13.219 1 81.81 101 GLN B CA 1
ATOM 2955 C C . GLN B 1 101 ? 9.367 -22.438 -13.766 1 81.81 101 GLN B C 1
ATOM 2957 O O . GLN B 1 101 ? 9.281 -23.234 -14.711 1 81.81 101 GLN B O 1
ATOM 2962 N N . VAL B 1 102 ? 8.383 -21.953 -13.07 1 86.31 102 VAL B N 1
ATOM 2963 C CA . VAL B 1 102 ? 7.016 -22.234 -13.484 1 86.31 102 VAL B CA 1
ATOM 2964 C C . VAL B 1 102 ? 6.508 -21.109 -14.375 1 86.31 102 VAL B C 1
ATOM 2966 O O . VAL B 1 102 ? 6.504 -19.938 -13.969 1 86.31 102 VAL B O 1
ATOM 2969 N N . LYS B 1 103 ? 6.078 -21.438 -15.578 1 84.62 103 LYS B N 1
ATOM 2970 C CA . LYS B 1 103 ? 5.77 -20.391 -16.547 1 84.62 103 LYS B CA 1
ATOM 2971 C C . LYS B 1 103 ? 4.27 -20.125 -16.609 1 84.62 103 LYS B C 1
ATOM 2973 O O . LYS B 1 103 ? 3.832 -19.156 -17.234 1 84.62 103 LYS B O 1
ATOM 2978 N N . GLY B 1 104 ? 3.602 -20.953 -15.922 1 92.81 104 GLY B N 1
ATOM 2979 C CA . GLY B 1 104 ? 2.166 -20.734 -15.977 1 92.81 104 GLY B CA 1
ATOM 2980 C C . GLY B 1 104 ? 1.366 -21.75 -15.188 1 92.81 104 GLY B C 1
ATOM 2981 O O . GLY B 1 104 ? 1.899 -22.406 -14.289 1 92.81 104 GLY B O 1
ATOM 2982 N N . VAL B 1 105 ? 0.06 -21.734 -15.391 1 95.88 105 VAL B N 1
ATOM 2983 C CA . VAL B 1 105 ? -0.905 -22.656 -14.812 1 95.88 105 VAL B CA 1
ATOM 2984 C C . VAL B 1 105 ? -1.56 -23.484 -15.922 1 95.88 105 VAL B C 1
ATOM 2986 O O . VAL B 1 105 ? -1.993 -22.938 -16.938 1 95.88 105 VAL B O 1
ATOM 2989 N N . ASP B 1 106 ? -1.697 -24.781 -15.695 1 95.31 106 ASP B N 1
ATOM 2990 C CA . ASP B 1 106 ? -2.18 -25.688 -16.734 1 95.31 106 ASP B CA 1
ATOM 2991 C C . ASP B 1 106 ? -3.572 -25.281 -17.219 1 95.31 106 ASP B C 1
ATOM 2993 O O . ASP B 1 106 ? -4.469 -25.047 -16.406 1 95.31 106 ASP B O 1
ATOM 2997 N N . GLY B 1 107 ? -3.668 -25.172 -18.516 1 95.56 107 GLY B N 1
ATOM 2998 C CA . GLY B 1 107 ? -4.961 -24.922 -19.141 1 95.56 107 GLY B CA 1
ATOM 2999 C C . GLY B 1 107 ? -5.289 -23.453 -19.25 1 95.56 107 GLY B C 1
ATOM 3000 O O . GLY B 1 107 ? -6.34 -23.078 -19.781 1 95.56 107 GLY B O 1
ATOM 3001 N N . PHE B 1 108 ? -4.398 -22.641 -18.812 1 98 108 PHE B N 1
ATOM 3002 C CA . PHE B 1 108 ? -4.68 -21.203 -18.844 1 98 108 PHE B CA 1
ATOM 3003 C C . PHE B 1 108 ? -3.633 -20.453 -19.656 1 98 108 PHE B C 1
ATOM 3005 O O . PHE B 1 108 ? -2.447 -20.781 -19.609 1 98 108 PHE B O 1
ATOM 3012 N N . GLU B 1 109 ? -4.09 -19.453 -20.375 1 98 109 GLU B N 1
ATOM 3013 C CA . GLU B 1 109 ? -3.209 -18.453 -20.969 1 98 109 GLU B CA 1
ATOM 3014 C C . GLU B 1 109 ? -2.865 -17.344 -19.969 1 98 109 GLU B C 1
ATOM 3016 O O . GLU B 1 109 ? -3.748 -16.828 -19.281 1 98 109 GLU B O 1
ATOM 3021 N N . VAL B 1 110 ? -1.536 -16.969 -19.969 1 98.31 110 VAL B N 1
ATOM 3022 C CA . VAL B 1 110 ? -1.074 -16 -18.969 1 98.31 110 VAL B CA 1
ATOM 3023 C C . VAL B 1 110 ? -0.865 -14.641 -19.625 1 98.31 110 VAL B C 1
ATOM 3025 O O . VAL B 1 110 ? -0.208 -14.547 -20.672 1 98.31 110 VAL B O 1
ATOM 3028 N N . THR B 1 111 ? -1.424 -13.617 -19.062 1 98.31 111 THR B N 1
ATOM 3029 C CA . THR B 1 111 ? -1.127 -12.227 -19.391 1 98.31 111 THR B CA 1
ATOM 3030 C C . THR B 1 111 ? -0.718 -11.453 -18.156 1 98.31 111 THR B C 1
ATOM 3032 O O . THR B 1 111 ? -1.32 -11.617 -17.078 1 98.31 111 THR B O 1
ATOM 3035 N N . THR B 1 112 ? 0.368 -10.648 -18.312 1 97.69 112 THR B N 1
ATOM 3036 C CA . THR B 1 112 ? 0.855 -9.922 -17.141 1 97.69 112 THR B CA 1
ATOM 3037 C C . THR B 1 112 ? 0.918 -8.422 -17.438 1 97.69 112 THR B C 1
ATOM 3039 O O . THR B 1 112 ? 1.134 -8.008 -18.578 1 97.69 112 THR B O 1
ATOM 3042 N N . ALA B 1 113 ? 0.632 -7.633 -16.5 1 97.56 113 ALA B N 1
ATOM 3043 C CA . ALA B 1 113 ? 0.888 -6.195 -16.438 1 97.56 113 ALA B CA 1
ATOM 3044 C C . ALA B 1 113 ? 1.656 -5.836 -15.164 1 97.56 113 ALA B C 1
ATOM 3046 O O . ALA B 1 113 ? 1.062 -5.418 -14.164 1 97.56 113 ALA B O 1
ATOM 3047 N N . ASP B 1 114 ? 2.982 -5.973 -15.258 1 97.44 114 ASP B N 1
ATOM 3048 C CA . ASP B 1 114 ? 3.912 -5.812 -14.141 1 97.44 114 ASP B CA 1
ATOM 3049 C C . ASP B 1 114 ? 3.486 -6.656 -12.945 1 97.44 114 ASP B C 1
ATOM 3051 O O . ASP B 1 114 ? 3.617 -7.879 -12.961 1 97.44 114 ASP B O 1
ATOM 3055 N N . ALA B 1 115 ? 2.84 -6.078 -11.914 1 98.5 115 ALA B N 1
ATOM 3056 C CA . ALA B 1 115 ? 2.51 -6.887 -10.742 1 98.5 115 ALA B CA 1
ATOM 3057 C C . ALA B 1 115 ? 1.206 -7.648 -10.953 1 98.5 115 ALA B C 1
ATOM 3059 O O . ALA B 1 115 ? 0.892 -8.57 -10.195 1 98.5 115 ALA B O 1
ATOM 3060 N N . ASP B 1 116 ? 0.39 -7.312 -11.914 1 98.62 116 ASP B N 1
ATOM 3061 C CA . ASP B 1 116 ? -0.931 -7.898 -12.117 1 98.62 116 ASP B CA 1
ATOM 3062 C C . ASP B 1 116 ? -0.881 -9.023 -13.148 1 98.62 116 ASP B C 1
ATOM 3064 O O . ASP B 1 116 ? -0.264 -8.867 -14.211 1 98.62 116 ASP B O 1
ATOM 3068 N N . ILE B 1 117 ? -1.596 -10.109 -12.805 1 98.69 117 ILE B N 1
ATOM 3069 C CA . ILE B 1 117 ? -1.629 -11.266 -13.695 1 98.69 117 ILE B CA 1
ATOM 3070 C C . ILE B 1 117 ? -3.076 -11.664 -13.977 1 98.69 117 ILE B C 1
ATOM 3072 O O . ILE B 1 117 ? -3.928 -11.594 -13.086 1 98.69 117 ILE B O 1
ATOM 3076 N N . THR B 1 118 ? -3.352 -12.07 -15.203 1 98.75 118 THR B N 1
ATOM 3077 C CA . THR B 1 118 ? -4.633 -12.648 -15.594 1 98.75 118 THR B CA 1
ATOM 3078 C C . THR B 1 118 ? -4.434 -13.992 -16.297 1 98.75 118 THR B C 1
ATOM 3080 O O . THR B 1 118 ? -3.684 -14.078 -17.266 1 98.75 118 THR B O 1
ATOM 3083 N N . LEU B 1 119 ? -5.047 -14.977 -15.758 1 98.75 119 LEU B N 1
ATOM 3084 C CA . LEU B 1 119 ? -5.152 -16.281 -16.422 1 98.75 119 LEU B CA 1
ATOM 3085 C C . LEU B 1 119 ? -6.484 -16.406 -17.141 1 98.75 119 LEU B C 1
ATOM 3087 O O . LEU B 1 119 ? -7.539 -16.109 -16.578 1 98.75 119 LEU B O 1
ATOM 3091 N N . THR B 1 120 ? -6.426 -16.875 -18.375 1 98.69 120 THR B N 1
ATOM 3092 C CA . THR B 1 120 ? -7.652 -16.953 -19.156 1 98.69 120 THR B CA 1
ATOM 3093 C C . THR B 1 120 ? -7.805 -18.344 -19.781 1 98.69 120 THR B C 1
ATOM 3095 O O . THR B 1 120 ? -6.836 -18.906 -20.297 1 98.69 120 THR B O 1
ATOM 3098 N N . ARG B 1 121 ? -8.984 -18.875 -19.703 1 98.19 121 ARG B N 1
ATOM 3099 C CA . ARG B 1 121 ? -9.344 -20.125 -20.375 1 98.19 121 ARG B CA 1
ATOM 3100 C C . ARG B 1 121 ? -10.727 -20.031 -21.016 1 98.19 121 ARG B C 1
ATOM 3102 O O . ARG B 1 121 ? -11.68 -19.578 -20.359 1 98.19 121 ARG B O 1
ATOM 3109 N N . LYS B 1 122 ? -10.781 -20.391 -22.203 1 96.38 122 LYS B N 1
ATOM 3110 C CA . LYS B 1 122 ? -12.078 -20.516 -22.875 1 96.38 122 LYS B CA 1
ATOM 3111 C C . LYS B 1 122 ? -12.586 -21.953 -22.812 1 96.38 122 LYS B C 1
ATOM 3113 O O . LYS B 1 122 ? -11.852 -22.891 -23.125 1 96.38 122 LYS B O 1
ATOM 3118 N N . SER B 1 123 ? -13.742 -22.141 -22.328 1 90.25 123 SER B N 1
ATOM 3119 C CA . SER B 1 123 ? -14.375 -23.453 -22.234 1 90.25 123 SER B CA 1
ATOM 3120 C C . SER B 1 123 ? -15.797 -23.422 -22.797 1 90.25 123 SER B C 1
ATOM 3122 O O . SER B 1 123 ? -16.734 -23.094 -22.078 1 90.25 123 SER B O 1
ATOM 3124 N N . GLY B 1 124 ? -15.984 -23.953 -23.938 1 91.25 124 GLY B N 1
ATOM 3125 C CA . GLY B 1 124 ? -17.297 -23.891 -24.547 1 91.25 124 GLY B CA 1
ATOM 3126 C C . GLY B 1 124 ? -17.844 -22.469 -24.672 1 91.25 124 GLY B C 1
ATOM 3127 O O . GLY B 1 124 ? -17.219 -21.625 -25.297 1 91.25 124 GLY B O 1
ATOM 3128 N N . ASN B 1 125 ? -19.016 -22.297 -23.984 1 93.44 125 ASN B N 1
ATOM 3129 C CA . ASN B 1 125 ? -19.672 -21 -24.062 1 93.44 125 ASN B CA 1
ATOM 3130 C C . ASN B 1 125 ? -19.281 -20.109 -22.875 1 93.44 125 ASN B C 1
ATOM 3132 O O . ASN B 1 125 ? -19.938 -19.094 -22.609 1 93.44 125 ASN B O 1
ATOM 3136 N N . GLU B 1 126 ? -18.25 -20.484 -22.172 1 97 126 GLU B N 1
ATOM 3137 C CA . GLU B 1 126 ? -17.828 -19.719 -21 1 97 126 GLU B CA 1
ATOM 3138 C C . GLU B 1 126 ? -16.375 -19.281 -21.141 1 97 126 GLU B C 1
ATOM 3140 O O . GLU B 1 126 ? -15.57 -19.953 -21.797 1 97 126 GLU B O 1
ATOM 3145 N N . ILE B 1 127 ? -16.125 -18.125 -20.672 1 97.94 127 ILE B N 1
ATOM 3146 C CA . ILE B 1 127 ? -14.75 -17.672 -20.484 1 97.94 127 ILE B CA 1
ATOM 3147 C C . ILE B 1 127 ? -14.438 -17.594 -18.984 1 97.94 127 ILE B C 1
ATOM 3149 O O . ILE B 1 127 ? -15.164 -16.953 -18.234 1 97.94 127 ILE B O 1
ATOM 3153 N N . ILE B 1 128 ? -13.336 -18.234 -18.578 1 98.5 128 ILE B N 1
ATOM 3154 C CA . ILE B 1 128 ? -12.914 -18.219 -17.188 1 98.5 128 ILE B CA 1
ATOM 3155 C C . ILE B 1 128 ? -11.641 -17.391 -17.047 1 98.5 128 ILE B C 1
ATOM 3157 O O . ILE B 1 128 ? -10.648 -17.641 -17.719 1 98.5 128 ILE B O 1
ATOM 3161 N N . LYS B 1 129 ? -11.703 -16.391 -16.188 1 98.5 129 LYS B N 1
ATOM 3162 C CA . LYS B 1 129 ? -10.539 -15.562 -15.883 1 98.5 129 LYS B CA 1
ATOM 3163 C C . LYS B 1 129 ? -10.195 -15.625 -14.398 1 98.5 129 LYS B C 1
ATOM 3165 O O . LYS B 1 129 ? -11.086 -15.594 -13.547 1 98.5 129 LYS B O 1
ATOM 3170 N N . VAL B 1 130 ? -8.922 -15.742 -14.141 1 98.81 130 VAL B N 1
ATOM 3171 C CA . VAL B 1 130 ? -8.406 -15.602 -12.781 1 98.81 130 VAL B CA 1
ATOM 3172 C C . VAL B 1 130 ? -7.469 -14.398 -12.703 1 98.81 130 VAL B C 1
ATOM 3174 O O . VAL B 1 130 ? -6.457 -14.344 -13.398 1 98.81 130 VAL B O 1
ATOM 3177 N N . LYS B 1 131 ? -7.816 -13.484 -11.859 1 98.69 131 LYS B N 1
ATOM 3178 C CA . LYS B 1 131 ? -7.051 -12.242 -11.727 1 98.69 131 LYS B CA 1
ATOM 3179 C C . LYS B 1 131 ? -6.422 -12.133 -10.344 1 98.69 131 LYS B C 1
ATOM 3181 O O . LYS B 1 131 ? -7.082 -12.391 -9.336 1 98.69 131 LYS B O 1
ATOM 3186 N N . PHE B 1 132 ? -5.137 -11.75 -10.32 1 98.69 132 PHE B N 1
ATOM 3187 C CA . PHE B 1 132 ? -4.465 -11.539 -9.039 1 98.69 132 PHE B CA 1
ATOM 3188 C C . PHE B 1 132 ? -3.242 -10.641 -9.211 1 98.69 132 PHE B C 1
ATOM 3190 O O . PHE B 1 132 ? -2.838 -10.344 -10.344 1 98.69 132 PHE B O 1
ATOM 3197 N N . THR B 1 133 ? -2.729 -10.133 -8.117 1 98.69 133 THR B N 1
ATOM 3198 C CA . THR B 1 133 ? -1.499 -9.352 -8.07 1 98.69 133 THR B CA 1
ATOM 3199 C C . THR B 1 133 ? -0.483 -9.992 -7.133 1 98.69 133 THR B C 1
ATOM 3201 O O . THR B 1 133 ? -0.852 -10.539 -6.09 1 98.69 133 THR B O 1
ATOM 3204 N N . VAL B 1 134 ? 0.793 -9.883 -7.48 1 98 134 VAL B N 1
ATOM 3205 C CA . VAL B 1 134 ? 1.81 -10.469 -6.613 1 98 134 VAL B CA 1
ATOM 3206 C C . VAL B 1 134 ? 2.254 -9.453 -5.57 1 98 134 VAL B C 1
ATOM 3208 O O . VAL B 1 134 ? 2.967 -9.789 -4.621 1 98 134 VAL B O 1
ATOM 3211 N N . ASN B 1 135 ? 1.881 -8.18 -5.734 1 97.75 135 ASN B N 1
ATOM 3212 C CA . ASN B 1 135 ? 2.201 -7.195 -4.707 1 97.75 135 ASN B CA 1
ATOM 3213 C C . ASN B 1 135 ? 1.61 -7.586 -3.355 1 97.75 135 ASN B C 1
ATOM 3215 O O . ASN B 1 135 ? 0.415 -7.867 -3.254 1 97.75 135 ASN B O 1
ATOM 3219 N N . GLY B 1 136 ? 2.527 -7.664 -2.354 1 95.75 136 GLY B N 1
ATOM 3220 C CA . GLY B 1 136 ? 2.066 -7.938 -1.001 1 95.75 136 GLY B CA 1
ATOM 3221 C C . GLY B 1 136 ? 1.62 -9.375 -0.801 1 95.75 136 GLY B C 1
ATOM 3222 O O . GLY B 1 136 ? 0.931 -9.688 0.172 1 95.75 136 GLY B O 1
ATOM 3223 N N . SER B 1 137 ? 1.978 -10.242 -1.649 1 96.12 137 SER B N 1
ATOM 3224 C CA . SER B 1 137 ? 1.427 -11.594 -1.605 1 96.12 137 SER B CA 1
ATOM 3225 C C . SER B 1 137 ? 2.398 -12.562 -0.946 1 96.12 137 SER B C 1
ATOM 3227 O O . SER B 1 137 ? 2.078 -13.742 -0.759 1 96.12 137 SER B O 1
ATOM 3229 N N . VAL B 1 138 ? 3.584 -12.125 -0.628 1 93.88 138 VAL B N 1
ATOM 3230 C CA . VAL B 1 138 ? 4.629 -13.039 -0.164 1 93.88 138 VAL B CA 1
ATOM 3231 C C . VAL B 1 138 ? 4.574 -13.148 1.357 1 93.88 138 VAL B C 1
ATOM 3233 O O . VAL B 1 138 ? 4.531 -12.141 2.062 1 93.88 138 VAL B O 1
ATOM 3236 N N . ASP B 1 139 ? 4.383 -14.258 1.792 1 81.69 139 ASP B N 1
ATOM 3237 C CA . ASP B 1 139 ? 4.535 -14.594 3.205 1 81.69 139 ASP B CA 1
ATOM 3238 C C . ASP B 1 139 ? 5.809 -15.406 3.445 1 81.69 139 ASP B C 1
ATOM 3240 O O . ASP B 1 139 ? 6.285 -16.094 2.545 1 81.69 139 ASP B O 1
ATOM 3244 N N . ALA B 1 140 ? 6.449 -15.031 4.57 1 62.62 140 ALA B N 1
ATOM 3245 C CA . ALA B 1 140 ? 7.566 -15.898 4.941 1 62.62 140 ALA B CA 1
ATOM 3246 C C . ALA B 1 140 ? 7.07 -17.219 5.52 1 62.62 140 ALA B C 1
ATOM 3248 O O . ALA B 1 140 ? 6.254 -17.234 6.441 1 62.62 140 ALA B O 1
ATOM 3249 N N . GLU B 1 141 ? 6.664 -18.141 4.723 1 56.09 141 GLU B N 1
ATOM 3250 C CA . GLU B 1 141 ? 6.254 -19.422 5.27 1 56.09 141 GLU B CA 1
ATOM 3251 C C . GLU B 1 141 ? 7.406 -20.094 6.012 1 56.09 141 GLU B C 1
ATOM 3253 O O . GLU B 1 141 ? 8.531 -20.156 5.504 1 56.09 141 GLU B O 1
ATOM 3258 N N . ALA B 1 142 ? 7.133 -20.156 7.316 1 48.19 142 ALA B N 1
ATOM 3259 C CA . ALA B 1 142 ? 8.039 -21.031 8.07 1 48.19 142 ALA B CA 1
ATOM 3260 C C . ALA B 1 142 ? 8.109 -22.422 7.461 1 48.19 142 ALA B C 1
ATOM 3262 O O . ALA B 1 142 ? 7.09 -23.109 7.367 1 48.19 142 ALA B O 1
ATOM 3263 N N . SER B 1 143 ? 8.562 -22.516 6.297 1 41.12 143 SER B N 1
ATOM 3264 C CA . SER B 1 143 ? 8.664 -23.906 5.84 1 41.12 143 SER B CA 1
ATOM 3265 C C . SER B 1 143 ? 9.086 -24.828 6.977 1 41.12 143 SER B C 1
ATOM 3267 O O . SER B 1 143 ? 10.188 -24.703 7.516 1 41.12 143 SER B O 1
ATOM 3269 N N . MET B 1 144 ? 8.133 -25.062 7.797 1 40.25 144 MET B N 1
ATOM 3270 C CA . MET B 1 144 ? 8.359 -26.188 8.695 1 40.25 144 MET B CA 1
ATOM 3271 C C . MET B 1 144 ? 8.867 -27.406 7.934 1 40.25 144 MET B C 1
ATOM 3273 O O . MET B 1 144 ? 8.633 -28.547 8.336 1 40.25 144 MET B O 1
ATOM 3277 N N . GLN B 1 145 ? 9.047 -27.453 6.73 1 39.81 145 GLN B N 1
ATOM 3278 C CA . GLN B 1 145 ? 9.484 -28.812 6.383 1 39.81 145 GLN B CA 1
ATOM 3279 C C . GLN B 1 145 ? 10.594 -29.281 7.312 1 39.81 145 GLN B C 1
ATOM 3281 O O . GLN B 1 145 ? 11.422 -28.484 7.758 1 39.81 145 GLN B O 1
ATOM 3286 N N . ALA B 1 146 ? 10.648 -30.734 7.457 1 38.62 146 ALA B N 1
ATOM 3287 C CA . ALA B 1 146 ? 11.305 -31.672 8.367 1 38.62 146 ALA B CA 1
ATOM 3288 C C . ALA B 1 146 ? 12.734 -31.234 8.672 1 38.62 146 ALA B C 1
ATOM 3290 O O . ALA B 1 146 ? 13.102 -31.031 9.828 1 38.62 146 ALA B O 1
ATOM 3291 N N . ASP B 1 147 ? 13.758 -32.062 8.312 1 40.5 147 ASP B N 1
ATOM 3292 C CA . ASP B 1 147 ? 15.055 -32.5 8.836 1 40.5 147 ASP B CA 1
ATOM 3293 C C . ASP B 1 147 ? 16.094 -31.406 8.656 1 40.5 147 ASP B C 1
ATOM 3295 O O . ASP B 1 147 ? 17.188 -31.484 9.219 1 40.5 147 ASP B O 1
ATOM 3299 N N . ASP B 1 148 ? 16.078 -30.594 7.48 1 42.44 148 ASP B N 1
ATOM 3300 C CA . ASP B 1 148 ? 17.328 -29.859 7.324 1 42.44 148 ASP B CA 1
ATOM 3301 C C . ASP B 1 148 ? 17.25 -28.484 8 1 42.44 148 ASP B C 1
ATOM 3303 O O . ASP B 1 148 ? 16.531 -27.594 7.539 1 42.44 148 ASP B O 1
ATOM 3307 N N . GLN B 1 149 ? 17.359 -28.297 9.227 1 45.56 149 GLN B N 1
ATOM 3308 C CA . GLN B 1 149 ? 17.547 -27.203 10.164 1 45.56 149 GLN B CA 1
ATOM 3309 C C . GLN B 1 149 ? 18.078 -25.953 9.461 1 45.56 149 GLN B C 1
ATOM 3311 O O . GLN B 1 149 ? 17.922 -24.844 9.953 1 45.56 149 GLN B O 1
ATOM 3316 N N . GLU B 1 150 ? 18.906 -26.062 8.406 1 48.12 150 GLU B N 1
ATOM 3317 C CA . GLU B 1 150 ? 19.719 -24.938 7.918 1 48.12 150 GLU B CA 1
ATOM 3318 C C . GLU B 1 150 ? 19 -24.203 6.789 1 48.12 150 GLU B C 1
ATOM 3320 O O . GLU B 1 150 ? 19.484 -23.156 6.32 1 48.12 150 GLU B O 1
ATOM 3325 N N . ALA B 1 151 ? 17.859 -24.688 6.289 1 50.03 151 ALA B N 1
ATOM 3326 C CA . ALA B 1 151 ? 17.422 -24.031 5.062 1 50.03 151 ALA B CA 1
ATOM 3327 C C . ALA B 1 151 ? 16.609 -22.781 5.375 1 50.03 151 ALA B C 1
ATOM 3329 O O . ALA B 1 151 ? 15.836 -22.75 6.332 1 50.03 151 ALA B O 1
ATOM 3330 N N . GLU B 1 152 ? 17.031 -21.609 4.953 1 58.22 152 GLU B N 1
ATOM 3331 C CA . GLU B 1 152 ? 16.328 -20.328 5.055 1 58.22 152 GLU B CA 1
ATOM 3332 C C . GLU B 1 152 ? 14.875 -20.469 4.617 1 58.22 152 GLU B C 1
ATOM 3334 O O . GLU B 1 152 ? 14.57 -21.188 3.66 1 58.22 152 GLU B O 1
ATOM 3339 N N . PRO B 1 153 ? 13.977 -20.031 5.418 1 66.06 153 PRO B N 1
ATOM 3340 C CA . PRO B 1 153 ? 12.562 -20.109 5.059 1 66.06 153 PRO B CA 1
ATOM 3341 C C . PRO B 1 153 ? 12.281 -19.625 3.645 1 66.06 153 PRO B C 1
ATOM 3343 O O . PRO B 1 153 ? 12.867 -18.625 3.205 1 66.06 153 PRO B O 1
ATOM 3346 N N . GLU B 1 154 ? 11.633 -20.5 2.908 1 76.69 154 GLU B N 1
ATOM 3347 C CA . GLU B 1 154 ? 11.281 -20.141 1.536 1 76.69 154 GLU B CA 1
ATOM 3348 C C . GLU B 1 154 ? 10.156 -19.109 1.506 1 76.69 154 GLU B C 1
ATOM 3350 O O . GLU B 1 154 ? 9.203 -19.188 2.281 1 76.69 154 GLU B O 1
ATOM 3355 N N . MET B 1 155 ? 10.312 -18 0.771 1 86.19 155 MET B N 1
ATOM 3356 C CA . MET B 1 155 ? 9.273 -17 0.531 1 86.19 155 MET B CA 1
ATOM 3357 C C . MET B 1 155 ? 8.258 -17.516 -0.487 1 86.19 155 MET B C 1
ATOM 3359 O O . MET B 1 155 ? 8.625 -17.922 -1.587 1 86.19 155 MET B O 1
ATOM 3363 N N . VAL B 1 156 ? 7.031 -17.656 -0.051 1 92.12 156 VAL B N 1
ATOM 3364 C CA . VAL B 1 156 ? 5.977 -18.203 -0.9 1 92.12 156 VAL B CA 1
ATOM 3365 C C . VAL B 1 156 ? 4.914 -17.141 -1.158 1 92.12 156 VAL B C 1
ATOM 3367 O O . VAL B 1 156 ? 4.457 -16.469 -0.228 1 92.12 156 VAL B O 1
ATOM 3370 N N . SER B 1 157 ? 4.594 -16.938 -2.393 1 94.94 157 SER B N 1
ATOM 3371 C CA . SER B 1 157 ? 3.555 -15.992 -2.789 1 94.94 157 SER B CA 1
ATOM 3372 C C . SER B 1 157 ? 2.186 -16.672 -2.832 1 94.94 157 SER B C 1
ATOM 3374 O O . SER B 1 157 ? 1.984 -17.625 -3.574 1 94.94 157 SER B O 1
ATOM 3376 N N . ARG B 1 158 ? 1.243 -16.156 -2.066 1 95.81 158 ARG B N 1
ATOM 3377 C CA . ARG B 1 158 ? -0.138 -16.625 -2.016 1 95.81 158 ARG B CA 1
ATOM 3378 C C . ARG B 1 158 ? -1.115 -15.469 -2.209 1 95.81 158 ARG B C 1
ATOM 3380 O O . ARG B 1 158 ? -1.804 -15.07 -1.269 1 95.81 158 ARG B O 1
ATOM 3387 N N . PRO B 1 159 ? -1.259 -14.984 -3.371 1 97.56 159 PRO B N 1
ATOM 3388 C CA . PRO B 1 159 ? -2.111 -13.812 -3.596 1 97.56 159 PRO B CA 1
ATOM 3389 C C . PRO B 1 159 ? -3.6 -14.141 -3.496 1 97.56 159 PRO B C 1
ATOM 3391 O O . PRO B 1 159 ? -4.035 -15.195 -3.959 1 97.56 159 PRO B O 1
ATOM 3394 N N . PRO B 1 160 ? -4.324 -13.258 -2.844 1 98 160 PRO B N 1
ATOM 3395 C CA . PRO B 1 160 ? -5.754 -13.359 -3.137 1 98 160 PRO B CA 1
ATOM 3396 C C . PRO B 1 160 ? -6.055 -13.312 -4.633 1 98 160 PRO B C 1
ATOM 3398 O O . PRO B 1 160 ? -5.289 -12.727 -5.402 1 98 160 PRO B O 1
ATOM 3401 N N . PHE B 1 161 ? -7.156 -13.977 -5.027 1 98.75 161 PHE B N 1
ATOM 3402 C CA . PHE B 1 161 ? -7.457 -14.016 -6.453 1 98.75 161 PHE B CA 1
ATOM 3403 C C . PHE B 1 161 ? -8.961 -13.977 -6.688 1 98.75 161 PHE B C 1
ATOM 3405 O O . PHE B 1 161 ? -9.742 -14.359 -5.816 1 98.75 161 PHE B O 1
ATOM 3412 N N . THR B 1 162 ? -9.305 -13.477 -7.836 1 98.75 162 THR B N 1
ATOM 3413 C CA . THR B 1 162 ? -10.703 -13.406 -8.242 1 98.75 162 THR B CA 1
ATOM 3414 C C . THR B 1 162 ? -10.961 -14.273 -9.469 1 98.75 162 THR B C 1
ATOM 3416 O O . THR B 1 162 ? -10.258 -14.156 -10.477 1 98.75 162 THR B O 1
ATOM 3419 N N . VAL B 1 163 ? -11.922 -15.117 -9.352 1 98.81 163 VAL B N 1
ATOM 3420 C CA . VAL B 1 163 ? -12.352 -15.938 -10.477 1 98.81 163 VAL B CA 1
ATOM 3421 C C . VAL B 1 163 ? -13.578 -15.305 -11.133 1 98.81 163 VAL B C 1
ATOM 3423 O O . VAL B 1 163 ? -14.578 -15.039 -10.469 1 98.81 163 VAL B O 1
ATOM 3426 N N . GLU B 1 164 ? -13.461 -15.125 -12.398 1 98.69 164 GLU B N 1
ATOM 3427 C CA . GLU B 1 164 ? -14.586 -14.602 -13.172 1 98.69 164 GLU B CA 1
ATOM 3428 C C . GLU B 1 164 ? -15.055 -15.609 -14.219 1 98.69 164 GLU B C 1
ATOM 3430 O O . GLU B 1 164 ? -14.273 -16.047 -15.062 1 98.69 164 GLU B O 1
ATOM 3435 N N . ILE B 1 165 ? -16.297 -15.977 -14.148 1 98.62 165 ILE B N 1
ATOM 3436 C CA . ILE B 1 165 ? -16.938 -16.844 -15.125 1 98.62 165 ILE B CA 1
ATOM 3437 C C . ILE B 1 165 ? -17.922 -16.047 -15.969 1 98.62 165 ILE B C 1
ATOM 3439 O O . ILE B 1 165 ? -18.953 -15.594 -15.461 1 98.62 165 ILE B O 1
ATOM 3443 N N . THR B 1 166 ? -17.625 -15.914 -17.219 1 98.44 166 THR B N 1
ATOM 3444 C CA . THR B 1 166 ? -18.484 -15.133 -18.094 1 98.44 166 THR B CA 1
ATOM 3445 C C . THR B 1 166 ? -19.203 -16.031 -19.094 1 98.44 166 THR B C 1
ATOM 3447 O O . THR B 1 166 ? -18.562 -16.859 -19.766 1 98.44 166 THR B O 1
ATOM 3450 N N . LYS B 1 167 ? -20.5 -15.867 -19.125 1 97.19 167 LYS B N 1
ATOM 3451 C CA . LYS B 1 167 ? -21.312 -16.641 -20.062 1 97.19 167 LYS B CA 1
ATOM 3452 C C . LYS B 1 167 ? -21.516 -15.891 -21.375 1 97.19 167 LYS B C 1
ATOM 3454 O O . LYS B 1 167 ? -21.156 -14.719 -21.484 1 97.19 167 LYS B O 1
ATOM 3459 N N . GLY B 1 168 ? -22.094 -16.547 -22.344 1 94.31 168 GLY B N 1
ATOM 3460 C CA . GLY B 1 168 ? -22.25 -16.031 -23.703 1 94.31 168 GLY B CA 1
ATOM 3461 C C . GLY B 1 168 ? -23.109 -14.781 -23.75 1 94.31 168 GLY B C 1
ATOM 3462 O O . GLY B 1 168 ? -23.016 -13.992 -24.688 1 94.31 168 GLY B O 1
ATOM 3463 N N . ASP B 1 169 ? -23.906 -14.578 -22.734 1 94.06 169 ASP B N 1
ATOM 3464 C CA . ASP B 1 169 ? -24.797 -13.43 -22.734 1 94.06 169 ASP B CA 1
ATOM 3465 C C . ASP B 1 169 ? -24.125 -12.211 -22.094 1 94.06 169 ASP B C 1
ATOM 3467 O O . ASP B 1 169 ? -24.75 -11.156 -21.953 1 94.06 169 ASP B O 1
ATOM 3471 N N . GLY B 1 170 ? -22.969 -12.383 -21.609 1 94.31 170 GLY B N 1
ATOM 3472 C CA . GLY B 1 170 ? -22.188 -11.266 -21.094 1 94.31 170 GLY B CA 1
ATOM 3473 C C . GLY B 1 170 ? -22.234 -11.148 -19.594 1 94.31 170 GLY B C 1
ATOM 3474 O O . GLY B 1 170 ? -21.516 -10.336 -19 1 94.31 170 GLY B O 1
ATOM 3475 N N . ARG B 1 171 ? -23.062 -11.93 -18.906 1 97 171 ARG B N 1
ATOM 3476 C CA . ARG B 1 171 ? -23.125 -11.922 -17.453 1 97 171 ARG B CA 1
ATOM 3477 C C . ARG B 1 171 ? -21.906 -12.617 -16.859 1 97 171 ARG B C 1
ATOM 3479 O O . ARG B 1 171 ? -21.469 -13.648 -17.359 1 97 171 ARG B O 1
ATOM 3486 N N . THR B 1 172 ? -21.406 -12 -15.773 1 98.62 172 THR B N 1
ATOM 3487 C CA . THR B 1 172 ? -20.188 -12.516 -15.148 1 98.62 172 THR B CA 1
ATOM 3488 C C . THR B 1 172 ? -20.406 -12.773 -13.664 1 98.62 172 THR B C 1
ATOM 3490 O O . THR B 1 172 ? -20.891 -11.898 -12.938 1 98.62 172 THR B O 1
ATOM 3493 N N . LEU B 1 173 ? -20.141 -14 -13.289 1 98.69 173 LEU B N 1
ATOM 3494 C CA . LEU B 1 173 ? -20.047 -14.336 -11.875 1 98.69 173 LEU B CA 1
ATOM 3495 C C . LEU B 1 173 ? -18.625 -14.148 -11.359 1 98.69 173 LEU B C 1
ATOM 3497 O O . LEU B 1 173 ? -17.688 -14.75 -11.891 1 98.69 173 LEU B O 1
ATOM 3501 N N . SER B 1 174 ? -18.516 -13.297 -10.367 1 98.81 174 SER B N 1
ATOM 3502 C CA . SER B 1 174 ? -17.203 -13.023 -9.797 1 98.81 174 SER B CA 1
ATOM 3503 C C . SER B 1 174 ? -17.094 -13.578 -8.375 1 98.81 174 SER B C 1
ATOM 3505 O O . SER B 1 174 ? -17.922 -13.273 -7.52 1 98.81 174 SER B O 1
ATOM 3507 N N . LEU B 1 175 ? -16.062 -14.375 -8.172 1 98.88 175 LEU B N 1
ATOM 3508 C CA . LEU B 1 175 ? -15.789 -14.945 -6.855 1 98.88 175 LEU B CA 1
ATOM 3509 C C . LEU B 1 175 ? -14.414 -14.516 -6.352 1 98.88 175 LEU B C 1
ATOM 3511 O O . LEU B 1 175 ? -13.391 -14.898 -6.914 1 98.88 175 LEU B O 1
ATOM 3515 N N . HIS B 1 176 ? -14.391 -13.711 -5.293 1 98.69 176 HIS B N 1
ATOM 3516 C CA . HIS B 1 176 ? -13.141 -13.297 -4.668 1 98.69 176 HIS B CA 1
ATOM 3517 C C . HIS B 1 176 ? -12.672 -14.32 -3.635 1 98.69 176 HIS B C 1
ATOM 3519 O O . HIS B 1 176 ? -13.414 -14.641 -2.701 1 98.69 176 HIS B O 1
ATOM 3525 N N . CYS B 1 177 ? -11.453 -14.719 -3.834 1 98.62 177 CYS B N 1
ATOM 3526 C CA . CYS B 1 177 ? -10.961 -15.844 -3.041 1 98.62 177 CYS B CA 1
ATOM 3527 C C . CYS B 1 177 ? -9.648 -15.492 -2.352 1 98.62 177 CYS B C 1
ATOM 3529 O O . CYS B 1 177 ? -8.922 -14.602 -2.803 1 98.62 177 CYS B O 1
ATOM 3531 N N . THR B 1 178 ? -9.383 -16.172 -1.237 1 97.5 178 THR B N 1
ATOM 3532 C CA . THR B 1 178 ? -8.117 -16.047 -0.519 1 97.5 178 THR B CA 1
ATOM 3533 C C . THR B 1 178 ? -7.602 -17.422 -0.104 1 97.5 178 THR B C 1
ATOM 3535 O O . THR B 1 178 ? -8.383 -18.344 0.107 1 97.5 178 THR B O 1
ATOM 3538 N N . PHE B 1 179 ? -6.305 -17.531 -0.095 1 95.94 179 PHE B N 1
ATOM 3539 C CA . PHE B 1 179 ? -5.703 -18.781 0.369 1 95.94 179 PHE B CA 1
ATOM 3540 C C . PHE B 1 179 ? -5.879 -18.938 1.875 1 95.94 179 PHE B C 1
ATOM 3542 O O . PHE B 1 179 ? -5.828 -17.953 2.617 1 95.94 179 PHE B O 1
ATOM 3549 N N . VAL B 1 180 ? -6.027 -20.141 2.252 1 89.62 180 VAL B N 1
ATOM 3550 C CA . VAL B 1 180 ? -6.082 -20.469 3.674 1 89.62 180 VAL B CA 1
ATOM 3551 C C . VAL B 1 180 ? -4.668 -20.688 4.207 1 89.62 180 VAL B C 1
ATOM 3553 O O . VAL B 1 180 ? -3.855 -21.359 3.568 1 89.62 180 VAL B O 1
ATOM 3556 N N . SER B 1 181 ? -4.363 -20.016 5.309 1 78.56 181 SER B N 1
ATOM 3557 C CA . SER B 1 181 ? -3.016 -20.109 5.855 1 78.56 181 SER B CA 1
ATOM 3558 C C . SER B 1 181 ? -2.676 -21.562 6.207 1 78.56 181 SER B C 1
ATOM 3560 O O . SER B 1 181 ? -3.545 -22.328 6.637 1 78.56 181 SER B O 1
ATOM 3562 N N . PRO B 1 182 ? -1.417 -21.938 5.969 1 69.81 182 PRO B N 1
ATOM 3563 C CA . PRO B 1 182 ? -1.012 -23.297 6.316 1 69.81 182 PRO B CA 1
ATOM 3564 C C . PRO B 1 182 ? -1.276 -23.641 7.781 1 69.81 182 PRO B C 1
ATOM 3566 O O . PRO B 1 182 ? -1.648 -24.766 8.102 1 69.81 182 PRO B O 1
ATOM 3569 N N . ALA B 1 183 ? -1.039 -22.578 8.602 1 64.5 183 ALA B N 1
ATOM 3570 C CA . ALA B 1 183 ? -1.281 -22.812 10.023 1 64.5 183 ALA B CA 1
ATOM 3571 C C . ALA B 1 183 ? -2.732 -23.203 10.273 1 64.5 183 ALA B C 1
ATOM 3573 O O . ALA B 1 183 ? -3.008 -24.078 11.117 1 64.5 183 ALA B O 1
ATOM 3574 N N . GLU B 1 184 ? -3.527 -22.672 9.555 1 64.56 184 GLU B N 1
ATOM 3575 C CA . GLU B 1 184 ? -4.949 -22.969 9.703 1 64.56 184 GLU B CA 1
ATOM 3576 C C . GLU B 1 184 ? -5.285 -24.344 9.125 1 64.56 184 GLU B C 1
ATOM 3578 O O . GLU B 1 184 ? -6.16 -25.047 9.641 1 64.56 184 GLU B O 1
ATOM 3583 N N . LEU B 1 185 ? -4.613 -24.703 8.102 1 63.91 185 LEU B N 1
ATOM 3584 C CA . LEU B 1 185 ? -4.832 -26.016 7.477 1 63.91 185 LEU B CA 1
ATOM 3585 C C . LEU B 1 185 ? -4.426 -27.141 8.414 1 63.91 185 LEU B C 1
ATOM 3587 O O . LEU B 1 185 ? -5.098 -28.172 8.477 1 63.91 185 LEU B O 1
ATOM 3591 N N . GLU B 1 186 ? -3.322 -26.891 9.156 1 62.66 186 GLU B N 1
ATOM 3592 C CA . GLU B 1 186 ? -2.836 -27.906 10.094 1 62.66 186 GLU B CA 1
ATOM 3593 C C . GLU B 1 186 ? -3.789 -28.078 11.273 1 62.66 186 GLU B C 1
ATOM 3595 O O . GLU B 1 186 ? -3.996 -29.188 11.758 1 62.66 186 GLU B O 1
ATOM 3600 N N . GLN B 1 187 ? -4.273 -26.938 11.727 1 57.5 187 GLN B N 1
ATOM 3601 C CA . GLN B 1 187 ? -5.172 -27 12.875 1 57.5 187 GLN B CA 1
ATOM 3602 C C . GLN B 1 187 ? -6.465 -27.719 12.531 1 57.5 187 GLN B C 1
ATOM 3604 O O . GLN B 1 187 ? -7.008 -28.453 13.352 1 57.5 187 GLN B O 1
ATOM 3609 N N . GLU B 1 188 ? -6.859 -27.484 11.438 1 58.09 188 GLU B N 1
ATOM 3610 C CA . GLU B 1 188 ? -8.125 -28.094 11.047 1 58.09 188 GLU B CA 1
ATOM 3611 C C . GLU B 1 188 ? -7.961 -29.578 10.758 1 58.09 188 GLU B C 1
ATOM 3613 O O . GLU B 1 188 ? -8.883 -30.375 10.984 1 58.09 188 GLU B O 1
ATOM 3618 N N . THR B 1 189 ? -6.797 -29.969 10.266 1 56.19 189 THR B N 1
ATOM 3619 C CA . THR B 1 189 ? -6.574 -31.375 10.016 1 56.19 189 THR B CA 1
ATOM 3620 C C . THR B 1 189 ? -6.426 -32.156 11.32 1 56.19 189 THR B C 1
ATOM 3622 O O . THR B 1 189 ? -6.691 -33.344 11.375 1 56.19 189 THR B O 1
ATOM 3625 N N . SER B 1 190 ? -5.848 -31.391 12.328 1 50.75 190 SER B N 1
ATOM 3626 C CA . SER B 1 190 ? -5.691 -32.094 13.594 1 50.75 190 SER B CA 1
ATOM 3627 C C . SER B 1 190 ? -7.043 -32.375 14.25 1 50.75 190 SER B C 1
ATOM 3629 O O . SER B 1 190 ? -7.152 -33.188 15.141 1 50.75 190 SER B O 1
ATOM 3631 N N . GLN B 1 191 ? -7.848 -31.359 14.086 1 49.69 191 GLN B N 1
ATOM 3632 C CA . GLN B 1 191 ? -9.141 -31.703 14.68 1 49.69 191 GLN B CA 1
ATOM 3633 C C . GLN B 1 191 ? -9.859 -32.75 13.852 1 49.69 191 GLN B C 1
ATOM 3635 O O . GLN B 1 191 ? -9.664 -32.844 12.641 1 49.69 191 GLN B O 1
ATOM 3640 N N . ASP B 1 192 ? -10.094 -33.969 14.5 1 48.66 192 ASP B N 1
ATOM 3641 C CA . ASP B 1 192 ? -10.688 -35.219 14.062 1 48.66 192 ASP B CA 1
ATOM 3642 C C . ASP B 1 192 ? -11.688 -35 12.938 1 48.66 192 ASP B C 1
ATOM 3644 O O . ASP B 1 192 ? -12.477 -35.875 12.609 1 48.66 192 ASP B O 1
ATOM 3648 N N . THR B 1 193 ? -12.008 -33.719 12.617 1 49.22 193 THR B N 1
ATOM 3649 C CA . THR B 1 193 ? -13.117 -33.688 11.672 1 49.22 193 THR B CA 1
ATOM 3650 C C . THR B 1 193 ? -12.609 -33.844 10.242 1 49.22 193 THR B C 1
ATOM 3652 O O . THR B 1 193 ? -11.586 -33.281 9.867 1 49.22 193 THR B O 1
ATOM 3655 N N . GLU B 1 194 ? -12.906 -35 9.523 1 48.78 194 GLU B N 1
ATOM 3656 C CA . GLU B 1 194 ? -12.789 -35.406 8.133 1 48.78 194 GLU B CA 1
ATOM 3657 C C . GLU B 1 194 ? -13.055 -34.25 7.176 1 48.78 194 GLU B C 1
ATOM 3659 O O . GLU B 1 194 ? -13.227 -34.469 5.973 1 48.78 194 GLU B O 1
ATOM 3664 N N . ALA B 1 195 ? -13.219 -33.031 7.805 1 51.03 195 ALA B N 1
ATOM 3665 C CA . ALA B 1 195 ? -13.609 -32 6.832 1 51.03 195 ALA B CA 1
ATOM 3666 C C . ALA B 1 195 ? -12.43 -31.578 5.965 1 51.03 195 ALA B C 1
ATOM 3668 O O . ALA B 1 195 ? -11.359 -31.25 6.48 1 51.03 195 ALA B O 1
ATOM 3669 N N . ILE B 1 196 ? -12.375 -32.219 4.664 1 55.66 196 ILE B N 1
ATOM 3670 C CA . ILE B 1 196 ? -11.43 -31.812 3.633 1 55.66 196 ILE B CA 1
ATOM 3671 C C . ILE B 1 196 ? -11.344 -30.297 3.576 1 55.66 196 ILE B C 1
ATOM 3673 O O . ILE B 1 196 ? -12.336 -29.625 3.283 1 55.66 196 ILE B O 1
ATOM 3677 N N . VAL B 1 197 ? -10.305 -29.734 4.102 1 68.81 197 VAL B N 1
ATOM 3678 C CA . VAL B 1 197 ? -10.109 -28.297 4.113 1 68.81 197 VAL B CA 1
ATOM 3679 C C . VAL B 1 197 ? -9.422 -27.859 2.822 1 68.81 197 VAL B C 1
ATOM 3681 O O . VAL B 1 197 ? -8.344 -28.359 2.48 1 68.81 197 VAL B O 1
ATOM 3684 N N . ASP B 1 198 ? -10.102 -27.031 2.012 1 86.25 198 ASP B N 1
ATOM 3685 C CA . ASP B 1 198 ? -9.594 -26.484 0.757 1 86.25 198 ASP B CA 1
ATOM 3686 C C . ASP B 1 198 ? -8.469 -25.484 1.011 1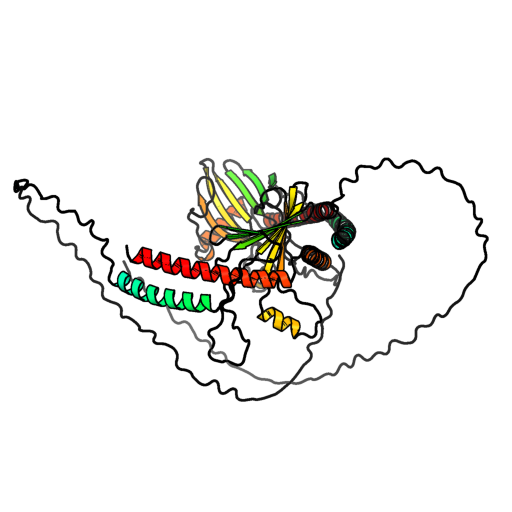 86.25 198 ASP B C 1
ATOM 3688 O O . ASP B 1 198 ? -8.422 -24.859 2.068 1 86.25 198 ASP B O 1
ATOM 3692 N N . ASN B 1 199 ? -7.559 -25.422 0.072 1 91.88 199 ASN B N 1
ATOM 3693 C CA . ASN B 1 199 ? -6.406 -24.531 0.158 1 91.88 199 ASN B CA 1
ATOM 3694 C C . ASN B 1 199 ? -6.816 -23.062 0.034 1 91.88 199 ASN B C 1
ATOM 3696 O O . ASN B 1 199 ? -6.016 -22.172 0.297 1 91.88 199 ASN B O 1
ATOM 3700 N N . PHE B 1 200 ? -8.055 -22.891 -0.46 1 97.12 200 PHE B N 1
ATOM 3701 C CA . PHE B 1 200 ? -8.555 -21.531 -0.588 1 97.12 200 PHE B CA 1
ATOM 3702 C C . PHE B 1 200 ? -10.023 -21.453 -0.197 1 97.12 200 PHE B C 1
ATOM 3704 O O . PHE B 1 200 ? -10.688 -22.484 -0.06 1 97.12 200 PHE B O 1
ATOM 3711 N N . GLU B 1 201 ? -10.461 -20.188 -0.015 1 97.06 201 GLU B N 1
ATOM 3712 C CA . GLU B 1 201 ? -11.852 -19.938 0.354 1 97.06 201 GLU B CA 1
ATOM 3713 C C . GLU B 1 201 ? -12.43 -18.75 -0.418 1 97.06 201 GLU B C 1
ATOM 3715 O O . GLU B 1 201 ? -11.688 -17.859 -0.827 1 97.06 201 GLU B O 1
ATOM 3720 N N . ILE B 1 202 ? -13.703 -18.797 -0.611 1 98.44 202 ILE B N 1
ATOM 3721 C CA . ILE B 1 202 ? -14.422 -17.672 -1.19 1 98.44 202 ILE B CA 1
ATOM 3722 C C . ILE B 1 202 ? -14.703 -16.625 -0.11 1 98.44 202 ILE B C 1
ATOM 3724 O O . ILE B 1 202 ? -15.188 -16.969 0.975 1 98.44 202 ILE B O 1
ATOM 3728 N N . GLN B 1 203 ? -14.422 -15.414 -0.405 1 98.31 203 GLN B N 1
ATOM 3729 C CA . GLN B 1 203 ? -14.688 -14.336 0.541 1 98.31 203 GLN B CA 1
ATOM 3730 C C . GLN B 1 203 ? -15.93 -13.555 0.139 1 98.31 203 GLN B C 1
ATOM 3732 O O . GLN B 1 203 ? -16.688 -13.094 0.998 1 98.31 203 GLN B O 1
ATOM 3737 N N . GLU B 1 204 ? -16.062 -13.383 -1.124 1 98.56 204 GLU B N 1
ATOM 3738 C CA . GLU B 1 204 ? -17.125 -12.547 -1.65 1 98.56 204 GLU B CA 1
ATOM 3739 C C . GLU B 1 204 ? -17.547 -13 -3.045 1 98.56 204 GLU B C 1
ATOM 3741 O O . GLU B 1 204 ? -16.734 -13.484 -3.822 1 98.56 204 GLU B O 1
ATOM 3746 N N . VAL B 1 205 ? -18.859 -12.812 -3.344 1 98.81 205 VAL B N 1
ATOM 3747 C CA . VAL B 1 205 ? -19.406 -13.203 -4.637 1 98.81 205 VAL B CA 1
ATOM 3748 C C . VAL B 1 205 ? -20.25 -12.062 -5.203 1 98.81 205 VAL B C 1
ATOM 3750 O O . VAL B 1 205 ? -21.016 -11.422 -4.477 1 98.81 205 VAL B O 1
ATOM 3753 N N . ALA B 1 206 ? -20.094 -11.805 -6.469 1 98.69 206 ALA B N 1
ATOM 3754 C CA . ALA B 1 206 ? -20.875 -10.773 -7.137 1 98.69 206 ALA B CA 1
ATOM 3755 C C . ALA B 1 206 ? -21.266 -11.211 -8.547 1 98.69 206 ALA B C 1
ATOM 3757 O O . ALA B 1 206 ? -20.562 -12 -9.18 1 98.69 206 ALA B O 1
ATOM 3758 N N . LEU B 1 207 ? -22.438 -10.781 -8.992 1 98.56 207 LEU B N 1
ATOM 3759 C CA . LEU B 1 207 ? -22.906 -10.969 -10.359 1 98.56 207 LEU B CA 1
ATOM 3760 C C . LEU B 1 207 ? -23.031 -9.625 -11.07 1 98.56 207 LEU B C 1
ATOM 3762 O O . LEU B 1 207 ? -23.641 -8.688 -10.547 1 98.56 207 LEU B O 1
ATOM 3766 N N . HIS B 1 208 ? -22.453 -9.531 -12.211 1 97.94 208 HIS B N 1
ATOM 3767 C CA . HIS B 1 208 ? -22.453 -8.234 -12.875 1 97.94 208 HIS B CA 1
ATOM 3768 C C . HIS B 1 208 ? -22.328 -8.398 -14.391 1 97.94 208 HIS B C 1
ATOM 3770 O O . HIS B 1 208 ? -22.062 -9.492 -14.883 1 97.94 208 HIS B O 1
ATOM 3776 N N . THR B 1 209 ? -22.641 -7.281 -15.062 1 95.81 209 THR B N 1
ATOM 3777 C CA . THR B 1 209 ? -22.359 -7.117 -16.484 1 95.81 209 THR B CA 1
ATOM 3778 C C . THR B 1 209 ? -21.312 -6.031 -16.703 1 95.81 209 THR B C 1
ATOM 3780 O O . THR B 1 209 ? -21.391 -4.965 -16.094 1 95.81 209 THR B O 1
ATOM 3783 N N . GLY B 1 210 ? -20.312 -6.324 -17.406 1 92.19 210 GLY B N 1
ATOM 3784 C CA . GLY B 1 210 ? -19.25 -5.355 -17.594 1 92.19 210 GLY B CA 1
ATOM 3785 C C . GLY B 1 210 ? -18.203 -5.406 -16.5 1 92.19 210 GLY B C 1
ATOM 3786 O O . GLY B 1 210 ? -17.859 -6.48 -16 1 92.19 210 GLY B O 1
ATOM 3787 N N . GLU B 1 211 ? -17.734 -4.266 -16.141 1 91.81 211 GLU B N 1
ATOM 3788 C CA . GLU B 1 211 ? -16.641 -4.215 -15.172 1 91.81 211 GLU B CA 1
ATOM 3789 C C . GLU B 1 211 ? -17.172 -4.348 -13.75 1 91.81 211 GLU B C 1
ATOM 3791 O O . GLU B 1 211 ? -18.219 -3.783 -13.414 1 91.81 211 GLU B O 1
ATOM 3796 N N . LEU B 1 212 ? -16.422 -5.094 -12.992 1 93.31 212 LEU B N 1
ATOM 3797 C CA . LEU B 1 212 ? -16.75 -5.188 -11.578 1 93.31 212 LEU B CA 1
ATOM 3798 C C . LEU B 1 212 ? -16.312 -3.926 -10.836 1 93.31 212 LEU B C 1
ATOM 3800 O O . LEU B 1 212 ? -15.125 -3.621 -10.75 1 93.31 212 LEU B O 1
ATOM 3804 N N . THR B 1 213 ? -17.25 -3.229 -10.367 1 92.69 213 THR B N 1
ATOM 3805 C CA . THR B 1 213 ? -16.984 -2.031 -9.578 1 92.69 213 THR B CA 1
ATOM 3806 C C . THR B 1 213 ? -17.5 -2.201 -8.148 1 92.69 213 THR B C 1
ATOM 3808 O O . THR B 1 213 ? -18.172 -3.189 -7.836 1 92.69 213 THR B O 1
ATOM 3811 N N . GLU B 1 214 ? -17.109 -1.234 -7.332 1 92.94 214 GLU B N 1
ATOM 3812 C CA . GLU B 1 214 ? -17.531 -1.301 -5.934 1 92.94 214 GLU B CA 1
ATOM 3813 C C . GLU B 1 214 ? -19.031 -1.068 -5.793 1 92.94 214 GLU B C 1
ATOM 3815 O O . GLU B 1 214 ? -19.609 -1.354 -4.742 1 92.94 214 GLU B O 1
ATOM 3820 N N . THR B 1 215 ? -19.641 -0.546 -6.777 1 94.69 215 THR B N 1
ATOM 3821 C CA . THR B 1 215 ? -21.078 -0.244 -6.707 1 94.69 215 THR B CA 1
ATOM 3822 C C . THR B 1 215 ? -21.906 -1.499 -6.953 1 94.69 215 THR B C 1
ATOM 3824 O O . THR B 1 215 ? -23.109 -1.521 -6.668 1 94.69 215 THR B O 1
ATOM 3827 N N . VAL B 1 216 ? -21.266 -2.531 -7.441 1 97.5 216 VAL B N 1
ATOM 3828 C CA . VAL B 1 216 ? -21.969 -3.777 -7.711 1 97.5 216 VAL B CA 1
ATOM 3829 C C . VAL B 1 216 ? -22.281 -4.492 -6.395 1 97.5 216 VAL B C 1
ATOM 3831 O O . VAL B 1 216 ? -21.391 -4.629 -5.539 1 97.5 216 VAL B O 1
ATOM 3834 N N . TYR B 1 217 ? -23.562 -4.895 -6.285 1 97.69 217 TYR B N 1
ATOM 3835 C CA . TYR B 1 217 ? -23.922 -5.652 -5.094 1 97.69 217 TYR B CA 1
ATOM 3836 C C . TYR B 1 217 ? -23.125 -6.945 -5.004 1 97.69 217 TYR B C 1
ATOM 3838 O O . TYR B 1 217 ? -22.953 -7.648 -6 1 97.69 217 TYR B O 1
ATOM 3846 N N . SER B 1 218 ? -22.625 -7.207 -3.779 1 98.38 218 SER B N 1
ATOM 3847 C CA . SER B 1 218 ? -21.906 -8.438 -3.51 1 98.38 218 SER B CA 1
ATOM 3848 C C . SER B 1 218 ? -22.344 -9.07 -2.191 1 98.38 218 SER B C 1
ATOM 3850 O O . SER B 1 218 ? -22.828 -8.375 -1.301 1 98.38 218 SER B O 1
ATOM 3852 N N . VAL B 1 219 ? -22.219 -10.398 -2.092 1 98.31 219 VAL B N 1
ATOM 3853 C CA . VAL B 1 219 ? -22.547 -11.148 -0.883 1 98.31 219 VAL B CA 1
ATOM 3854 C C . VAL B 1 219 ? -21.266 -11.641 -0.225 1 98.31 219 VAL B C 1
ATOM 3856 O O . VAL B 1 219 ? -20.422 -12.258 -0.883 1 98.31 219 VAL B O 1
ATOM 3859 N N . SER B 1 220 ? -21.141 -11.352 1.063 1 98.19 220 SER B N 1
ATOM 3860 C CA . SER B 1 220 ? -20.016 -11.914 1.816 1 98.19 220 SER B CA 1
ATOM 3861 C C . SER B 1 220 ? -20.25 -13.391 2.129 1 98.19 220 SER B C 1
ATOM 3863 O O . SER B 1 220 ? -21.359 -13.773 2.545 1 98.19 220 SER B O 1
ATOM 3865 N N . ALA B 1 221 ? -19.188 -14.125 1.937 1 97.44 221 ALA B N 1
ATOM 3866 C CA . ALA B 1 221 ? -19.281 -15.547 2.258 1 97.44 221 ALA B CA 1
ATOM 3867 C C . ALA B 1 221 ? -19.594 -15.758 3.734 1 97.44 221 ALA B C 1
ATOM 3869 O O . ALA B 1 221 ? -20.172 -16.781 4.113 1 97.44 221 ALA B O 1
ATOM 3870 N N . ASP B 1 222 ? -19.281 -14.844 4.535 1 96.56 222 ASP B N 1
ATOM 3871 C CA . ASP B 1 222 ? -19.453 -14.953 5.98 1 96.56 222 ASP B CA 1
ATOM 3872 C C . ASP B 1 222 ? -20.922 -15.094 6.348 1 96.56 222 ASP B C 1
ATOM 3874 O O . ASP B 1 222 ? -21.25 -15.664 7.391 1 96.56 222 ASP B O 1
ATOM 3878 N N . ILE B 1 223 ? -21.812 -14.562 5.602 1 96.94 223 ILE B N 1
ATOM 3879 C CA . ILE B 1 223 ? -23.234 -14.578 5.926 1 96.94 223 ILE B CA 1
ATOM 3880 C C . ILE B 1 223 ? -23.984 -15.477 4.938 1 96.94 223 ILE B C 1
ATOM 3882 O O . ILE B 1 223 ? -25.203 -15.469 4.891 1 96.94 223 ILE B O 1
ATOM 3886 N N . MET B 1 224 ? -23.25 -16.109 4.098 1 97.38 224 MET B N 1
ATOM 3887 C CA . MET B 1 224 ? -23.828 -16.953 3.057 1 97.38 224 MET B CA 1
ATOM 3888 C C . MET B 1 224 ? -24.266 -18.297 3.631 1 97.38 224 MET B C 1
ATOM 3890 O O . MET B 1 224 ? -23.594 -18.859 4.5 1 97.38 224 MET B O 1
ATOM 3894 N N . ASP B 1 225 ? -25.453 -18.859 3.133 1 97.94 225 ASP B N 1
ATOM 3895 C CA . ASP B 1 225 ? -25.875 -20.219 3.48 1 97.94 225 ASP B CA 1
ATOM 3896 C C . ASP B 1 225 ? -24.781 -21.234 3.16 1 97.94 225 ASP B C 1
ATOM 3898 O O . ASP B 1 225 ? -24.188 -21.188 2.08 1 97.94 225 ASP B O 1
ATOM 3902 N N . GLY B 1 226 ? -24.547 -22.188 4.02 1 97.31 226 GLY B N 1
ATOM 3903 C CA . GLY B 1 226 ? -23.484 -23.172 3.852 1 97.31 226 GLY B CA 1
ATOM 3904 C C . GLY B 1 226 ? -23.672 -24.031 2.615 1 97.31 226 GLY B C 1
ATOM 3905 O O . GLY B 1 226 ? -22.688 -24.375 1.942 1 97.31 226 GLY B O 1
ATOM 3906 N N . ASN B 1 227 ? -24.875 -24.406 2.369 1 97.88 227 ASN B N 1
ATOM 3907 C CA . ASN B 1 227 ? -25.125 -25.203 1.179 1 97.88 227 ASN B CA 1
ATOM 3908 C C . ASN B 1 227 ? -24.812 -24.438 -0.099 1 97.88 227 ASN B C 1
ATOM 3910 O O . ASN B 1 227 ? -24.266 -24.984 -1.047 1 97.88 227 ASN B O 1
ATOM 3914 N N . LEU B 1 228 ? -25.219 -23.203 -0.107 1 98.44 228 LEU B N 1
ATOM 3915 C CA . LEU B 1 228 ? -24.891 -22.359 -1.253 1 98.44 228 LEU B CA 1
ATOM 3916 C C . LEU B 1 228 ? -23.391 -22.25 -1.433 1 98.44 228 LEU B C 1
ATOM 3918 O O . LEU B 1 228 ? -22.875 -22.375 -2.549 1 98.44 228 LEU B O 1
ATOM 3922 N N . TYR B 1 229 ? -22.719 -21.984 -0.371 1 98.06 229 TYR B N 1
ATOM 3923 C CA . TYR B 1 229 ? -21.25 -21.906 -0.394 1 98.06 229 TYR B CA 1
ATOM 3924 C C . TYR B 1 229 ? -20.656 -23.172 -0.994 1 98.06 229 TYR B C 1
ATOM 3926 O O . TYR B 1 229 ? -19.812 -23.094 -1.895 1 98.06 229 TYR B O 1
ATOM 3934 N N . ASP B 1 230 ? -21.125 -24.328 -0.553 1 97.38 230 ASP B N 1
ATOM 3935 C CA . ASP B 1 230 ? -20.594 -25.609 -1.021 1 97.38 230 ASP B CA 1
ATOM 3936 C C . ASP B 1 230 ? -20.844 -25.781 -2.518 1 97.38 230 ASP B C 1
ATOM 3938 O O . ASP B 1 230 ? -19.969 -26.281 -3.24 1 97.38 230 ASP B O 1
ATOM 3942 N N . LEU B 1 231 ? -21.984 -25.422 -2.951 1 98.5 231 LEU B N 1
ATOM 3943 C CA . LEU B 1 231 ? -22.328 -25.578 -4.363 1 98.5 231 LEU B CA 1
ATOM 3944 C C . LEU B 1 231 ? -21.484 -24.641 -5.227 1 98.5 231 LEU B C 1
ATOM 3946 O O . LEU B 1 231 ? -21.109 -25 -6.348 1 98.5 231 LEU B O 1
ATOM 3950 N N . LEU B 1 232 ? -21.156 -23.469 -4.742 1 98.62 232 LEU B N 1
ATOM 3951 C CA . LEU B 1 232 ? -20.266 -22.562 -5.461 1 98.62 232 LEU B CA 1
ATOM 3952 C C . LEU B 1 232 ? -18.859 -23.141 -5.539 1 98.62 232 LEU B C 1
ATOM 3954 O O . LEU B 1 232 ? -18.203 -23.047 -6.578 1 98.62 232 LEU B O 1
ATOM 3958 N N . MET B 1 233 ? -18.406 -23.719 -4.5 1 97.88 233 MET B N 1
ATOM 3959 C CA . MET B 1 233 ? -17.094 -24.375 -4.508 1 97.88 233 MET B CA 1
ATOM 3960 C C . MET B 1 233 ? -17.078 -25.531 -5.504 1 97.88 233 MET B C 1
ATOM 3962 O O . MET B 1 233 ? -16.094 -25.719 -6.227 1 97.88 233 MET B O 1
ATOM 3966 N N . ASP B 1 234 ? -18.156 -26.281 -5.5 1 98.06 234 ASP B N 1
ATOM 3967 C CA . ASP B 1 234 ? -18.281 -27.359 -6.48 1 98.06 234 ASP B CA 1
ATOM 3968 C C . ASP B 1 234 ? -18.25 -26.812 -7.906 1 98.06 234 ASP B C 1
ATOM 3970 O O . ASP B 1 234 ? -17.703 -27.438 -8.805 1 98.06 234 ASP B O 1
ATOM 3974 N N . MET B 1 235 ? -18.891 -25.688 -8.07 1 98.31 235 MET B N 1
ATOM 3975 C CA . MET B 1 235 ? -18.906 -25.047 -9.375 1 98.31 235 MET B CA 1
ATOM 3976 C C . MET B 1 235 ? -17.5 -24.688 -9.828 1 98.31 235 MET B C 1
ATOM 3978 O O . MET B 1 235 ? -17.125 -24.922 -10.984 1 98.31 235 MET B O 1
ATOM 3982 N N . LEU B 1 236 ? -16.75 -24.172 -8.969 1 98.31 236 LEU B N 1
ATOM 3983 C CA . LEU B 1 236 ? -15.344 -23.859 -9.258 1 98.31 236 LEU B CA 1
ATOM 3984 C C . LEU B 1 236 ? -14.57 -25.141 -9.586 1 98.31 236 LEU B C 1
ATOM 3986 O O . LEU B 1 236 ? -13.836 -25.188 -10.578 1 98.31 236 LEU B O 1
ATOM 3990 N N . ASP B 1 237 ? -14.758 -26.141 -8.82 1 97.88 237 ASP B N 1
ATOM 3991 C CA . ASP B 1 237 ? -14.062 -27.406 -9.016 1 97.88 237 ASP B CA 1
ATOM 3992 C C . ASP B 1 237 ? -14.344 -27.984 -10.406 1 97.88 237 ASP B C 1
ATOM 3994 O O . ASP B 1 237 ? -13.43 -28.422 -11.102 1 97.88 237 ASP B O 1
ATOM 3998 N N . GLU B 1 238 ? -15.547 -27.953 -10.789 1 97 238 GLU B N 1
ATOM 3999 C CA . GLU B 1 238 ? -15.969 -28.484 -12.086 1 97 238 GLU B CA 1
ATOM 4000 C C . GLU B 1 238 ? -15.281 -27.719 -13.227 1 97 238 GLU B C 1
ATOM 4002 O O . GLU B 1 238 ? -15.148 -28.25 -14.336 1 97 238 GLU B O 1
ATOM 4007 N N . ARG B 1 239 ? -14.844 -26.562 -12.953 1 96.88 239 ARG B N 1
ATOM 4008 C CA . ARG B 1 239 ? -14.211 -25.719 -13.969 1 96.88 239 ARG B CA 1
ATOM 4009 C C . ARG B 1 239 ? -12.695 -25.703 -13.797 1 96.88 239 ARG B C 1
ATOM 4011 O O . ARG B 1 239 ? -12.008 -24.875 -14.398 1 96.88 239 ARG B O 1
ATOM 4018 N N . GLY B 1 240 ? -12.172 -26.531 -12.992 1 96.12 240 GLY B N 1
ATOM 4019 C CA . GLY B 1 240 ? -10.742 -26.719 -12.852 1 96.12 240 GLY B CA 1
ATOM 4020 C C . GLY B 1 240 ? -10.117 -25.812 -11.797 1 96.12 240 GLY B C 1
ATOM 4021 O O . GLY B 1 240 ? -8.898 -25.75 -11.68 1 96.12 240 GLY B O 1
ATOM 4022 N N . ILE B 1 241 ? -10.945 -25.047 -11.133 1 98 241 ILE B N 1
ATOM 4023 C CA . ILE B 1 241 ? -10.453 -24.234 -10.031 1 98 241 ILE B CA 1
ATOM 4024 C C . ILE B 1 241 ? -10.586 -25.016 -8.719 1 98 241 ILE B C 1
ATOM 4026 O O . ILE B 1 241 ? -11.586 -24.891 -8.016 1 98 241 ILE B O 1
ATOM 4030 N N . ASN B 1 242 ? -9.602 -25.844 -8.43 1 96.88 242 ASN B N 1
ATOM 4031 C CA . ASN B 1 242 ? -9.562 -26.719 -7.273 1 96.88 242 ASN B CA 1
ATOM 4032 C C . ASN B 1 242 ? -8.203 -26.672 -6.578 1 96.88 242 ASN B C 1
ATOM 4034 O O . ASN B 1 242 ? -7.418 -25.75 -6.816 1 96.88 242 ASN B O 1
ATOM 4038 N N . ASP B 1 243 ? -7.934 -27.641 -5.734 1 94.75 243 ASP B N 1
ATOM 4039 C CA . ASP B 1 243 ? -6.703 -27.609 -4.949 1 94.75 243 ASP B CA 1
ATOM 4040 C C . ASP B 1 243 ? -5.477 -27.75 -5.844 1 94.75 243 ASP B C 1
ATOM 4042 O O . ASP B 1 243 ? -4.43 -27.156 -5.566 1 94.75 243 ASP B O 1
ATOM 4046 N N . GLU B 1 244 ? -5.617 -28.562 -6.816 1 95.56 244 GLU B N 1
ATOM 4047 C CA . GLU B 1 244 ? -4.516 -28.688 -7.77 1 95.56 244 GLU B CA 1
ATOM 4048 C C . GLU B 1 244 ? -4.215 -27.359 -8.438 1 95.56 244 GLU B C 1
ATOM 4050 O O . GLU B 1 244 ? -3.057 -26.953 -8.539 1 95.56 244 GLU B O 1
ATOM 4055 N N . PHE B 1 245 ? -5.203 -26.703 -8.922 1 97.25 245 PHE B N 1
ATOM 4056 C CA . PHE B 1 245 ? -5.062 -25.359 -9.484 1 97.25 245 PHE B CA 1
ATOM 4057 C C . PHE B 1 245 ? -4.422 -24.406 -8.484 1 97.25 245 PHE B C 1
ATOM 4059 O O . PHE B 1 245 ? -3.502 -23.672 -8.828 1 97.25 245 PHE B O 1
ATOM 4066 N N . ALA B 1 246 ? -4.977 -24.391 -7.309 1 96.5 246 ALA B N 1
ATOM 4067 C CA . ALA B 1 246 ? -4.465 -23.516 -6.258 1 96.5 246 ALA B CA 1
ATOM 4068 C C . ALA B 1 246 ? -2.969 -23.719 -6.055 1 96.5 246 ALA B C 1
ATOM 4070 O O . ALA B 1 246 ? -2.215 -22.75 -5.918 1 96.5 246 ALA B O 1
ATOM 4071 N N . ASN B 1 247 ? -2.553 -24.938 -6.027 1 94.81 247 ASN B N 1
ATOM 4072 C CA . ASN B 1 247 ? -1.136 -25.25 -5.863 1 94.81 247 ASN B CA 1
ATOM 4073 C C . ASN B 1 247 ? -0.31 -24.719 -7.035 1 94.81 247 ASN B C 1
ATOM 4075 O O . ASN B 1 247 ? 0.772 -24.172 -6.84 1 94.81 247 ASN B O 1
ATOM 4079 N N . GLN B 1 248 ? -0.795 -24.938 -8.188 1 96.88 248 GLN B N 1
ATOM 4080 C CA . GLN B 1 248 ? -0.107 -24.422 -9.367 1 96.88 248 GLN B CA 1
ATOM 4081 C C . GLN B 1 248 ? -0.031 -22.891 -9.336 1 96.88 248 GLN B C 1
ATOM 4083 O O . GLN B 1 248 ? 0.979 -22.312 -9.727 1 96.88 248 GLN B O 1
ATOM 4088 N N . LEU B 1 249 ? -1.11 -22.297 -8.891 1 97.69 249 LEU B N 1
ATOM 4089 C CA . LEU B 1 249 ? -1.14 -20.844 -8.805 1 97.69 249 LEU B CA 1
ATOM 4090 C C . LEU B 1 249 ? -0.085 -20.328 -7.824 1 97.69 249 LEU B C 1
ATOM 4092 O O . LEU B 1 249 ? 0.61 -19.359 -8.109 1 97.69 249 LEU B O 1
ATOM 4096 N N . VAL B 1 250 ? 0.017 -20.984 -6.734 1 95.31 250 VAL B N 1
ATOM 4097 C CA . VAL B 1 250 ? 1.018 -20.609 -5.734 1 95.31 250 VAL B CA 1
ATOM 4098 C C . VAL B 1 250 ? 2.418 -20.766 -6.324 1 95.31 250 VAL B C 1
ATOM 4100 O O . VAL B 1 250 ? 3.258 -19.875 -6.188 1 95.31 250 VAL B O 1
ATOM 4103 N N . ASP B 1 251 ? 2.684 -21.906 -7 1 94.81 251 ASP B N 1
ATOM 4104 C CA . ASP B 1 251 ? 3.984 -22.141 -7.617 1 94.81 251 ASP B CA 1
ATOM 4105 C C . ASP B 1 251 ? 4.301 -21.062 -8.656 1 94.81 251 ASP B C 1
ATOM 4107 O O . ASP B 1 251 ? 5.398 -20.5 -8.664 1 94.81 251 ASP B O 1
ATOM 4111 N N . PHE B 1 252 ? 3.402 -20.828 -9.469 1 97.25 252 PHE B N 1
ATOM 4112 C CA . PHE B 1 252 ? 3.596 -19.844 -10.523 1 97.25 252 PHE B CA 1
ATOM 4113 C C . PHE B 1 252 ? 3.828 -18.453 -9.922 1 97.25 252 PHE B C 1
ATOM 4115 O O . PHE B 1 252 ? 4.773 -17.766 -10.305 1 97.25 252 PHE B O 1
ATOM 4122 N N . SER B 1 253 ? 2.918 -18.062 -9.016 1 97 253 SER B N 1
ATOM 4123 C CA . SER B 1 253 ? 3.016 -16.75 -8.398 1 97 253 SER B CA 1
ATOM 4124 C C . SER B 1 253 ? 4.348 -16.578 -7.676 1 97 253 SER B C 1
ATOM 4126 O O . SER B 1 253 ? 4.938 -15.492 -7.707 1 97 253 SER B O 1
ATOM 4128 N N . SER B 1 254 ? 4.785 -17.625 -7.027 1 94.75 254 SER B N 1
ATOM 4129 C CA . SER B 1 254 ? 6.059 -17.547 -6.32 1 94.75 254 SER B CA 1
ATOM 4130 C C . SER B 1 254 ? 7.219 -17.344 -7.289 1 94.75 254 SER B C 1
ATOM 4132 O O . SER B 1 254 ? 8.094 -16.5 -7.051 1 94.75 254 SER B O 1
ATOM 4134 N N . SER B 1 255 ? 7.207 -18.078 -8.312 1 95.06 255 SER B N 1
ATOM 4135 C CA . SER B 1 255 ? 8.242 -17.953 -9.328 1 95.06 255 SER B CA 1
ATOM 4136 C C . SER B 1 255 ? 8.211 -16.578 -9.992 1 95.06 255 SER B C 1
ATOM 4138 O O . SER B 1 255 ? 9.25 -15.938 -10.172 1 95.06 255 SER B O 1
ATOM 4140 N N . TYR B 1 256 ? 7.043 -16.141 -10.328 1 96.69 256 TYR B N 1
ATOM 4141 C CA . TYR B 1 256 ? 6.871 -14.859 -10.992 1 96.69 256 TYR B CA 1
ATOM 4142 C C . TYR B 1 256 ? 7.301 -13.711 -10.086 1 96.69 256 TYR B C 1
ATOM 4144 O O . TYR B 1 256 ? 8.016 -12.805 -10.523 1 96.69 256 TYR B O 1
ATOM 4152 N N . GLU B 1 257 ? 6.844 -13.758 -8.828 1 96.31 257 GLU B N 1
ATOM 4153 C CA . GLU B 1 257 ? 7.227 -12.734 -7.859 1 96.31 257 GLU B CA 1
ATOM 4154 C C . GLU B 1 257 ? 8.742 -12.664 -7.695 1 96.31 257 GLU B C 1
ATOM 4156 O O . GLU B 1 257 ? 9.312 -11.57 -7.633 1 96.31 257 GLU B O 1
ATOM 4161 N N . HIS B 1 258 ? 9.367 -13.789 -7.629 1 94.5 258 HIS B N 1
ATOM 4162 C CA . HIS B 1 258 ? 10.812 -13.805 -7.5 1 94.5 258 HIS B CA 1
ATOM 4163 C C . HIS B 1 258 ? 11.484 -13.195 -8.727 1 94.5 258 HIS B C 1
ATOM 4165 O O . HIS B 1 258 ? 12.461 -12.445 -8.594 1 94.5 258 HIS B O 1
ATOM 4171 N N . SER B 1 259 ? 11.031 -13.508 -9.836 1 95.94 259 SER B N 1
ATOM 4172 C CA . SER B 1 259 ? 11.57 -12.922 -11.055 1 95.94 259 SER B CA 1
ATOM 4173 C C . SER B 1 259 ? 11.422 -11.398 -11.039 1 95.94 259 SER B C 1
ATOM 4175 O O . SER B 1 259 ? 12.336 -10.68 -11.445 1 95.94 259 SER B O 1
ATOM 4177 N N . LYS B 1 260 ? 10.273 -10.922 -10.609 1 97 260 LYS B N 1
ATOM 4178 C CA . LYS B 1 260 ? 10.031 -9.484 -10.516 1 97 260 LYS B CA 1
ATOM 4179 C C . LYS B 1 260 ? 10.969 -8.844 -9.5 1 97 260 LYS B C 1
ATOM 4181 O O . LYS B 1 260 ? 11.445 -7.723 -9.703 1 97 260 LYS B O 1
ATOM 4186 N N . TYR B 1 261 ? 11.203 -9.578 -8.438 1 96.94 261 TYR B N 1
ATOM 4187 C CA . TYR B 1 261 ? 12.117 -9.078 -7.418 1 96.94 261 TYR B CA 1
ATOM 4188 C C . TYR B 1 261 ? 13.516 -8.898 -7.984 1 96.94 261 TYR B C 1
ATOM 4190 O O . TYR B 1 261 ? 14.141 -7.852 -7.785 1 96.94 261 TYR B O 1
ATOM 4198 N N . VAL B 1 262 ? 14.031 -9.867 -8.688 1 97.12 262 VAL B N 1
ATOM 4199 C CA . VAL B 1 262 ? 15.352 -9.781 -9.297 1 97.12 262 VAL B CA 1
ATOM 4200 C C . VAL B 1 262 ? 15.391 -8.617 -10.281 1 97.12 262 VAL B C 1
ATOM 4202 O O . VAL B 1 262 ? 16.359 -7.852 -10.312 1 97.12 262 VAL B O 1
ATOM 4205 N N . GLU B 1 263 ? 14.359 -8.484 -11.109 1 98 263 GLU B N 1
ATOM 4206 C CA . GLU B 1 263 ? 14.266 -7.355 -12.039 1 98 263 GLU B CA 1
ATOM 4207 C C . GLU B 1 263 ? 14.305 -6.023 -11.289 1 98 263 GLU B C 1
ATOM 4209 O O . GLU B 1 263 ? 14.969 -5.082 -11.734 1 98 263 GLU B O 1
ATOM 4214 N N . PHE B 1 264 ? 13.633 -5.977 -10.195 1 98.44 264 PHE B N 1
ATOM 4215 C CA . PHE B 1 264 ? 13.625 -4.785 -9.359 1 98.44 264 PHE B CA 1
ATOM 4216 C C . PHE B 1 264 ? 15.039 -4.445 -8.891 1 98.44 264 PHE B C 1
ATOM 4218 O O . PHE B 1 264 ? 15.469 -3.293 -8.977 1 98.44 264 PHE B O 1
ATOM 4225 N N . LEU B 1 265 ? 15.727 -5.398 -8.391 1 98.5 265 LEU B N 1
ATOM 4226 C CA . LEU B 1 265 ? 17.094 -5.188 -7.914 1 98.5 265 LEU B CA 1
ATOM 4227 C C . LEU B 1 265 ? 17.984 -4.656 -9.031 1 98.5 265 LEU B C 1
ATOM 4229 O O . LEU B 1 265 ? 18.766 -3.734 -8.82 1 98.5 265 LEU B O 1
ATOM 4233 N N . LYS B 1 266 ? 17.891 -5.227 -10.195 1 98.5 266 LYS B N 1
ATOM 4234 C CA . LYS B 1 266 ? 18.672 -4.785 -11.344 1 98.5 266 LYS B CA 1
ATOM 4235 C C . LYS B 1 266 ? 18.359 -3.336 -11.695 1 98.5 266 LYS B C 1
ATOM 4237 O O . LYS B 1 266 ? 19.266 -2.539 -11.953 1 98.5 266 LYS B O 1
ATOM 4242 N N . ASN B 1 267 ? 17.094 -3.051 -11.734 1 98.19 267 ASN B N 1
ATOM 4243 C CA . ASN B 1 267 ? 16.672 -1.69 -12.055 1 98.19 267 ASN B CA 1
ATOM 4244 C C . ASN B 1 267 ? 17.109 -0.699 -10.984 1 98.19 267 ASN B C 1
ATOM 4246 O O . ASN B 1 267 ? 17.469 0.435 -11.289 1 98.19 267 ASN B O 1
ATOM 4250 N N . LEU B 1 268 ? 16.984 -1.121 -9.742 1 98.5 268 LEU B N 1
ATOM 4251 C CA . LEU B 1 268 ? 17.438 -0.27 -8.648 1 98.5 268 LEU B CA 1
ATOM 4252 C C . LEU B 1 268 ? 18.938 0.01 -8.758 1 98.5 268 LEU B C 1
ATOM 4254 O O . LEU B 1 268 ? 19.391 1.13 -8.5 1 98.5 268 LEU B O 1
ATOM 4258 N N . LYS B 1 269 ? 19.703 -0.998 -9.078 1 98.31 269 LYS B N 1
ATOM 4259 C CA . LYS B 1 269 ? 21.125 -0.805 -9.305 1 98.31 269 LYS B CA 1
ATOM 4260 C C . LYS B 1 269 ? 21.375 0.23 -10.391 1 98.31 269 LYS B C 1
ATOM 4262 O O . LYS B 1 269 ? 22.188 1.148 -10.211 1 98.31 269 LYS B O 1
ATOM 4267 N N . SER B 1 270 ? 20.734 0.044 -11.492 1 97.38 270 SER B N 1
ATOM 4268 C CA . SER B 1 270 ? 20.859 0.982 -12.602 1 97.38 270 SER B CA 1
ATOM 4269 C C . SER B 1 270 ? 20.484 2.395 -12.188 1 97.38 270 SER B C 1
ATOM 4271 O O . SER B 1 270 ? 21.094 3.369 -12.609 1 97.38 270 SER B O 1
ATOM 4273 N N . PHE B 1 271 ? 19.469 2.533 -11.422 1 97.5 271 PHE B N 1
ATOM 4274 C CA . PHE B 1 271 ? 19.016 3.814 -10.898 1 97.5 271 PHE B CA 1
ATOM 4275 C C . PHE B 1 271 ? 20.094 4.473 -10.047 1 97.5 271 PHE B C 1
ATOM 4277 O O . PHE B 1 271 ? 20.344 5.668 -10.172 1 97.5 271 PHE B O 1
ATOM 4284 N N . ALA B 1 272 ? 20.594 3.674 -9.141 1 96.19 272 ALA B N 1
ATOM 4285 C CA . ALA B 1 272 ? 21.594 4.184 -8.211 1 96.19 272 ALA B CA 1
ATOM 4286 C C . ALA B 1 272 ? 22.891 4.566 -8.938 1 96.19 272 ALA B C 1
ATOM 4288 O O . ALA B 1 272 ? 23.641 5.418 -8.461 1 96.19 272 ALA B O 1
ATOM 4289 N N . GLU B 1 273 ? 23.156 3.975 -10.039 1 93.94 273 GLU B N 1
ATOM 4290 C CA . GLU B 1 273 ? 24.375 4.207 -10.797 1 93.94 273 GLU B CA 1
ATOM 4291 C C . GLU B 1 273 ? 24.344 5.551 -11.523 1 93.94 273 GLU B C 1
ATOM 4293 O O . GLU B 1 273 ? 25.375 6.062 -11.953 1 93.94 273 GLU B O 1
ATOM 4298 N N . LYS B 1 274 ? 23.219 6.07 -11.695 1 84.5 274 LYS B N 1
ATOM 4299 C CA . LYS B 1 274 ? 23.062 7.285 -12.484 1 84.5 274 LYS B CA 1
ATOM 4300 C C . LYS B 1 274 ? 22.906 8.516 -11.594 1 84.5 274 LYS B C 1
ATOM 4302 O O . LYS B 1 274 ? 22.375 8.422 -10.484 1 84.5 274 LYS B O 1
#

Organism: Pomacea canaliculata (NCBI:txid400727)

Sequence (548 aa):
MARCMRYSLPAVSKYVFGSNSLRLTQSPLKFITQIQNLGMRQSSSALFGPFLRKKSATLTAVKSSTCDYPRALQTEVDKELTKFLEKEITFEESERKKQVQVKGVDGFEVTTADADITLTRKSGNEIIKVKFTVNGSVDAEASMQADDQEAEPEMVSRPPFTVEITKGDGRTLSLHCTFVSPAELEQETSQDTEAIVDNFEIQEVALHTGELTETVYSVSADIMDGNLYDLLMDMLDERGINDEFANQLVDFSSSYEHSKYVEFLKNLKSFAEKMARCMRYSLPAVSKYVFGSNSLRLTQSPLKFITQIQNLGMRQSSSALFGPFLRKKSATLTAVKSSTCDYPRALQTEVDKELTKFLEKEITFEESERKKQVQVKGVDGFEVTTADADITLTRKSGNEIIKVKFTVNGSVDAEASMQADDQEAEPEMVSRPPFTVEITKGDGRTLSLHCTFVSPAELEQETSQDTEAIVDNFEIQEVALHTGELTETVYSVSADIMDGNLYDLLMDMLDERGINDEFANQLVDFSSSYEHSKYVEFLKNLKSFAEK

Radius of gyration: 34.63 Å; Cα contacts (8 Å, |Δi|>4): 629; chains: 2; bounding box: 132×78×72 Å

Solvent-accessible surface area (backbone atoms only — not comparable to full-atom values): 33283 Å² total; per-residue (Å²): 115,72,89,80,75,83,76,77,76,77,79,76,72,78,68,84,74,85,77,82,82,77,77,75,76,78,80,84,83,85,84,77,78,76,81,77,84,82,80,82,79,74,81,74,80,80,76,83,71,89,81,80,76,77,75,80,74,76,80,67,79,71,67,80,59,75,67,63,62,73,65,55,73,57,48,74,64,31,50,52,49,36,55,52,39,54,54,50,48,56,51,52,52,54,55,52,70,72,43,85,80,43,89,56,42,94,82,41,46,81,48,72,61,88,57,35,38,37,34,38,31,78,54,90,59,30,40,40,34,39,40,37,40,52,72,90,16,64,40,80,40,73,63,68,73,77,89,64,86,79,66,75,62,53,72,42,24,57,43,50,37,32,40,34,44,28,41,81,85,53,43,29,45,36,37,35,30,36,60,52,52,66,72,56,52,53,54,47,60,67,39,87,51,83,64,82,76,62,57,50,44,69,49,34,39,33,71,46,64,77,78,90,53,89,45,52,50,48,46,49,45,90,79,46,57,66,67,60,50,50,47,52,52,48,47,35,38,76,69,59,55,38,61,69,41,51,51,36,46,30,49,20,41,26,40,49,45,51,53,52,48,53,52,48,49,53,51,50,32,56,56,39,70,76,144,83,76,86,67,87,75,82,86,80,82,87,73,85,69,86,76,85,89,85,90,82,90,81,92,78,88,78,90,78,87,74,88,79,88,83,80,90,78,89,77,82,84,91,86,82,84,81,85,86,82,78,76,82,69,80,80,75,78,80,72,80,71,74,74,66,78,67,57,81,63,54,75,55,47,72,57,31,51,52,44,32,55,53,37,54,52,50,48,55,50,54,52,55,55,52,68,73,42,84,80,44,90,58,44,92,83,40,47,82,46,74,49,80,25,30,38,37,33,38,33,80,53,91,66,31,40,40,35,39,39,37,40,51,57,86,15,62,39,80,39,73,59,68,68,83,82,66,86,76,65,55,63,53,71,42,23,56,42,47,36,33,39,34,44,28,41,82,86,51,45,28,43,35,39,33,30,36,60,50,54,66,70,54,53,53,54,48,62,66,40,85,53,84,64,83,77,63,59,51,44,69,50,33,39,32,66,46,66,77,77,91,52,89,83,52,68,65,47,51,43,87,78,48,58,66,67,59,53,50,52,52,51,49,53,35,39,78,70,59,54,38,61,68,42,51,52,35,47,32,50,19,42,25,41,49,45,50,53,51,49,52,52,48,48,52,51,49,30,57,54,34,69,76

Secondary structure (DSSP, 8-state):
---------------------------------------------------------------------------HHHHHHHHHHHHHHHHHHHHHHHSPPP---TT-EEEEETTEEEEEEEETTEEEEEEEE-TT-EEE-----SS-TT----EEE---EEEEEE-TTSEEEEEEEEEPPHHHHHHHHHSS------SEEEEEEEEEESS--TTS-EEEGGGS-HHHHHHHHHHHHHTT-SHHHHHHHHHHHHHHHHHHHHHHHHHHHHHHH-/---------------------------------------------------------------------------HHHHHHHHHHHHHHHHHHHHHHHSPPP---TT-EEEEETTEEEEEEEETTEEEEEEEE-TT-EEE-----SS-TTPPPPEEE---EEEEEE-TTSEEEEEEEEEPPHHHHHHHHHSS------SEEEEEEEEEESS--TTS-EEEGGGS-HHHHHHHHHHHHHTT-SHHHHHHHHHHHHHHHHHHHHHHHHHHHHHHH-

Nearest PDB structures (foldseek):
  1p32-assembly1_A  TM=9.154E-01  e=2.134E-17  Homo sapiens
  1p32-assembly1_C  TM=9.242E-01  e=2.350E-16  Homo sapiens
  6szw-assembly1_C  TM=8.620E-01  e=4.747E-17  Homo sapiens
  6szw-assembly1_B  TM=9.115E-01  e=5.759E-15  Homo sapiens
  1p32-assembly1_B  TM=8.950E-01  e=1.911E-14  Homo sapiens

pLDDT: mean 71.66, std 32.26, range [15.74, 98.88]